Protein AF-0000000065775561 (afdb_homodimer)

Secondary structure (DSSP, 8-state):
---EEEEEEHHHHHHHHHHHHHHH-SEEEEE-HHHHHTT-HHHHHHHHHT-TTEEEEEESSHHHHHHHHHTT--SEEEETT---GGGHHHHHHTT-EEEE-SHHHHHHHTT----EEEEB-SSSSSSSBSS-----TTEEEEE---S-TT-HHHHHHHHHHHHHHHTT-SS-SEEE---TGGGGG--TT-SEEEESGGGGT--SSTT--S-----EEEEEEEEEEEEE-TT-EESGGG-EE-SS-EEEEEES--TTTT--GGGTTT-EEEETTEEEEB-S---SS-EEEE-TT----TT-EEEEE-SSS-HHHHHHHHTS-HHHHHHT--TTSEEEEEPP-/---EEEEEEHHHHHHHHHHHHHHH-SEEEEE-HHHHHTT-HHHHHHHHHT-TTEEEEEESSHHHHHHHHHTT--SEEEETT---GGGHHHHHHTT-EEEE-SHHHHHHHTT----EEEEB-SSSSSSSBSS-----TTEEEEE---S-TT-HHHHHHHHHHHHHHHTT-SS-SEEE---TGGGGG--TT-SEEEESGGGGT--SSTT--S-----EEEEEEEEEEEEE-TT-EESGGG-EE-SS-EEEEEES--TTTT--GGGTTT-EEEETTEEEEB-S---SS-EEEE-TT----TT-EEEEE-SSS-HHHHHHHHTS-HHHHHHT--TTSEEEEEPP-

InterPro domains:
  IPR000821 Alanine racemase [MF_01201] (3-337)
  IPR000821 Alanine racemase [PR00992] (25-41)
  IPR000821 Alanine racemase [PR00992] (62-80)
  IPR000821 Alanine racemase [PR00992] (117-129)
  IPR000821 Alanine racemase [PR00992] (231-246)
  IPR000821 Alanine racemase [PR00992] (248-263)
  IPR000821 Alanine racemase [PR00992] (269-286)
  IPR000821 Alanine racemase [PR00992] (320-333)
  IPR000821 Alanine racemase [PTHR30511] (1-339)
  IPR000821 Alanine racemase [TIGR00492] (3-338)
  IPR001608 Alanine racemase, N-terminal [PF01168] (11-204)
  IPR009006 Alanine racemase/group IV decarboxylase, C-terminal [G3DSA:2.40.37.10] (205-341)
  IPR009006 Alanine racemase/group IV decarboxylase, C-terminal [SSF50621] (208-339)
  IPR011079 Alanine racemase, C-terminal [PF00842] (215-336)
  IPR011079 Alanine racemase, C-terminal [SM01005] (215-338)
  IPR020622 Alanine racemase, pyridoxal-phosphate attachment site [PS00395] (30-40)
  IPR029066 PLP-binding barrel [G3DSA:3.20.20.10] (11-204)
  IPR029066 PLP-binding barrel [SSF51419] (11-216)

Radius of gyration: 25.99 Å; Cα contacts (8 Å, |Δi|>4): 1672; chains: 2; bounding box: 58×79×59 Å

pLDDT: mean 97.35, std 3.55, range [49.78, 98.94]

Solvent-accessible surface area (backbone atoms only — not comparable to full-atom values): 34611 Å² total; per-residue (Å²): 92,84,42,23,40,35,37,36,34,47,64,33,33,53,50,14,47,51,49,51,28,64,72,61,71,34,40,28,28,40,41,41,30,68,44,33,43,34,66,34,36,68,67,51,46,58,61,46,67,73,35,83,58,44,59,28,36,32,22,49,34,62,70,54,47,50,49,42,45,73,66,64,56,77,62,50,35,35,20,63,58,35,59,53,66,68,28,50,64,54,28,66,76,63,64,46,30,44,26,37,34,39,73,66,30,52,58,55,48,63,88,56,94,63,50,28,30,39,32,36,30,57,56,18,54,71,72,24,35,75,84,69,80,87,87,55,90,46,53,42,22,44,33,45,55,73,33,37,56,87,41,59,71,61,41,51,51,30,50,51,52,48,55,60,56,48,72,77,56,82,86,56,75,38,25,33,45,30,33,50,57,35,50,83,66,56,64,79,86,44,50,32,33,47,35,42,57,34,39,47,20,47,70,81,46,95,84,51,84,70,88,45,39,56,18,49,33,30,35,27,21,23,61,34,61,48,78,41,56,54,72,35,36,18,26,49,68,50,75,26,60,35,86,41,74,36,34,37,32,32,30,44,48,6,36,44,43,30,45,61,53,65,30,37,62,64,42,58,35,33,48,93,89,35,81,26,40,30,45,15,42,45,36,58,58,31,28,38,26,45,43,64,94,59,87,80,47,60,67,40,71,34,31,73,25,30,75,87,41,45,54,55,65,54,16,54,60,46,73,56,50,36,63,57,45,37,27,36,36,30,88,77,43,44,69,41,80,41,71,83,131,92,82,43,25,40,35,36,35,34,47,64,34,32,54,49,15,47,52,48,51,28,63,74,60,71,33,41,27,30,40,42,40,30,68,43,32,43,34,67,34,38,66,66,50,48,58,61,46,68,74,35,82,58,44,60,28,34,32,23,48,34,63,68,55,47,48,50,42,46,74,66,63,55,77,60,51,36,36,16,64,57,34,58,52,67,69,26,50,62,53,29,64,77,62,64,43,30,43,26,36,36,37,75,67,31,53,57,56,49,62,88,56,94,61,50,26,30,40,32,36,32,56,57,18,55,69,71,24,36,75,83,68,80,87,87,55,92,44,54,41,24,43,32,44,55,71,32,36,58,89,41,57,70,61,40,52,51,28,50,52,50,47,54,60,56,47,70,77,55,81,86,57,75,37,25,32,43,30,34,50,58,34,51,82,65,55,64,79,84,44,50,34,33,45,33,42,56,34,39,47,20,46,70,82,44,95,86,50,85,71,88,44,39,57,18,48,34,30,35,25,21,22,61,32,58,48,77,41,57,53,72,36,33,18,25,48,67,49,74,25,60,36,85,41,74,36,35,38,31,31,29,45,48,7,36,43,44,29,46,60,55,64,30,35,62,66,42,58,35,34,46,92,89,34,81,25,42,28,45,14,42,44,35,56,60,30,28,37,26,46,43,63,94,58,86,80,47,61,67,40,70,32,31,73,25,29,74,88,41,45,54,55,66,54,16,55,60,46,73,58,50,35,63,56,44,36,27,35,36,30,87,79,44,43,68,42,80,42,70,83,129

Foldseek 3Di:
DQFKAKEFALVLLLVLLVLLCVLLVAAAAEECELCLLQQHVLVNVVSLLPDPSHQHYEYAALVVLVVSVVSVRDHAYEHENADALVSQVSCVVSVHAYEDFDPRRVVSCPPPLGAYEAEDELDQPDTHHDPDQDDDPSYQEYEYEDNCLVDPVRRVSSLVSSVVSCVVDDPRNAYEYAEQSNSVVSNPVGRYYYYRQSSQVDRPDPPRPTRRFHGMWMKGFFADWDWDAFQPFDEPPSPFGHHGTFTKTKRQAFVQQQQDQLLAQQAFWADPNDTWGFHGTTDNGITMTTQPPHPDGGGDMITPADRVRHLQVSQVSSVHGSSNSSSSRDPSHHYHYDYDD/DQFKAKEFALVLLLVLLVLLCVLLVAAAAEECELCLLQQHVLVNVVSLLPDPSHQHYEYAALVVLVVSVVSVRDHAYEHENADALVSQVSCVVSVHAYEDFDPRRVVSCPPPLGAYEAEDELDQPDTHHDPDQDDDPSYQEYEYEDNCLVDPVVRVSSLVSSVVSCVVDDPRNAYEYAEQSNSVVSNPVGRYYYYRQSSQVDRPDPPRPTRRFHRMWMKGFFADWDWDAFQPADEPPSPFGHHGTFTKTKRQAFVQQQQDQLLAQQAFWADPNDTWGFHGTTDNGITMTTQPPHPDGGGDMITPADRVRHLQVSQVSSVHGSSNSSSSRDPSHHYHYDYDD

Sequence (682 aa):
MRRAVLEILEERIIHNVKEIHRFSGKRIIAVVKANAYGIGVREVSRILEGLEEVDAFAVACTQEGVELRECGIKKKILILGGILEEDVKLLEEYDLTPVISDPEHLKVLKDRNIKFHVKYDTGMGRLGFTNEIIKDPRVEGVMSHFSSPADRNFSKLQIKRFEEILKNYEKVKYIHLESSAGLIYRVPFTTHVRVGLAIYGEKPLKDYPLEVKPALRLRARLISVKELPENYPVSYGRTYITKRKTKLGVVAFGYADGLMKTLSNRSFLIFEGRKVPIIGNITMDMTMVDLSGTEARTGDWVYIVNEERSFTPLARDAGTIPYEIMCNLSRRVERLVIKKRMRRAVLEILEERIIHNVKEIHRFSGKRIIAVVKANAYGIGVREVSRILEGLEEVDAFAVACTQEGVELRECGIKKKILILGGILEEDVKLLEEYDLTPVISDPEHLKVLKDRNIKFHVKYDTGMGRLGFTNEIIKDPRVEGVMSHFSSPADRNFSKLQIKRFEEILKNYEKVKYIHLESSAGLIYRVPFTTHVRVGLAIYGEKPLKDYPLEVKPALRLRARLISVKELPENYPVSYGRTYITKRKTKLGVVAFGYADGLMKTLSNRSFLIFEGRKVPIIGNITMDMTMVDLSGTEARTGDWVYIVNEERSFTPLARDAGTIPYEIMCNLSRRVERLVIKKR

Nearest PDB structures (foldseek):
  1rcq-assembly1_A-2  TM=9.140E-01  e=4.048E-35  Pseudomonas aeruginosa
  3kw3-assembly1_B  TM=9.026E-01  e=2.386E-34  Bartonella henselae
  1vfh-assembly1_A  TM=9.170E-01  e=5.286E-34  Streptomyces lavendulae
  4qhr-assembly1_A  TM=8.913E-01  e=7.177E-34  Acinetobacter baumannii ACICU
  7agz-assembly1_A  TM=8.950E-01  e=3.998E-30  Vibrio cholerae O1 biovar El Tor str. N16961

Organism: Aquifex pyrophilus (NCBI:txid2714)

Structure (mmCIF, N/CA/C/O backbone):
data_AF-0000000065775561-model_v1
#
loop_
_entity.id
_entity.type
_entity.pdbx_description
1 polymer 'Alanine racemase'
#
loop_
_atom_site.group_PDB
_atom_site.id
_atom_site.type_symbol
_atom_site.label_atom_id
_atom_site.label_alt_id
_atom_site.label_comp_id
_atom_site.label_asym_id
_atom_site.label_entity_id
_atom_site.label_seq_id
_atom_site.pdbx_PDB_ins_code
_atom_site.Cartn_x
_atom_site.Cartn_y
_atom_site.Cartn_z
_atom_site.occupancy
_atom_site.B_iso_or_equiv
_atom_site.auth_seq_id
_atom_site.auth_comp_id
_atom_site.auth_asym_id
_atom_site.auth_atom_id
_atom_site.pdbx_PDB_model_num
ATOM 1 N N . MET A 1 1 ? -11.727 6.852 16.609 1 77.12 1 MET A N 1
ATOM 2 C CA . MET A 1 1 ? -12.773 6.68 15.602 1 77.12 1 MET A CA 1
ATOM 3 C C . MET A 1 1 ? -12.359 5.645 14.555 1 77.12 1 MET A C 1
ATOM 5 O O . MET A 1 1 ? -11.172 5.441 14.32 1 77.12 1 MET A O 1
ATOM 9 N N . ARG A 1 2 ? -13.383 4.945 14.031 1 84.56 2 ARG A N 1
ATOM 10 C CA . ARG A 1 2 ? -13.156 4.16 12.82 1 84.56 2 ARG A CA 1
ATOM 11 C C . ARG A 1 2 ? -13.086 5.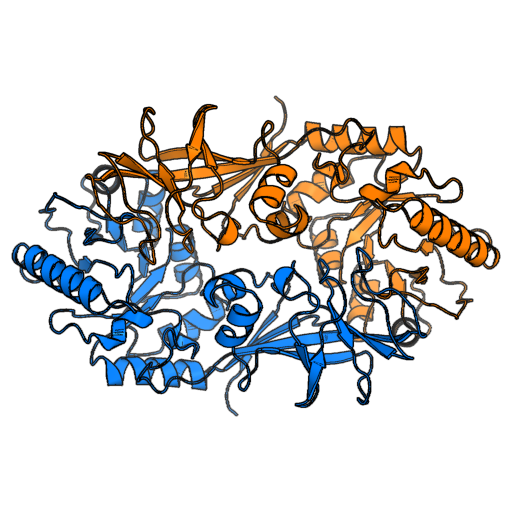059 11.594 1 84.56 2 ARG A C 1
ATOM 13 O O . ARG A 1 2 ? -14.109 5.539 11.109 1 84.56 2 ARG A O 1
ATOM 20 N N . ARG A 1 3 ? -11.875 5.34 11.148 1 94.31 3 ARG A N 1
ATOM 21 C CA . ARG A 1 3 ? -11.641 6.238 10.023 1 94.31 3 ARG A CA 1
ATOM 22 C C . ARG A 1 3 ? -12.117 5.605 8.719 1 94.31 3 ARG A C 1
ATOM 24 O O . ARG A 1 3 ? -12.758 6.266 7.898 1 94.31 3 ARG A O 1
ATOM 31 N N . ALA A 1 4 ? -11.844 4.344 8.531 1 97.94 4 ALA A N 1
ATOM 32 C CA . ALA A 1 4 ? -12.172 3.596 7.32 1 97.94 4 ALA A CA 1
ATOM 33 C C . ALA A 1 4 ? -12.414 2.123 7.637 1 97.94 4 ALA A C 1
ATOM 35 O O . ALA A 1 4 ? -11.75 1.545 8.492 1 97.94 4 ALA A O 1
ATOM 36 N N . VAL A 1 5 ? -13.422 1.539 6.953 1 98.44 5 VAL A N 1
ATOM 37 C CA . VAL A 1 5 ? -13.812 0.158 7.219 1 98.44 5 VAL A CA 1
ATOM 38 C C . VAL A 1 5 ? -14 -0.589 5.902 1 98.44 5 VAL A C 1
ATOM 40 O O . VAL A 1 5 ? -14.633 -0.079 4.973 1 98.44 5 VAL A O 1
ATOM 43 N N . LEU A 1 6 ? -13.359 -1.716 5.844 1 98.75 6 LEU A N 1
ATOM 44 C CA . LEU A 1 6 ? -13.633 -2.676 4.781 1 98.75 6 LEU A CA 1
ATOM 45 C C . LEU A 1 6 ? -14.562 -3.779 5.273 1 98.75 6 LEU A C 1
ATOM 47 O O . LEU A 1 6 ? -14.195 -4.566 6.148 1 98.75 6 LEU A O 1
ATOM 51 N N . GLU A 1 7 ? -15.727 -3.797 4.773 1 98.75 7 GLU A N 1
ATOM 52 C CA . GLU A 1 7 ? -16.688 -4.852 5.098 1 98.75 7 GLU A CA 1
ATOM 53 C C . GLU A 1 7 ? -16.578 -6.016 4.117 1 98.75 7 GLU A C 1
ATOM 55 O O . GLU A 1 7 ? -16.641 -5.812 2.9 1 98.75 7 GLU A O 1
ATOM 60 N N . ILE A 1 8 ? -16.391 -7.18 4.664 1 98.75 8 ILE A N 1
ATOM 61 C CA . ILE A 1 8 ? -16.328 -8.422 3.906 1 98.75 8 ILE A CA 1
ATOM 62 C C . ILE A 1 8 ? -17.641 -9.188 4.043 1 98.75 8 ILE A C 1
ATOM 64 O O . ILE A 1 8 ? -17.953 -9.711 5.117 1 98.75 8 ILE A O 1
ATOM 68 N N . LEU A 1 9 ? -18.375 -9.234 2.982 1 98.62 9 LEU A N 1
ATOM 69 C CA . LEU A 1 9 ? -19.688 -9.875 3.004 1 98.62 9 LEU A CA 1
ATOM 70 C C . LEU A 1 9 ? -19.547 -11.391 2.891 1 98.62 9 LEU A C 1
ATOM 72 O O . LEU A 1 9 ? -19.422 -11.93 1.788 1 98.62 9 LEU A O 1
ATOM 76 N N . GLU A 1 10 ? -19.672 -12.062 3.982 1 98.5 10 GLU A N 1
ATOM 77 C CA . GLU A 1 10 ? -19.375 -13.484 4.102 1 98.5 10 GLU A CA 1
ATOM 78 C C . GLU A 1 10 ? -20.219 -14.305 3.135 1 98.5 10 GLU A C 1
ATOM 80 O O . GLU A 1 10 ? -19.688 -15.156 2.414 1 98.5 10 GLU A O 1
ATOM 85 N N . GLU A 1 11 ? -21.484 -14.07 3.059 1 98.19 11 GLU A N 1
ATOM 86 C CA . GLU A 1 11 ? -22.391 -14.867 2.229 1 98.19 11 GLU A CA 1
ATOM 87 C C . GLU A 1 11 ? -22.047 -14.727 0.75 1 98.19 11 GLU A C 1
ATOM 89 O O . GLU A 1 11 ? -22.203 -15.68 -0.021 1 98.19 11 GLU A O 1
ATOM 94 N N . ARG A 1 12 ? -21.594 -13.547 0.385 1 98.44 12 ARG A N 1
ATOM 95 C CA . ARG A 1 12 ? -21.219 -13.336 -1.009 1 98.44 12 ARG A CA 1
ATOM 96 C C . ARG A 1 12 ? -19.906 -14.047 -1.339 1 98.44 12 ARG A C 1
ATOM 98 O O . ARG A 1 12 ? -19.734 -14.555 -2.451 1 98.44 12 ARG A O 1
ATOM 105 N N . ILE A 1 13 ? -18.984 -14.086 -0.398 1 98.75 13 ILE A N 1
ATOM 106 C CA . ILE A 1 13 ? -17.766 -14.852 -0.58 1 98.75 13 ILE A CA 1
ATOM 107 C C . ILE A 1 13 ? -18.094 -16.328 -0.785 1 98.75 13 ILE A C 1
ATOM 109 O O . ILE A 1 13 ? -17.609 -16.953 -1.724 1 98.75 13 ILE A O 1
ATOM 113 N N . ILE A 1 14 ? -18.969 -16.859 0.065 1 98.75 14 ILE A N 1
ATOM 114 C CA . ILE A 1 14 ? -19.375 -18.266 -0.001 1 98.75 14 ILE A CA 1
ATOM 115 C C . ILE A 1 14 ? -20.062 -18.531 -1.334 1 98.75 14 ILE A C 1
ATOM 117 O O . ILE A 1 14 ? -19.75 -19.516 -2.01 1 98.75 14 ILE A O 1
ATOM 121 N N . HIS A 1 15 ? -20.938 -17.609 -1.698 1 98.62 15 HIS A N 1
ATOM 122 C CA . HIS A 1 15 ? -21.641 -17.734 -2.973 1 98.62 15 HIS A CA 1
ATOM 123 C C . HIS A 1 15 ? -20.656 -17.828 -4.133 1 98.62 15 HIS A C 1
ATOM 125 O O . HIS A 1 15 ? -20.797 -18.672 -5.012 1 98.62 15 HIS A O 1
ATOM 131 N N . ASN A 1 16 ? -19.703 -16.938 -4.168 1 98.88 16 ASN A N 1
ATOM 132 C CA . ASN A 1 16 ? -18.734 -16.891 -5.262 1 98.88 16 ASN A CA 1
ATOM 133 C C . ASN A 1 16 ? -17.906 -18.172 -5.34 1 98.88 16 ASN A C 1
ATOM 135 O O . ASN A 1 16 ? -17.641 -18.672 -6.434 1 98.88 16 ASN A O 1
ATOM 139 N N . VAL A 1 17 ? -17.5 -18.688 -4.191 1 98.88 17 VAL A N 1
ATOM 140 C CA . VAL A 1 17 ? -16.719 -19.922 -4.152 1 98.88 17 VAL A CA 1
ATOM 141 C C . VAL A 1 17 ? -17.547 -21.062 -4.73 1 98.88 17 VAL A C 1
ATOM 143 O O . VAL A 1 17 ? -17.062 -21.844 -5.559 1 98.88 17 VAL A O 1
ATOM 146 N N . LYS A 1 18 ? -18.75 -21.156 -4.344 1 98.81 18 LYS A N 1
ATOM 147 C CA . LYS A 1 18 ? -19.641 -22.203 -4.836 1 98.81 18 LYS A CA 1
ATOM 148 C C . LYS A 1 18 ? -19.891 -22.062 -6.332 1 98.81 18 LYS A C 1
ATOM 150 O O . LYS A 1 18 ? -19.953 -23.047 -7.059 1 98.81 18 LYS A O 1
ATOM 155 N N . GLU A 1 19 ? -20.047 -20.812 -6.762 1 98.75 19 GLU A N 1
ATOM 156 C CA . GLU A 1 19 ? -20.234 -20.547 -8.188 1 98.75 19 GLU A CA 1
ATOM 157 C C . GLU A 1 19 ? -19 -20.984 -8.984 1 98.75 19 GLU A C 1
ATOM 159 O O . GLU A 1 19 ? -19.141 -21.562 -10.07 1 98.75 19 GLU A O 1
ATOM 164 N N . ILE A 1 20 ? -17.812 -20.734 -8.523 1 98.81 20 ILE A N 1
ATOM 165 C CA . ILE A 1 20 ? -16.578 -21.109 -9.18 1 98.81 20 ILE A CA 1
ATOM 166 C C . ILE A 1 20 ? -16.484 -22.641 -9.281 1 98.81 20 ILE A C 1
ATOM 168 O O . ILE A 1 20 ? -16.156 -23.172 -10.336 1 98.81 20 ILE A O 1
ATOM 172 N N . HIS A 1 21 ? -16.812 -23.281 -8.164 1 98.75 21 HIS A N 1
ATOM 173 C CA . HIS A 1 21 ? -16.812 -24.734 -8.141 1 98.75 21 HIS A CA 1
ATOM 174 C C . HIS A 1 21 ? -17.828 -25.297 -9.133 1 98.75 21 HIS A C 1
ATOM 176 O O . HIS A 1 21 ? -17.516 -26.219 -9.883 1 98.75 21 HIS A O 1
ATOM 182 N N . ARG A 1 22 ? -18.984 -24.719 -9.078 1 98.38 22 ARG A N 1
ATOM 183 C CA . ARG A 1 22 ? -20.031 -25.172 -9.977 1 98.38 22 ARG A CA 1
ATOM 184 C C . ARG A 1 22 ? -19.609 -25.016 -11.438 1 98.38 22 ARG A C 1
ATOM 186 O O . ARG A 1 22 ? -19.781 -25.938 -12.242 1 98.38 22 ARG A O 1
ATOM 193 N N . PHE A 1 23 ? -19.062 -23.938 -11.805 1 98.31 23 PHE A N 1
ATOM 194 C CA . PHE A 1 23 ? -18.703 -23.609 -13.18 1 98.31 23 PHE A CA 1
ATOM 195 C C . PHE A 1 23 ? -17.547 -24.484 -13.656 1 98.31 23 PHE A C 1
ATOM 197 O O . PHE A 1 23 ? -17.578 -25 -14.773 1 98.31 23 PHE A O 1
ATOM 204 N N . SER A 1 24 ? -16.516 -24.656 -12.836 1 97.81 24 SER A N 1
ATOM 205 C CA . SER A 1 24 ? -15.289 -25.344 -13.25 1 97.81 24 SER A CA 1
ATOM 206 C C . SER A 1 24 ? -15.43 -26.844 -13.086 1 97.81 24 SER A C 1
ATOM 208 O O . SER A 1 24 ? -14.727 -27.625 -13.75 1 97.81 24 SER A O 1
ATOM 210 N N . GLY A 1 25 ? -16.266 -27.25 -12.109 1 97.81 25 GLY A N 1
ATOM 211 C CA . GLY A 1 25 ? -16.391 -28.656 -11.75 1 97.81 25 GLY A CA 1
ATOM 212 C C . GLY A 1 25 ? -15.195 -29.188 -10.984 1 97.81 25 GLY A C 1
ATOM 213 O O . GLY A 1 25 ? -15 -30.406 -10.891 1 97.81 25 GLY A O 1
ATOM 214 N N . LYS A 1 26 ? -14.406 -28.344 -10.453 1 98.31 26 LYS A N 1
ATOM 215 C CA . LYS A 1 26 ? -13.141 -28.75 -9.852 1 98.31 26 LYS A CA 1
ATOM 216 C C . LYS A 1 26 ? -12.992 -28.203 -8.438 1 98.31 26 LYS A C 1
ATOM 218 O O . LYS A 1 26 ? -13.703 -27.266 -8.055 1 98.31 26 LYS A O 1
ATOM 223 N N . ARG A 1 27 ? -12.125 -28.812 -7.703 1 97.69 27 ARG A N 1
ATOM 224 C CA . ARG A 1 27 ? -11.781 -28.281 -6.387 1 97.69 27 ARG A CA 1
ATOM 225 C C . ARG A 1 27 ? -10.953 -27.016 -6.512 1 97.69 27 ARG A C 1
ATOM 227 O O . ARG A 1 27 ? -10.312 -26.781 -7.539 1 97.69 27 ARG A O 1
ATOM 234 N N . ILE A 1 28 ? -11 -26.281 -5.414 1 98.88 28 ILE A N 1
ATOM 235 C CA . ILE A 1 28 ? -10.43 -24.938 -5.5 1 98.88 28 ILE A CA 1
ATOM 236 C C . ILE A 1 28 ? -9.203 -24.844 -4.602 1 98.88 28 ILE A C 1
ATOM 238 O O . ILE A 1 28 ? -9.242 -25.266 -3.441 1 98.88 28 ILE A O 1
ATOM 242 N N . ILE A 1 29 ? -8.102 -24.422 -5.176 1 98.94 29 ILE A N 1
ATOM 243 C CA . ILE A 1 29 ? -6.996 -23.859 -4.414 1 98.94 29 ILE A CA 1
ATOM 244 C C . ILE A 1 29 ? -7.199 -22.359 -4.262 1 98.94 29 ILE A C 1
ATOM 246 O O . ILE A 1 29 ? -7.055 -21.594 -5.227 1 98.94 29 ILE A O 1
ATOM 250 N N . ALA A 1 30 ? -7.586 -21.906 -3.094 1 98.94 30 ALA A N 1
ATOM 251 C CA . ALA A 1 30 ? -7.871 -20.5 -2.842 1 98.94 30 ALA A CA 1
ATOM 252 C C . ALA A 1 30 ? -6.582 -19.703 -2.645 1 98.94 30 ALA A C 1
ATOM 254 O O . ALA A 1 30 ? -5.824 -19.953 -1.706 1 98.94 30 ALA A O 1
ATOM 255 N N . VAL A 1 31 ? -6.355 -18.812 -3.484 1 98.88 31 VAL A N 1
ATOM 256 C CA . VAL A 1 31 ? -5.16 -17.984 -3.377 1 98.88 31 VAL A CA 1
ATOM 257 C C . VAL A 1 31 ? -5.43 -16.797 -2.453 1 98.88 31 VAL A C 1
ATOM 259 O O . VAL A 1 31 ? -6.316 -15.977 -2.719 1 98.88 31 VAL A O 1
ATOM 262 N N . VAL A 1 32 ? -4.66 -16.688 -1.372 1 98.81 32 VAL A N 1
ATOM 263 C CA . VAL A 1 32 ? -4.898 -15.648 -0.38 1 98.81 32 VAL A CA 1
ATOM 264 C C . VAL A 1 32 ? -3.586 -14.938 -0.054 1 98.81 32 VAL A C 1
ATOM 266 O O . VAL A 1 32 ? -3.367 -14.516 1.084 1 98.81 32 VAL A O 1
ATOM 269 N N . LYS A 1 33 ? -2.684 -14.906 -1.05 1 98.5 33 LYS A N 1
ATOM 270 C CA . LYS A 1 33 ? -1.399 -14.242 -0.845 1 98.5 33 LYS A CA 1
ATOM 271 C C . LYS A 1 33 ? -1.583 -12.742 -0.622 1 98.5 33 LYS A C 1
ATOM 273 O O . LYS A 1 33 ? -2.666 -12.203 -0.858 1 98.5 33 LYS A O 1
ATOM 278 N N . ALA A 1 34 ? -0.502 -12.086 -0.073 1 98.19 34 ALA A N 1
ATOM 279 C CA . ALA A 1 34 ? -0.495 -10.633 0.13 1 98.19 34 ALA A CA 1
ATOM 280 C C . ALA A 1 34 ? -1.666 -10.203 1.006 1 98.19 34 ALA A C 1
ATOM 282 O O . ALA A 1 34 ? -2.398 -9.273 0.657 1 98.19 34 ALA A O 1
ATOM 283 N N . ASN A 1 35 ? -1.9 -10.922 2.166 1 98.31 35 ASN A N 1
ATOM 284 C CA . ASN A 1 35 ? -2.984 -10.602 3.09 1 98.31 35 ASN A CA 1
ATOM 285 C C . ASN A 1 35 ? -4.348 -10.734 2.42 1 98.31 35 ASN A C 1
ATOM 287 O O . ASN A 1 35 ? -5.188 -9.836 2.537 1 98.31 35 ASN A O 1
ATOM 291 N N . ALA A 1 36 ? -4.512 -11.805 1.646 1 98.56 36 ALA A N 1
ATOM 292 C CA . ALA A 1 36 ? -5.703 -12.008 0.823 1 98.56 36 ALA A CA 1
ATOM 293 C C . ALA A 1 36 ? -5.965 -10.805 -0.07 1 98.56 36 ALA A C 1
ATOM 295 O O . ALA A 1 36 ? -7.074 -10.266 -0.086 1 98.56 36 ALA A O 1
ATOM 296 N N . TYR A 1 37 ? -4.875 -10.414 -0.767 1 98.25 37 TYR A N 1
ATOM 297 C CA . TYR A 1 37 ? -4.898 -9.305 -1.711 1 98.25 37 TYR A CA 1
ATOM 298 C C . TYR A 1 37 ? -5.258 -8 -1.009 1 98.25 37 TYR A C 1
ATOM 300 O O . TYR A 1 37 ? -5.887 -7.121 -1.604 1 98.25 37 TYR A O 1
ATOM 308 N N . GLY A 1 38 ? -4.977 -7.895 0.277 1 98.12 38 GLY A N 1
ATOM 309 C CA . GLY A 1 38 ? -5.25 -6.684 1.038 1 98.12 38 GLY A CA 1
ATOM 310 C C . GLY A 1 38 ? -6.578 -6.73 1.771 1 98.12 38 GLY A C 1
ATOM 311 O O . GLY A 1 38 ? -6.887 -5.836 2.562 1 98.12 38 GLY A O 1
ATOM 312 N N . ILE A 1 39 ? -7.359 -7.785 1.649 1 98.62 39 ILE A N 1
ATOM 313 C CA . ILE A 1 39 ? -8.719 -7.852 2.17 1 98.62 39 ILE A CA 1
ATOM 314 C C . ILE A 1 39 ? -8.695 -8.32 3.623 1 98.62 39 ILE A C 1
ATOM 316 O O . ILE A 1 39 ? -9.57 -7.953 4.414 1 98.62 39 ILE A O 1
ATOM 320 N N . GLY A 1 40 ? -7.648 -9.07 3.99 1 98.44 40 GLY A N 1
ATOM 321 C CA . GLY A 1 40 ? -7.52 -9.633 5.324 1 98.44 40 GLY A CA 1
ATOM 322 C C . GLY A 1 40 ? -7.449 -11.148 5.328 1 98.44 40 GLY A C 1
ATOM 323 O O . GLY A 1 40 ? -8.477 -11.82 5.254 1 98.44 40 GLY A O 1
ATOM 324 N N . VAL A 1 41 ? -6.223 -11.641 5.516 1 98.44 41 VAL A N 1
ATOM 325 C CA . VAL A 1 41 ? -6 -13.07 5.367 1 98.44 41 VAL A CA 1
ATOM 326 C C . VAL A 1 41 ? -6.652 -13.82 6.527 1 98.44 41 VAL A C 1
ATOM 328 O O . VAL A 1 41 ? -7.164 -14.93 6.352 1 98.44 41 VAL A O 1
ATOM 331 N N . ARG A 1 42 ? -6.668 -13.25 7.715 1 97.88 42 ARG A N 1
ATOM 332 C CA . ARG A 1 42 ? -7.289 -13.883 8.867 1 97.88 42 ARG A CA 1
ATOM 333 C C . ARG A 1 42 ? -8.797 -14.039 8.672 1 97.88 42 ARG A C 1
ATOM 335 O O . ARG A 1 42 ? -9.352 -15.117 8.883 1 97.88 42 ARG A O 1
ATOM 342 N N . GLU A 1 43 ? -9.445 -12.922 8.227 1 98.31 43 GLU A N 1
ATOM 343 C CA . GLU A 1 43 ? -10.891 -12.906 8.023 1 98.31 43 GLU A CA 1
ATOM 344 C C . GLU A 1 43 ? -11.297 -13.82 6.879 1 98.31 43 GLU A C 1
ATOM 346 O O . GLU A 1 43 ? -12.195 -14.648 7.027 1 98.31 43 GLU A O 1
ATOM 351 N N . VAL A 1 44 ? -10.594 -13.742 5.789 1 98.69 44 VAL A N 1
ATOM 352 C CA . VAL A 1 44 ? -10.977 -14.422 4.559 1 98.69 44 VAL A CA 1
ATOM 353 C C . VAL A 1 44 ? -10.68 -15.914 4.68 1 98.69 44 VAL A C 1
ATOM 355 O O . VAL A 1 44 ? -11.5 -16.75 4.297 1 98.69 44 VAL A O 1
ATOM 358 N N . SER A 1 45 ? -9.484 -16.25 5.227 1 98.44 45 SER A N 1
ATOM 359 C CA . SER A 1 45 ? -9.094 -17.641 5.281 1 98.44 45 SER A CA 1
ATOM 360 C C . SER A 1 45 ? -10.008 -18.438 6.203 1 98.44 45 SER A C 1
ATOM 362 O O . SER A 1 45 ? -10.273 -19.625 5.961 1 98.44 45 SER A O 1
ATOM 364 N N . ARG A 1 46 ? -10.531 -17.828 7.223 1 97.38 46 ARG A N 1
ATOM 365 C CA . ARG A 1 46 ? -11.461 -18.5 8.133 1 97.38 46 ARG A CA 1
ATOM 366 C C . ARG A 1 46 ? -12.758 -18.844 7.418 1 97.38 46 ARG A C 1
ATOM 368 O O . ARG A 1 46 ? -13.305 -19.938 7.617 1 97.38 46 ARG A O 1
ATOM 375 N N . ILE A 1 47 ? -13.219 -17.922 6.613 1 98.12 47 ILE A N 1
ATOM 376 C CA . ILE A 1 47 ? -14.422 -18.188 5.828 1 98.12 47 ILE A CA 1
ATOM 377 C C . ILE A 1 47 ? -14.172 -19.359 4.875 1 98.12 47 ILE A C 1
ATOM 379 O O . ILE A 1 47 ? -14.977 -20.281 4.797 1 98.12 47 ILE A O 1
ATOM 383 N N . LEU A 1 48 ? -13.023 -19.344 4.242 1 98.81 48 LEU A N 1
ATOM 384 C CA . LEU A 1 48 ? -12.719 -20.281 3.168 1 98.81 48 LEU A CA 1
ATOM 385 C C . LEU A 1 48 ? -12.391 -21.656 3.729 1 98.81 48 LEU A C 1
ATOM 387 O O . LEU A 1 48 ? -12.68 -22.672 3.094 1 98.81 48 LEU A O 1
ATOM 391 N N . GLU A 1 49 ? -11.766 -21.719 4.871 1 98.44 49 GLU A N 1
ATOM 392 C CA . GLU A 1 49 ? -11.352 -22.969 5.504 1 98.44 49 GLU A CA 1
ATOM 393 C C . GLU A 1 49 ? -12.547 -23.906 5.723 1 98.44 49 GLU A C 1
ATOM 395 O O . GLU A 1 49 ? -12.406 -25.125 5.625 1 98.44 49 GLU A O 1
ATOM 400 N N . GLY A 1 50 ? -13.695 -23.328 5.949 1 97.38 50 GLY A N 1
ATOM 401 C CA . GLY A 1 50 ? -14.875 -24.109 6.281 1 97.38 50 GLY A CA 1
ATOM 402 C C . GLY A 1 50 ? -15.602 -24.641 5.059 1 97.38 50 GLY A C 1
ATOM 403 O O . GLY A 1 50 ? -16.531 -25.438 5.18 1 97.38 50 GLY A O 1
ATOM 404 N N . LEU A 1 51 ? -15.156 -24.344 3.928 1 98.56 51 LEU A N 1
ATOM 405 C CA . LEU A 1 51 ? -15.867 -24.688 2.705 1 98.56 51 LEU A CA 1
ATOM 406 C C . LEU A 1 51 ? -15.289 -25.953 2.088 1 98.56 51 LEU A C 1
ATOM 408 O O . LEU A 1 51 ? -14.078 -26.078 1.907 1 98.56 51 LEU A O 1
ATOM 412 N N . GLU A 1 52 ? -16.109 -26.875 1.709 1 98.12 52 GLU A N 1
ATOM 413 C CA . GLU A 1 52 ? -15.695 -28.156 1.146 1 98.12 52 GLU A CA 1
ATOM 414 C C . GLU A 1 52 ? -15.109 -27.969 -0.254 1 98.12 52 GLU A C 1
ATOM 416 O O . GLU A 1 52 ? -14.234 -28.734 -0.67 1 98.12 52 GLU A O 1
ATOM 421 N N . GLU A 1 53 ? -15.617 -26.922 -0.928 1 98.69 53 GLU A N 1
ATOM 422 C CA . GLU A 1 53 ? -15.164 -26.656 -2.289 1 98.69 53 GLU A CA 1
ATOM 423 C C . GLU A 1 53 ? -13.688 -26.25 -2.311 1 98.69 53 GLU A C 1
ATOM 425 O O . GLU A 1 53 ? -13.008 -26.438 -3.318 1 98.69 53 GLU A O 1
ATOM 430 N N . VAL A 1 54 ? -13.203 -25.734 -1.193 1 98.88 54 VAL A N 1
ATOM 431 C CA . VAL A 1 54 ? -11.812 -25.297 -1.079 1 98.88 54 VAL A CA 1
ATOM 432 C C . VAL A 1 54 ? -10.961 -26.453 -0.56 1 98.88 54 VAL A C 1
ATOM 434 O O . VAL A 1 54 ? -11.18 -26.953 0.552 1 98.88 54 VAL A O 1
ATOM 437 N N . ASP A 1 55 ? -10.023 -26.812 -1.37 1 98.75 55 ASP A N 1
ATOM 438 C CA . ASP A 1 55 ? -9.211 -27.984 -1.032 1 98.75 55 ASP A CA 1
ATOM 439 C C . ASP A 1 55 ? -7.879 -27.562 -0.42 1 98.75 55 ASP A C 1
ATOM 441 O O . ASP A 1 55 ? -7.289 -28.312 0.364 1 98.75 55 ASP A O 1
ATOM 445 N N . ALA A 1 56 ? -7.402 -26.453 -0.787 1 98.88 56 ALA A N 1
ATOM 446 C CA . ALA A 1 56 ? -6.098 -25.953 -0.36 1 98.88 56 ALA A CA 1
ATOM 447 C C . ALA A 1 56 ? -6.027 -24.438 -0.469 1 98.88 56 ALA A C 1
ATOM 449 O O . ALA A 1 56 ? -6.926 -23.812 -1.025 1 98.88 56 ALA A O 1
ATOM 450 N N . PHE A 1 57 ? -5.031 -23.891 0.146 1 98.94 57 PHE A N 1
ATOM 451 C CA . PHE A 1 57 ? -4.719 -22.469 0.043 1 98.94 57 PHE A CA 1
ATOM 452 C C . PHE A 1 57 ? -3.383 -22.266 -0.659 1 98.94 57 PHE A C 1
ATOM 454 O O . PHE A 1 57 ? -2.566 -23.188 -0.742 1 98.94 57 PHE A O 1
ATOM 461 N N . ALA A 1 58 ? -3.18 -21.125 -1.206 1 98.88 58 ALA A N 1
ATOM 462 C CA . ALA A 1 58 ? -1.895 -20.75 -1.795 1 98.88 58 ALA A CA 1
ATOM 463 C C . ALA A 1 58 ? -1.489 -19.344 -1.383 1 98.88 58 ALA A C 1
ATOM 465 O O . ALA A 1 58 ? -2.33 -18.438 -1.316 1 98.88 58 ALA A O 1
ATOM 466 N N . VAL A 1 59 ? -0.24 -19.156 -1.094 1 98.75 59 VAL A N 1
ATOM 467 C CA . VAL A 1 59 ? 0.338 -17.875 -0.728 1 98.75 59 VAL A CA 1
ATOM 468 C C . VAL A 1 59 ? 1.646 -17.656 -1.486 1 98.75 59 VAL A C 1
ATOM 470 O O . VAL A 1 59 ? 2.098 -18.547 -2.219 1 98.75 59 VAL A O 1
ATOM 473 N N . ALA A 1 60 ? 2.189 -16.469 -1.367 1 98.12 60 ALA A N 1
ATOM 474 C CA . ALA A 1 60 ? 3.342 -16.094 -2.182 1 98.12 60 ALA A CA 1
ATOM 475 C C . ALA A 1 60 ? 4.637 -16.625 -1.575 1 98.12 60 ALA A C 1
ATOM 477 O O . ALA A 1 60 ? 5.578 -16.953 -2.301 1 98.12 60 ALA A O 1
ATOM 478 N N . CYS A 1 61 ? 4.734 -16.672 -0.223 1 97.81 61 CYS A N 1
ATOM 479 C CA . CYS A 1 61 ? 6.004 -16.984 0.419 1 97.81 61 CYS A CA 1
ATOM 480 C C . CYS A 1 61 ? 5.781 -17.75 1.719 1 97.81 61 CYS A C 1
ATOM 482 O O . CYS A 1 61 ? 4.652 -17.844 2.205 1 97.81 61 CYS A O 1
ATOM 484 N N . THR A 1 62 ? 6.84 -18.281 2.264 1 98.12 62 THR A N 1
ATOM 485 C CA . THR A 1 62 ? 6.785 -19.156 3.428 1 98.12 62 THR A CA 1
ATOM 486 C C . THR A 1 62 ? 6.219 -18.406 4.637 1 98.12 62 THR A C 1
ATOM 488 O O . THR A 1 62 ? 5.445 -18.969 5.41 1 98.12 62 THR A O 1
ATOM 491 N N . GLN A 1 63 ? 6.539 -17.156 4.797 1 97.81 63 GLN A N 1
ATOM 492 C CA . GLN A 1 63 ? 6.07 -16.375 5.934 1 97.81 63 GLN A CA 1
ATOM 493 C C . GLN A 1 63 ? 4.551 -16.25 5.93 1 97.81 63 GLN A C 1
ATOM 495 O O . GLN A 1 63 ? 3.914 -16.297 6.984 1 97.81 63 GLN A O 1
ATOM 500 N N . GLU A 1 64 ? 3.994 -16.109 4.797 1 98.38 64 GLU A N 1
ATOM 501 C CA . GLU A 1 64 ? 2.539 -16.047 4.688 1 98.38 64 GLU A CA 1
ATOM 502 C C . GLU A 1 64 ? 1.909 -17.391 5.02 1 98.38 64 GLU A C 1
ATOM 504 O O . GLU A 1 64 ? 0.807 -17.453 5.57 1 98.38 64 GLU A O 1
ATOM 509 N N . GLY A 1 65 ? 2.617 -18.469 4.617 1 98.69 65 GLY A N 1
ATOM 510 C CA . GLY A 1 65 ? 2.148 -19.797 5.016 1 98.69 65 GLY A CA 1
ATOM 511 C C . GLY A 1 65 ? 2.113 -19.984 6.52 1 98.69 65 GLY A C 1
ATOM 512 O O . GLY A 1 65 ? 1.14 -20.516 7.059 1 98.69 65 GLY A O 1
ATOM 513 N N . VAL A 1 66 ? 3.174 -19.562 7.145 1 98.5 66 VAL A N 1
ATOM 514 C CA . VAL A 1 66 ? 3.252 -19.625 8.602 1 98.5 66 VAL A CA 1
ATOM 515 C C . VAL A 1 66 ? 2.092 -18.844 9.211 1 98.5 66 VAL A C 1
ATOM 517 O O . VAL A 1 66 ? 1.435 -19.328 10.141 1 98.5 66 VAL A O 1
ATOM 520 N N . GLU A 1 67 ? 1.854 -17.672 8.672 1 98.25 67 GLU A N 1
ATOM 521 C CA . GLU A 1 67 ? 0.758 -16.844 9.164 1 98.25 67 GLU A CA 1
ATOM 522 C C . GLU A 1 67 ? -0.578 -17.562 9.055 1 98.25 67 GLU A C 1
ATOM 524 O O . GLU A 1 67 ? -1.404 -17.5 9.969 1 98.25 67 GLU A O 1
ATOM 529 N N . LEU A 1 68 ? -0.815 -18.203 7.945 1 98.69 68 LEU A N 1
ATOM 530 C CA . LEU A 1 68 ? -2.053 -18.953 7.777 1 98.69 68 LEU A CA 1
ATOM 531 C C . LEU A 1 68 ? -2.18 -20.047 8.836 1 98.69 68 LEU A C 1
ATOM 533 O O . LEU A 1 68 ? -3.26 -20.25 9.391 1 98.69 68 LEU A O 1
ATOM 537 N N . ARG A 1 69 ? -1.07 -20.75 9.062 1 98.81 69 ARG A N 1
ATOM 538 C CA . ARG A 1 69 ? -1.077 -21.781 10.102 1 98.81 69 ARG A CA 1
ATOM 539 C C . ARG A 1 69 ? -1.404 -21.188 11.461 1 98.81 69 ARG A C 1
ATOM 541 O O . ARG A 1 69 ? -2.18 -21.75 12.227 1 98.81 69 ARG A O 1
ATOM 548 N N . GLU A 1 70 ? -0.847 -20.047 11.711 1 97.94 70 GLU A N 1
ATOM 549 C CA . GLU A 1 70 ? -1.102 -19.359 12.969 1 97.94 70 GLU A CA 1
ATOM 550 C C . GLU A 1 70 ? -2.561 -18.938 13.078 1 97.94 70 GLU A C 1
ATOM 552 O O . GLU A 1 70 ? -3.09 -18.781 14.18 1 97.94 70 GLU A O 1
ATOM 557 N N . CYS A 1 71 ? -3.17 -18.75 11.969 1 97.06 71 CYS A N 1
ATOM 558 C CA . CYS A 1 71 ? -4.586 -18.406 11.938 1 97.06 71 CYS A CA 1
ATOM 559 C C . CYS A 1 71 ? -5.457 -19.641 12.133 1 97.06 71 CYS A C 1
ATOM 561 O O . CYS A 1 71 ? -6.684 -19.531 12.211 1 97.06 71 CYS A O 1
ATOM 563 N N . GLY A 1 72 ? -4.848 -20.844 12.141 1 97.56 72 GLY A N 1
ATOM 564 C CA . GLY A 1 72 ? -5.582 -22.062 12.422 1 97.56 72 GLY A CA 1
ATOM 565 C C . GLY A 1 72 ? -5.941 -22.844 11.172 1 97.56 72 GLY A C 1
ATOM 566 O O . GLY A 1 72 ? -6.73 -23.797 11.227 1 97.56 72 GLY A O 1
ATOM 567 N N . ILE A 1 73 ? -5.434 -22.469 10.062 1 98.62 73 ILE A N 1
ATOM 568 C CA . ILE A 1 73 ? -5.734 -23.156 8.812 1 98.62 73 ILE A CA 1
ATOM 569 C C . ILE A 1 73 ? -5.07 -24.531 8.812 1 98.62 73 ILE A C 1
ATOM 571 O O . ILE A 1 73 ? -3.871 -24.656 9.062 1 98.62 73 ILE A O 1
ATOM 575 N N . LYS A 1 74 ? -5.84 -25.531 8.469 1 98.56 74 LYS A N 1
ATOM 576 C CA . LYS A 1 74 ? -5.348 -26.906 8.516 1 98.56 74 LYS A CA 1
ATOM 577 C C . LYS A 1 74 ? -5.176 -27.484 7.109 1 98.56 74 LYS A C 1
ATOM 579 O O . LYS A 1 74 ? -4.352 -28.375 6.895 1 98.56 74 LYS A O 1
ATOM 584 N N . LYS A 1 75 ? -5.93 -26.953 6.188 1 98.75 75 LYS A N 1
ATOM 585 C CA . LYS A 1 75 ? -5.848 -27.438 4.809 1 98.75 75 LYS A CA 1
ATOM 586 C C . LYS A 1 75 ? -4.453 -27.219 4.234 1 98.75 75 LYS A C 1
ATOM 588 O O . LYS A 1 75 ? -3.646 -26.484 4.812 1 98.75 75 LYS A O 1
ATOM 593 N N . LYS A 1 76 ? -4.191 -27.906 3.182 1 98.75 76 LYS A N 1
ATOM 594 C CA . LYS A 1 76 ? -2.902 -27.797 2.508 1 98.75 76 LYS A CA 1
ATOM 595 C C . LYS A 1 76 ? -2.627 -26.344 2.098 1 98.75 76 LYS A C 1
ATOM 597 O O . LYS A 1 76 ? -3.535 -25.641 1.668 1 98.75 76 LYS A O 1
ATOM 602 N N . ILE A 1 77 ? -1.383 -25.906 2.277 1 98.88 77 ILE A N 1
ATOM 603 C CA . ILE A 1 77 ? -0.974 -24.562 1.901 1 98.88 77 ILE A CA 1
ATOM 604 C C . ILE A 1 77 ? 0.196 -24.625 0.922 1 98.88 77 ILE A C 1
ATOM 606 O O . ILE A 1 77 ? 1.247 -25.188 1.239 1 98.88 77 ILE A O 1
ATOM 610 N N . LEU A 1 78 ? 0.05 -24.047 -0.231 1 98.88 78 LEU A N 1
ATOM 611 C CA . LEU A 1 78 ? 1.073 -24 -1.27 1 98.88 78 LEU A CA 1
ATOM 612 C C . LEU A 1 78 ? 1.854 -22.703 -1.2 1 98.88 78 LEU A C 1
ATOM 614 O O . LEU A 1 78 ? 1.268 -21.625 -1.008 1 98.88 78 LEU A O 1
ATOM 618 N N . ILE A 1 79 ? 3.156 -22.766 -1.299 1 98.69 79 ILE A N 1
ATOM 619 C CA . ILE A 1 79 ? 4.023 -21.594 -1.422 1 98.69 79 ILE A CA 1
ATOM 620 C C . ILE A 1 79 ? 4.395 -21.391 -2.887 1 98.69 79 ILE A C 1
ATOM 622 O O . ILE A 1 79 ? 5.25 -22.094 -3.428 1 98.69 79 ILE A O 1
ATOM 626 N N . LEU A 1 80 ? 3.881 -20.344 -3.469 1 98.44 80 LEU A N 1
ATOM 627 C CA . LEU A 1 80 ? 3.93 -20.188 -4.918 1 98.44 80 LEU A CA 1
ATOM 628 C C . LEU A 1 80 ? 5.273 -19.625 -5.355 1 98.44 80 LEU A C 1
ATOM 630 O O . LEU A 1 80 ? 5.73 -19.891 -6.473 1 98.44 80 LEU A O 1
ATOM 634 N N . GLY A 1 81 ? 5.941 -18.812 -4.527 1 96.62 81 GLY A N 1
ATOM 635 C CA . GLY A 1 81 ? 7.078 -18.016 -4.949 1 96.62 81 GLY A CA 1
ATOM 636 C C . GLY A 1 81 ? 8.398 -18.766 -4.891 1 96.62 81 GLY A C 1
ATOM 637 O O . GLY A 1 81 ? 9.461 -18.172 -5.121 1 96.62 81 GLY A O 1
ATOM 638 N N . GLY A 1 82 ? 8.367 -20.031 -4.629 1 95.5 82 GLY A N 1
ATOM 639 C CA . GLY A 1 82 ? 9.609 -20.766 -4.453 1 95.5 82 GLY A CA 1
ATOM 640 C C . GLY A 1 82 ? 10.188 -20.641 -3.059 1 95.5 82 GLY A C 1
ATOM 641 O O . GLY A 1 82 ? 9.539 -20.109 -2.158 1 95.5 82 GLY A O 1
ATOM 642 N N . ILE A 1 83 ? 11.445 -21.266 -2.898 1 96.5 83 ILE A N 1
ATOM 643 C CA . ILE A 1 83 ? 12.039 -21.312 -1.569 1 96.5 83 ILE A CA 1
ATOM 644 C C . ILE A 1 83 ? 13.555 -21.141 -1.679 1 96.5 83 ILE A C 1
ATOM 646 O O . ILE A 1 83 ? 14.141 -21.391 -2.73 1 96.5 83 ILE A O 1
ATOM 650 N N . LEU A 1 84 ? 14.102 -20.625 -0.709 1 96.94 84 LEU A N 1
ATOM 651 C CA . LEU A 1 84 ? 15.547 -20.609 -0.478 1 96.94 84 LEU A CA 1
ATOM 652 C C . LEU A 1 84 ? 15.906 -21.422 0.765 1 96.94 84 LEU A C 1
ATOM 654 O O . LEU A 1 84 ? 15.031 -21.984 1.415 1 96.94 84 LEU A O 1
ATOM 658 N N . GLU A 1 85 ? 17.156 -21.547 1.067 1 95.62 85 GLU A N 1
ATOM 659 C CA . GLU A 1 85 ? 17.641 -22.406 2.145 1 95.62 85 GLU A CA 1
ATOM 660 C C . GLU A 1 85 ? 16.969 -22.062 3.469 1 95.62 85 GLU A C 1
ATOM 662 O O . GLU A 1 85 ? 16.609 -22.969 4.238 1 95.62 85 GLU A O 1
ATOM 667 N N . GLU A 1 86 ? 16.734 -20.828 3.715 1 95.19 86 GLU A N 1
ATOM 668 C CA . GLU A 1 86 ? 16.203 -20.344 4.984 1 95.19 86 GLU A CA 1
ATOM 669 C C . GLU A 1 86 ? 14.75 -20.75 5.168 1 95.19 86 GLU A C 1
ATOM 671 O O . GLU A 1 86 ? 14.227 -20.719 6.285 1 95.19 86 GLU A O 1
ATOM 676 N N . ASP A 1 87 ? 14.094 -21.172 4.137 1 97.06 87 ASP A N 1
ATOM 677 C CA . ASP A 1 87 ? 12.672 -21.484 4.176 1 97.06 87 ASP A CA 1
ATOM 678 C C . ASP A 1 87 ? 12.438 -22.938 4.605 1 97.06 87 ASP A C 1
ATOM 680 O O . ASP A 1 87 ? 11.336 -23.281 5.035 1 97.06 87 ASP A O 1
ATOM 684 N N . VAL A 1 88 ? 13.461 -23.766 4.473 1 97 88 VAL A N 1
ATOM 685 C CA . VAL A 1 88 ? 13.273 -25.219 4.531 1 97 88 VAL A CA 1
ATOM 686 C C . VAL A 1 88 ? 12.781 -25.609 5.922 1 97 88 VAL A C 1
ATOM 688 O O . VAL A 1 88 ? 11.859 -26.422 6.051 1 97 88 VAL A O 1
ATOM 691 N N . LYS A 1 89 ? 13.359 -25.047 6.945 1 96.44 89 LYS A N 1
ATOM 692 C CA . LYS A 1 89 ? 12.961 -25.375 8.312 1 96.44 89 LYS A CA 1
ATOM 693 C C . LYS A 1 89 ? 11.492 -25.047 8.547 1 96.44 89 LYS A C 1
ATOM 695 O O . LYS A 1 89 ? 10.773 -25.797 9.195 1 96.44 89 LYS A O 1
ATOM 700 N N . LEU A 1 90 ? 11.062 -23.922 8.039 1 97.75 90 LEU A N 1
ATOM 701 C CA . LEU A 1 90 ? 9.688 -23.469 8.227 1 97.75 90 LEU A CA 1
ATOM 702 C C . LEU A 1 90 ? 8.719 -24.375 7.449 1 97.75 90 LEU A C 1
ATOM 704 O O . LEU A 1 90 ? 7.602 -24.625 7.906 1 97.75 90 LEU A O 1
ATOM 708 N N . LEU A 1 91 ? 9.148 -24.797 6.277 1 98.19 91 LEU A N 1
ATOM 709 C CA . LEU A 1 91 ? 8.312 -25.703 5.504 1 98.19 91 LEU A CA 1
ATOM 710 C C . LEU A 1 91 ? 7.957 -26.953 6.316 1 98.19 91 LEU A C 1
ATOM 712 O O . LEU A 1 91 ? 6.801 -27.375 6.34 1 98.19 91 LEU A O 1
ATOM 716 N N . GLU A 1 92 ? 8.992 -27.5 6.969 1 97.81 92 GLU A N 1
ATOM 717 C CA . GLU A 1 92 ? 8.812 -28.719 7.75 1 97.81 92 GLU A CA 1
ATOM 718 C C . GLU A 1 92 ? 8.008 -28.453 9.023 1 97.81 92 GLU A C 1
ATOM 720 O O . GLU A 1 92 ? 7.07 -29.172 9.344 1 97.81 92 GLU A O 1
ATOM 725 N N . GLU A 1 93 ? 8.398 -27.375 9.703 1 97.94 93 GLU A N 1
ATOM 726 C CA . GLU A 1 93 ? 7.789 -27.047 10.984 1 97.94 93 GLU A CA 1
ATOM 727 C C . GLU A 1 93 ? 6.301 -26.75 10.828 1 97.94 93 GLU A C 1
ATOM 729 O O . GLU A 1 93 ? 5.5 -27.094 11.695 1 97.94 93 GLU A O 1
ATOM 734 N N . TYR A 1 94 ? 5.883 -26.172 9.711 1 98.56 94 TYR A N 1
ATOM 735 C CA . TYR A 1 94 ? 4.512 -25.703 9.57 1 98.56 94 TYR A CA 1
ATOM 736 C C . TYR A 1 94 ? 3.766 -26.5 8.5 1 98.56 94 TYR A C 1
ATOM 738 O O . TYR A 1 94 ? 2.656 -26.141 8.109 1 98.56 94 TYR A O 1
ATOM 746 N N . ASP A 1 95 ? 4.363 -27.531 7.969 1 98.44 95 ASP A N 1
ATOM 747 C CA . ASP A 1 95 ? 3.748 -28.422 6.98 1 98.44 95 ASP A CA 1
ATOM 748 C C . ASP A 1 95 ? 3.26 -27.625 5.77 1 98.44 95 ASP A C 1
ATOM 750 O O . ASP A 1 95 ? 2.074 -27.672 5.43 1 98.44 95 ASP A O 1
ATOM 754 N N . LEU A 1 96 ? 4.152 -26.938 5.184 1 98.69 96 LEU A N 1
ATOM 755 C CA . LEU A 1 96 ? 3.877 -26.141 3.988 1 98.69 96 LEU A CA 1
ATOM 756 C C . LEU A 1 96 ? 4.395 -26.859 2.738 1 98.69 96 LEU A C 1
ATOM 758 O O . LEU A 1 96 ? 5.398 -27.562 2.795 1 98.69 96 LEU A O 1
ATOM 762 N N . THR A 1 97 ? 3.748 -26.703 1.594 1 98.81 97 THR A N 1
ATOM 763 C CA . THR A 1 97 ? 4.109 -27.344 0.337 1 98.81 97 THR A CA 1
ATOM 764 C C . THR A 1 97 ? 4.695 -26.328 -0.643 1 98.81 97 THR A C 1
ATOM 766 O O . THR A 1 97 ? 3.982 -25.469 -1.148 1 98.81 97 THR A O 1
ATOM 769 N N . PRO A 1 98 ? 5.973 -26.453 -0.933 1 98.56 98 PRO A N 1
ATOM 770 C CA . PRO A 1 98 ? 6.574 -25.469 -1.844 1 98.56 98 PRO A CA 1
ATOM 771 C C . PRO A 1 98 ? 6.277 -25.766 -3.311 1 98.56 98 PRO A C 1
ATOM 773 O O . PRO A 1 98 ? 6 -26.922 -3.666 1 98.56 98 PRO A O 1
ATOM 776 N N . VAL A 1 99 ? 6.246 -24.781 -4.113 1 98.56 99 VAL A N 1
ATOM 777 C CA . VAL A 1 99 ? 6.293 -24.906 -5.566 1 98.56 99 VAL A CA 1
ATOM 778 C C . VAL A 1 99 ? 7.73 -24.734 -6.055 1 98.56 99 VAL A C 1
ATOM 780 O O . VAL A 1 99 ? 8.367 -23.719 -5.77 1 98.56 99 VAL A O 1
ATOM 783 N N . ILE A 1 100 ? 8.18 -25.672 -6.758 1 98.12 100 ILE A N 1
ATOM 784 C CA . ILE A 1 100 ? 9.539 -25.672 -7.285 1 98.12 100 ILE A CA 1
ATOM 785 C C . ILE A 1 100 ? 9.523 -25.188 -8.734 1 98.12 100 ILE A C 1
ATOM 787 O O . ILE A 1 100 ? 8.859 -25.766 -9.586 1 98.12 100 ILE A O 1
ATOM 791 N N . SER A 1 101 ? 10.25 -24.094 -8.938 1 97.56 101 SER A N 1
ATOM 792 C CA . SER A 1 101 ? 10.234 -23.484 -10.266 1 97.56 101 SER A CA 1
ATOM 793 C C . SER A 1 101 ? 11.641 -23.188 -10.766 1 97.56 101 SER A C 1
ATOM 795 O O . SER A 1 101 ? 11.82 -22.562 -11.812 1 97.56 101 SER A O 1
ATOM 797 N N . ASP A 1 102 ? 12.602 -23.531 -9.969 1 96.31 102 ASP A N 1
ATOM 798 C CA . ASP A 1 102 ? 14.016 -23.281 -10.242 1 96.31 102 ASP A CA 1
ATOM 799 C C . ASP A 1 102 ? 14.883 -24.422 -9.711 1 96.31 102 ASP A C 1
ATOM 801 O O . ASP A 1 102 ? 14.594 -24.984 -8.648 1 96.31 102 ASP A O 1
ATOM 805 N N . PRO A 1 103 ? 16 -24.75 -10.477 1 96 103 PRO A N 1
ATOM 806 C CA . PRO A 1 103 ? 16.875 -25.797 -9.969 1 96 103 PRO A CA 1
ATOM 807 C C . PRO A 1 103 ? 17.391 -25.516 -8.555 1 96 103 PRO A C 1
ATOM 809 O O . PRO A 1 103 ? 17.594 -26.438 -7.77 1 96 103 PRO A O 1
ATOM 812 N N . GLU A 1 104 ? 17.594 -24.281 -8.234 1 96 104 GLU A N 1
ATOM 813 C CA . GLU A 1 104 ? 18.078 -23.922 -6.91 1 96 104 GLU A CA 1
ATOM 814 C C . GLU A 1 104 ? 17.062 -24.266 -5.828 1 96 104 GLU A C 1
ATOM 816 O O . GLU A 1 104 ? 17.453 -24.594 -4.699 1 96 104 GLU A O 1
ATOM 821 N N . HIS A 1 105 ? 15.773 -24.203 -6.164 1 95.75 105 HIS A N 1
ATOM 822 C CA . HIS A 1 105 ? 14.742 -24.594 -5.219 1 95.75 105 HIS A CA 1
ATOM 823 C C . HIS A 1 105 ? 14.844 -26.062 -4.863 1 95.75 105 HIS A C 1
ATOM 825 O O . HIS A 1 105 ? 14.711 -26.438 -3.695 1 95.75 105 HIS A O 1
ATOM 831 N N . LEU A 1 106 ? 15.055 -26.828 -5.902 1 94.88 106 LEU A N 1
ATOM 832 C CA . LEU A 1 106 ? 15.18 -28.266 -5.699 1 94.88 106 LEU A CA 1
ATOM 833 C C . LEU A 1 106 ? 16.422 -28.594 -4.875 1 94.88 106 LEU A C 1
ATOM 835 O O . LEU A 1 106 ? 16.375 -29.469 -4.012 1 94.88 106 LEU A O 1
ATOM 839 N N . LYS A 1 107 ? 17.5 -27.891 -5.164 1 96.19 107 LYS A N 1
ATOM 840 C CA . LYS A 1 107 ? 18.766 -28.125 -4.469 1 96.19 107 LYS A CA 1
ATOM 841 C C . LYS A 1 107 ? 18.609 -27.891 -2.967 1 96.19 107 LYS A C 1
ATOM 843 O O . LYS A 1 107 ? 19.156 -28.641 -2.162 1 96.19 107 LYS A O 1
ATOM 848 N N . VAL A 1 108 ? 17.859 -26.906 -2.592 1 94.88 108 VAL A N 1
ATOM 849 C CA . VAL A 1 108 ? 17.781 -26.547 -1.183 1 94.88 108 VAL A CA 1
ATOM 850 C C . VAL A 1 108 ? 16.953 -27.578 -0.426 1 94.88 108 VAL A C 1
ATOM 852 O O . VAL A 1 108 ? 17.109 -27.75 0.785 1 94.88 108 VAL A O 1
ATOM 855 N N . LEU A 1 109 ? 16.031 -28.25 -1.11 1 95.56 109 LEU A N 1
ATOM 856 C CA . LEU A 1 109 ? 15.219 -29.281 -0.476 1 95.56 109 LEU A CA 1
ATOM 857 C C . LEU A 1 109 ? 16.062 -30.5 -0.132 1 95.56 109 LEU A C 1
ATOM 859 O O . LEU A 1 109 ? 15.719 -31.281 0.768 1 95.56 109 LEU A O 1
ATOM 863 N N . LYS A 1 110 ? 17.188 -30.672 -0.863 1 92.88 110 LYS A N 1
ATOM 864 C CA . LYS A 1 110 ? 18.078 -31.812 -0.655 1 92.88 110 LYS A CA 1
ATOM 865 C C . LYS A 1 110 ? 17.312 -33.125 -0.595 1 92.88 110 L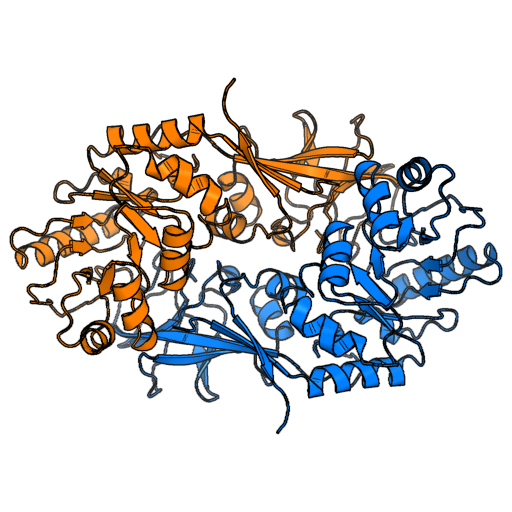YS A C 1
ATOM 867 O O . LYS A 1 110 ? 16.5 -33.406 -1.482 1 92.88 110 LYS A O 1
ATOM 872 N N . ASP A 1 111 ? 17.547 -33.938 0.464 1 91.69 111 ASP A N 1
ATOM 873 C CA . ASP A 1 111 ? 16.906 -35.25 0.556 1 91.69 111 ASP A CA 1
ATOM 874 C C . ASP A 1 111 ? 15.742 -35.219 1.548 1 91.69 111 ASP A C 1
ATOM 876 O O . ASP A 1 111 ? 15.266 -36.281 1.985 1 91.69 111 ASP A O 1
ATOM 880 N N . ARG A 1 112 ? 15.359 -34.031 1.784 1 93.88 112 ARG A N 1
ATOM 881 C CA . ARG A 1 112 ? 14.242 -33.906 2.721 1 93.88 112 ARG A CA 1
ATOM 882 C C . ARG A 1 112 ? 12.961 -34.469 2.115 1 93.88 112 ARG A C 1
ATOM 884 O O . ARG A 1 112 ? 12.727 -34.344 0.914 1 93.88 112 ARG A O 1
ATOM 891 N N . ASN A 1 113 ? 12.133 -35.094 2.984 1 94.38 113 ASN A N 1
ATOM 892 C CA . ASN A 1 113 ? 10.883 -35.688 2.527 1 94.38 113 ASN A CA 1
ATOM 893 C C . ASN A 1 113 ? 9.758 -34.656 2.48 1 94.38 113 ASN A C 1
ATOM 895 O O . ASN A 1 113 ? 8.766 -34.781 3.201 1 94.38 113 ASN A O 1
ATOM 899 N N . ILE A 1 114 ? 9.867 -33.656 1.717 1 96.94 114 ILE A N 1
ATOM 900 C CA . ILE A 1 114 ? 8.883 -32.594 1.492 1 96.94 114 ILE A CA 1
ATOM 901 C C . ILE A 1 114 ? 8.297 -32.75 0.09 1 96.94 114 ILE A C 1
ATOM 903 O O . ILE A 1 114 ? 9.023 -32.656 -0.904 1 96.94 114 ILE A O 1
ATOM 907 N N . LYS A 1 115 ? 7.012 -33.031 0.046 1 97.38 115 LYS A N 1
ATOM 908 C CA . LYS A 1 115 ? 6.336 -33.031 -1.248 1 97.38 115 LYS A CA 1
ATOM 909 C C . LYS A 1 115 ? 6.23 -31.641 -1.834 1 97.38 115 LYS A C 1
ATOM 911 O O . LYS A 1 115 ? 6.219 -30.656 -1.096 1 97.38 115 LYS A O 1
ATOM 916 N N . PHE A 1 116 ? 6.188 -31.562 -3.08 1 98.19 116 PHE A N 1
ATOM 917 C CA . PHE A 1 116 ? 6.129 -30.234 -3.695 1 98.19 116 PHE A CA 1
ATOM 918 C C . PHE A 1 116 ? 5.406 -30.297 -5.035 1 98.19 116 PHE A C 1
ATOM 920 O O . PHE A 1 116 ? 5.125 -31.375 -5.547 1 98.19 116 PHE A O 1
ATOM 927 N N . HIS A 1 117 ? 4.938 -29.141 -5.512 1 98.62 117 HIS A N 1
ATOM 928 C CA . HIS A 1 117 ? 4.453 -28.969 -6.875 1 98.62 117 HIS A CA 1
ATOM 929 C C . HIS A 1 117 ? 5.562 -28.453 -7.793 1 98.62 117 HIS A C 1
ATOM 931 O O . HIS A 1 117 ? 6.445 -27.719 -7.352 1 98.62 117 HIS A O 1
ATOM 937 N N . VAL A 1 118 ? 5.551 -28.844 -9.047 1 98.44 118 VAL A N 1
ATOM 938 C CA . VAL A 1 118 ? 6.492 -28.328 -10.031 1 98.44 118 VAL A CA 1
ATOM 939 C C . VAL A 1 118 ? 5.777 -27.344 -10.969 1 98.44 118 VAL A C 1
ATOM 941 O O . VAL A 1 118 ? 4.676 -27.625 -11.445 1 98.44 118 VAL A O 1
ATOM 944 N N . LYS A 1 119 ? 6.383 -26.25 -11.141 1 98.69 119 LYS A N 1
ATOM 945 C CA . LYS A 1 119 ? 5.84 -25.25 -12.062 1 98.69 119 LYS A CA 1
ATOM 946 C C . LYS A 1 119 ? 6.605 -25.25 -13.383 1 98.69 119 LYS A C 1
ATOM 948 O O . LYS A 1 119 ? 7.836 -25.281 -13.391 1 98.69 119 LYS A O 1
ATOM 953 N N . TYR A 1 120 ? 5.914 -25.172 -14.445 1 98.62 120 TYR A N 1
ATOM 954 C CA . TYR A 1 120 ? 6.5 -25.062 -15.781 1 98.62 120 TYR A CA 1
ATOM 955 C C . TYR A 1 120 ? 6.082 -23.75 -16.438 1 98.62 120 TYR A C 1
ATOM 957 O O . TYR A 1 120 ? 4.934 -23.328 -16.312 1 98.62 120 TYR A O 1
ATOM 965 N N . ASP A 1 121 ? 7.043 -23.109 -17.047 1 98.5 121 ASP A N 1
ATOM 966 C CA . ASP A 1 121 ? 6.781 -21.891 -17.828 1 98.5 121 ASP A CA 1
ATOM 967 C C . ASP A 1 121 ? 6.367 -22.234 -19.25 1 98.5 121 ASP A C 1
ATOM 969 O O . ASP A 1 121 ? 7.207 -22.578 -20.078 1 98.5 121 ASP A O 1
ATOM 973 N N . THR A 1 122 ? 5.125 -22.016 -19.5 1 98.19 122 THR A N 1
ATOM 974 C CA . THR A 1 122 ? 4.605 -22.391 -20.828 1 98.19 122 THR A CA 1
ATOM 975 C C . THR A 1 122 ? 4.461 -21.156 -21.703 1 98.19 122 THR A C 1
ATOM 977 O O . THR A 1 122 ? 3.818 -21.203 -22.75 1 98.19 122 THR A O 1
ATOM 980 N N . GLY A 1 123 ? 5 -20.047 -21.219 1 97.75 123 GLY A N 1
ATOM 981 C CA . GLY A 1 123 ? 4.926 -18.859 -22.062 1 97.75 123 GLY A CA 1
ATOM 982 C C . GLY A 1 123 ? 4.828 -17.578 -21.266 1 97.75 123 GLY A C 1
ATOM 983 O O . GLY A 1 123 ? 4.773 -16.484 -21.844 1 97.75 123 GLY A O 1
ATOM 984 N N . MET A 1 124 ? 4.824 -17.594 -19.984 1 97.62 124 MET A N 1
ATOM 985 C CA . MET A 1 124 ? 4.684 -16.406 -19.141 1 97.62 124 MET A CA 1
ATOM 986 C C . MET A 1 124 ? 6.02 -15.672 -19.016 1 97.62 124 MET A C 1
ATOM 988 O O . MET A 1 124 ? 6.051 -14.445 -18.891 1 97.62 124 MET A O 1
ATOM 992 N N . GLY A 1 125 ? 7.168 -16.438 -19.078 1 98.19 125 GLY A N 1
ATOM 993 C CA . GLY A 1 125 ? 8.469 -15.82 -18.891 1 98.19 125 GLY A CA 1
ATOM 994 C C . GLY A 1 125 ? 8.656 -15.219 -17.5 1 98.19 125 GLY A C 1
ATOM 995 O O . GLY A 1 125 ? 9.039 -14.055 -17.375 1 98.19 125 GLY A O 1
ATOM 996 N N . ARG A 1 126 ? 8.383 -16 -16.5 1 98 126 ARG A N 1
ATOM 997 C CA . ARG A 1 126 ? 8.547 -15.641 -15.094 1 98 126 ARG A CA 1
ATOM 998 C C . ARG A 1 126 ? 9.109 -16.797 -14.281 1 98 126 ARG A C 1
ATOM 1000 O O . ARG A 1 126 ? 10.312 -17.062 -14.312 1 98 126 ARG A O 1
ATOM 1007 N N . LEU A 1 127 ? 8.328 -17.453 -13.469 1 98.25 127 LEU A N 1
ATOM 1008 C CA . LEU A 1 127 ? 8.789 -18.641 -12.75 1 98.25 127 LEU A CA 1
ATOM 1009 C C . LEU A 1 127 ? 8.461 -19.906 -13.539 1 98.25 127 LEU A C 1
ATOM 1011 O O . LEU A 1 127 ? 7.484 -19.938 -14.289 1 98.25 127 LEU A O 1
ATOM 1015 N N . GLY A 1 128 ? 9.258 -20.922 -13.367 1 98.44 128 GLY A N 1
ATOM 1016 C CA . GLY A 1 128 ? 8.953 -22.219 -13.93 1 98.44 128 GLY A CA 1
ATOM 1017 C C . GLY A 1 128 ? 10.039 -22.75 -14.859 1 98.44 128 GLY A C 1
ATOM 1018 O O . GLY A 1 128 ? 10.727 -21.953 -15.516 1 98.44 128 GLY A O 1
ATOM 1019 N N . PHE A 1 129 ? 10.086 -24.031 -15.062 1 97.81 129 PHE A N 1
ATOM 1020 C CA . PHE A 1 129 ? 11.023 -24.688 -15.961 1 97.81 129 PHE A CA 1
ATOM 1021 C C . PHE A 1 129 ? 10.562 -24.562 -17.406 1 97.81 129 PHE A C 1
ATOM 1023 O O . PHE A 1 129 ? 9.375 -24.688 -17.703 1 97.81 129 PHE A O 1
ATOM 1030 N N . THR A 1 130 ? 11.438 -24.266 -18.281 1 94.38 130 THR A N 1
ATOM 1031 C CA . THR A 1 130 ? 11.094 -24.141 -19.688 1 94.38 130 THR A CA 1
ATOM 1032 C C . THR A 1 130 ? 11.477 -25.406 -20.453 1 94.38 130 THR A C 1
ATOM 1034 O O . THR A 1 130 ? 10.781 -25.812 -21.391 1 94.38 130 THR A O 1
ATOM 1037 N N . ASN A 1 131 ? 12.594 -26 -20.094 1 85.75 131 ASN A N 1
ATOM 1038 C CA . ASN A 1 131 ? 13.117 -27.094 -20.922 1 85.75 131 ASN A CA 1
ATOM 1039 C C . ASN A 1 131 ? 13.305 -28.359 -20.094 1 85.75 131 ASN A C 1
ATOM 1041 O O . ASN A 1 131 ? 13.266 -29.469 -20.656 1 85.75 131 ASN A O 1
ATOM 1045 N N . GLU A 1 132 ? 13.328 -28.281 -18.859 1 93.38 132 GLU A N 1
ATOM 1046 C CA . GLU A 1 132 ? 13.641 -29.422 -18 1 93.38 132 GLU A CA 1
ATOM 1047 C C . GLU A 1 132 ? 12.367 -30.094 -17.5 1 93.38 132 GLU A C 1
ATOM 1049 O O . GLU A 1 132 ? 11.383 -29.422 -17.172 1 93.38 132 GLU A O 1
ATOM 1054 N N . ILE A 1 133 ? 12.414 -31.391 -17.547 1 96.75 133 ILE A N 1
ATOM 1055 C CA . ILE A 1 133 ? 11.375 -32.188 -16.891 1 96.75 133 ILE A CA 1
ATOM 1056 C C . ILE A 1 133 ? 11.906 -32.688 -15.555 1 96.75 133 ILE A C 1
ATOM 1058 O O . ILE A 1 133 ? 12.945 -33.344 -15.508 1 96.75 133 ILE A O 1
ATOM 1062 N N . ILE A 1 134 ? 11.203 -32.438 -14.5 1 96.56 134 ILE A N 1
ATOM 1063 C CA . ILE A 1 134 ? 11.656 -32.812 -13.164 1 96.56 134 ILE A CA 1
ATOM 1064 C C . ILE A 1 134 ? 11.109 -34.188 -12.781 1 96.56 134 ILE A C 1
ATOM 1066 O O . ILE A 1 134 ? 9.922 -34.344 -12.516 1 96.56 134 ILE A O 1
ATOM 1070 N N . LYS A 1 135 ? 12.047 -35.125 -12.789 1 93.88 135 LYS A N 1
ATOM 1071 C CA . LYS A 1 135 ? 11.695 -36.469 -12.336 1 93.88 135 LYS A CA 1
ATOM 1072 C C . LYS A 1 135 ? 12.062 -36.688 -10.875 1 93.88 135 LYS A C 1
ATOM 1074 O O . LYS A 1 135 ? 13.234 -36.906 -10.547 1 93.88 135 LYS A O 1
ATOM 1079 N N . ASP A 1 136 ? 11.219 -36.5 -10.039 1 94.56 136 ASP A N 1
ATOM 1080 C CA . ASP A 1 136 ? 11.367 -36.625 -8.594 1 94.56 136 ASP A CA 1
ATOM 1081 C C . ASP A 1 136 ? 10.117 -37.25 -7.961 1 94.56 136 ASP A C 1
ATOM 1083 O O . ASP A 1 136 ? 9 -36.812 -8.242 1 94.56 136 ASP A O 1
ATOM 1087 N N . PRO A 1 137 ? 10.234 -38.281 -7.152 1 94.25 137 PRO A N 1
ATOM 1088 C CA . PRO A 1 137 ? 9.078 -38.969 -6.57 1 94.25 137 PRO A CA 1
ATOM 1089 C C . PRO A 1 137 ? 8.305 -38.094 -5.594 1 94.25 137 PRO A C 1
ATOM 1091 O O . PRO A 1 137 ? 7.188 -38.438 -5.199 1 94.25 137 PRO A O 1
ATOM 1094 N N . ARG A 1 138 ? 8.883 -36.969 -5.141 1 96.81 138 ARG A N 1
ATOM 1095 C CA . ARG A 1 138 ? 8.227 -36.062 -4.191 1 96.81 138 ARG A CA 1
ATOM 1096 C C . ARG A 1 138 ? 7.215 -35.156 -4.891 1 96.81 138 ARG A C 1
ATOM 1098 O O . ARG A 1 138 ? 6.426 -34.469 -4.238 1 96.81 138 ARG A O 1
ATOM 1105 N N . VAL A 1 139 ? 7.156 -35.25 -6.242 1 97.62 139 VAL A N 1
ATOM 1106 C CA . VAL A 1 139 ? 6.223 -34.406 -6.992 1 97.62 139 VAL A CA 1
ATOM 1107 C C . VAL A 1 139 ? 4.789 -34.844 -6.719 1 97.62 139 VAL A C 1
ATOM 1109 O O . VAL A 1 139 ? 4.43 -36 -7.004 1 97.62 139 VAL A O 1
ATOM 1112 N N . GLU A 1 140 ? 4.043 -34 -6.172 1 97.56 140 GLU A N 1
ATOM 1113 C CA . GLU A 1 140 ? 2.643 -34.344 -5.93 1 97.56 140 GLU A CA 1
ATOM 1114 C C . GLU A 1 140 ? 1.71 -33.5 -6.797 1 97.56 140 GLU A C 1
ATOM 1116 O O . GLU A 1 140 ? 0.525 -33.812 -6.926 1 97.56 140 GLU A O 1
ATOM 1121 N N . GLY A 1 141 ? 2.221 -32.438 -7.422 1 98.31 141 GLY A N 1
ATOM 1122 C CA . GLY A 1 141 ? 1.432 -31.594 -8.297 1 98.31 141 GLY A CA 1
ATOM 1123 C C . GLY A 1 141 ? 2.25 -30.953 -9.406 1 98.31 141 GLY A C 1
ATOM 1124 O O . GLY A 1 141 ? 3.467 -30.812 -9.281 1 98.31 141 GLY A O 1
ATOM 1125 N N . VAL A 1 142 ? 1.609 -30.609 -10.5 1 98.56 142 VAL A N 1
ATOM 1126 C CA . VAL A 1 142 ? 2.197 -29.922 -11.641 1 98.56 142 VAL A CA 1
ATOM 1127 C C . VAL A 1 142 ? 1.338 -28.719 -12.016 1 98.56 142 VAL A C 1
ATOM 1129 O O . VAL A 1 142 ? 0.108 -28.797 -12.023 1 98.56 142 VAL A O 1
ATOM 1132 N N . MET A 1 143 ? 2.055 -27.625 -12.242 1 98.69 143 MET A N 1
ATOM 1133 C CA . MET A 1 143 ? 1.272 -26.422 -12.492 1 98.69 143 MET A CA 1
ATOM 1134 C C . MET A 1 143 ? 1.937 -25.547 -13.555 1 98.69 143 MET A C 1
ATOM 1136 O O . MET A 1 143 ? 3.125 -25.703 -13.836 1 98.69 143 MET A O 1
ATOM 1140 N N . SER A 1 144 ? 1.195 -24.719 -14.156 1 98.5 144 SER A N 1
ATOM 1141 C CA . SER A 1 144 ? 1.589 -23.578 -14.984 1 98.5 144 SER A CA 1
ATOM 1142 C C . SER A 1 144 ? 0.682 -22.375 -14.742 1 98.5 144 SER A C 1
ATOM 1144 O O . SER A 1 144 ? 0.033 -22.281 -13.703 1 98.5 144 SER A O 1
ATOM 1146 N N . HIS A 1 145 ? 0.828 -21.359 -15.492 1 98.25 145 HIS A N 1
ATOM 1147 C CA . HIS A 1 145 ? 0.042 -20.141 -15.328 1 98.25 145 HIS A CA 1
ATOM 1148 C C . HIS A 1 145 ? -0.13 -19.422 -16.656 1 98.25 145 HIS A C 1
ATOM 1150 O O . HIS A 1 145 ? 0.812 -19.328 -17.453 1 98.25 145 HIS A O 1
ATOM 1156 N N . PHE A 1 146 ? -1.312 -18.891 -16.859 1 98 146 PHE A N 1
ATOM 1157 C CA . PHE A 1 146 ? -1.581 -18.156 -18.078 1 98 146 PHE A CA 1
ATOM 1158 C C . PHE A 1 146 ? -0.924 -16.781 -18.047 1 98 146 PHE A C 1
ATOM 1160 O O . PHE A 1 146 ? -0.965 -16.094 -17.016 1 98 146 PHE A O 1
ATOM 1167 N N . SER A 1 147 ? -0.375 -16.359 -19.141 1 97.56 147 SER A N 1
ATOM 1168 C CA . SER A 1 147 ? 0.203 -15.023 -19.281 1 97.56 147 SER A CA 1
ATOM 1169 C C . SER A 1 147 ? -0.86 -14 -19.672 1 97.56 147 SER A C 1
ATOM 1171 O O . SER A 1 147 ? -0.817 -12.859 -19.219 1 97.56 147 SER A O 1
ATOM 1173 N N . SER A 1 148 ? -1.74 -14.422 -20.547 1 97.19 148 SER A N 1
ATOM 1174 C CA . SER A 1 148 ? -2.734 -13.523 -21.125 1 97.19 148 SER A CA 1
ATOM 1175 C C . SER A 1 148 ? -4.059 -14.242 -21.359 1 97.19 148 SER A C 1
ATOM 1177 O O . SER A 1 148 ? -4.453 -14.484 -22.5 1 97.19 148 SER A O 1
ATOM 1179 N N . PRO A 1 149 ? -4.742 -14.391 -20.312 1 96.56 149 PRO A N 1
ATOM 1180 C CA . PRO A 1 149 ? -5.969 -15.18 -20.438 1 96.56 149 PRO A CA 1
ATOM 1181 C C . PRO A 1 149 ? -6.965 -14.57 -21.422 1 96.56 149 PRO A C 1
ATOM 1183 O O . PRO A 1 149 ? -7.781 -15.297 -22 1 96.56 149 PRO A O 1
ATOM 1186 N N . ALA A 1 150 ? -6.914 -13.312 -21.656 1 95.69 150 ALA A N 1
ATOM 1187 C CA . ALA A 1 150 ? -7.824 -12.672 -22.609 1 95.69 150 ALA A CA 1
ATOM 1188 C C . ALA A 1 150 ? -7.465 -13.039 -24.047 1 95.69 150 ALA A C 1
ATOM 1190 O O . ALA A 1 150 ? -8.289 -12.914 -24.953 1 95.69 150 ALA A O 1
ATOM 1191 N N . ASP A 1 151 ? -6.258 -13.414 -24.297 1 97.38 151 ASP A N 1
ATOM 1192 C CA . ASP A 1 151 ? -5.805 -13.852 -25.609 1 97.38 151 ASP A CA 1
ATOM 1193 C C . ASP A 1 151 ? -6.02 -15.359 -25.797 1 97.38 151 ASP A C 1
ATOM 1195 O O . ASP A 1 151 ? -5.164 -16.156 -25.406 1 97.38 151 ASP A O 1
ATOM 1199 N N . ARG A 1 152 ? -7.07 -15.648 -26.469 1 96.94 152 ARG A N 1
ATOM 1200 C CA . ARG A 1 152 ? -7.5 -17.047 -26.578 1 96.94 152 ARG A CA 1
ATOM 1201 C C . ARG A 1 152 ? -6.453 -17.875 -27.297 1 96.94 152 ARG A C 1
ATOM 1203 O O . ARG A 1 152 ? -6.16 -19 -26.891 1 96.94 152 ARG A O 1
ATOM 1210 N N . ASN A 1 153 ? -5.957 -17.344 -28.375 1 98.12 153 ASN A N 1
ATOM 1211 C CA . ASN A 1 153 ? -4.984 -18.094 -29.172 1 98.12 153 ASN A CA 1
ATOM 1212 C C . ASN A 1 153 ? -3.73 -18.406 -28.359 1 98.12 153 ASN A C 1
ATOM 1214 O O . ASN A 1 153 ? -3.256 -19.547 -28.359 1 98.12 153 ASN A O 1
ATOM 1218 N N . PHE A 1 154 ? -3.25 -17.484 -27.703 1 98.25 154 PHE A N 1
ATOM 1219 C CA . PHE A 1 154 ? -2.039 -17.688 -26.922 1 98.25 154 PHE A CA 1
ATOM 1220 C C . PHE A 1 154 ? -2.309 -18.641 -25.75 1 98.25 154 PHE A C 1
ATOM 1222 O O . PHE A 1 154 ? -1.474 -19.484 -25.422 1 98.25 154 PHE A O 1
ATOM 1229 N N . SER A 1 155 ? -3.443 -18.484 -25.125 1 98.25 155 SER A N 1
ATOM 1230 C CA . SER A 1 155 ? -3.807 -19.344 -24 1 98.25 155 SER A CA 1
ATOM 1231 C C . SER A 1 155 ? -3.951 -20.797 -24.438 1 98.25 155 SER A C 1
ATOM 1233 O O . SER A 1 155 ? -3.535 -21.719 -23.734 1 98.25 155 SER A O 1
ATOM 1235 N N . LYS A 1 156 ? -4.523 -20.953 -25.609 1 98.38 156 LYS A N 1
ATOM 1236 C CA . LYS A 1 156 ? -4.656 -22.312 -26.125 1 98.38 156 LYS A CA 1
ATOM 1237 C C . LYS A 1 156 ? -3.289 -22.938 -26.391 1 98.38 156 LYS A C 1
ATOM 1239 O O . LYS A 1 156 ? -3.098 -24.141 -26.203 1 98.38 156 LYS A O 1
ATOM 1244 N N . LEU A 1 157 ? -2.393 -22.125 -26.875 1 98.19 157 LEU A N 1
ATOM 1245 C CA . LEU A 1 157 ? -1.025 -22.594 -27.078 1 98.19 157 LEU A CA 1
ATOM 1246 C C . LEU A 1 157 ? -0.4 -23.016 -25.75 1 98.19 157 LEU A C 1
ATOM 1248 O O . LEU A 1 157 ? 0.264 -24.047 -25.672 1 98.19 157 LEU A O 1
ATOM 1252 N N . GLN A 1 158 ? -0.58 -22.25 -24.688 1 98.44 158 GLN A N 1
ATOM 1253 C CA . GLN A 1 158 ? -0.056 -22.594 -23.375 1 98.44 158 GLN A CA 1
ATOM 1254 C C . GLN A 1 158 ? -0.671 -23.891 -22.859 1 98.44 158 GLN A C 1
ATOM 1256 O O . GLN A 1 158 ? 0.019 -24.719 -22.25 1 98.44 158 GLN A O 1
ATOM 1261 N N . ILE A 1 159 ? -1.994 -24.031 -23.109 1 98.62 159 ILE A N 1
ATOM 1262 C CA . ILE A 1 159 ? -2.699 -25.234 -22.672 1 98.62 159 ILE A CA 1
ATOM 1263 C C . ILE A 1 159 ? -2.107 -26.453 -23.359 1 98.62 159 ILE A C 1
ATOM 1265 O O . ILE A 1 159 ? -1.841 -27.469 -22.719 1 98.62 159 ILE A O 1
ATOM 1269 N N . LYS A 1 160 ? -1.858 -26.344 -24.641 1 98.38 160 LYS A N 1
ATOM 1270 C CA . LYS A 1 160 ? -1.284 -27.453 -25.406 1 98.38 160 LYS A CA 1
ATOM 1271 C C . LYS A 1 160 ? 0.108 -27.812 -24.891 1 98.38 160 LYS A C 1
ATOM 1273 O O . LYS A 1 160 ? 0.431 -28.984 -24.734 1 98.38 160 LYS A O 1
ATOM 1278 N N . ARG A 1 161 ? 0.914 -26.844 -24.641 1 98 161 ARG A N 1
ATOM 1279 C CA . ARG A 1 161 ? 2.256 -27.062 -24.125 1 98 161 ARG A CA 1
ATOM 1280 C C . ARG A 1 161 ? 2.205 -27.766 -22.766 1 98 161 ARG A C 1
ATOM 1282 O O . ARG A 1 161 ? 2.977 -28.688 -22.516 1 98 161 ARG A O 1
ATOM 1289 N N . PHE A 1 162 ? 1.254 -27.328 -21.969 1 98.38 162 PHE A N 1
ATOM 1290 C CA . PHE A 1 162 ? 1.114 -27.906 -20.641 1 98.38 162 PHE A CA 1
ATOM 1291 C C . PHE A 1 162 ? 0.671 -29.359 -20.734 1 98.38 162 PHE A C 1
ATOM 1293 O O . PHE A 1 162 ? 1.165 -30.203 -19.984 1 98.38 162 PHE A O 1
ATOM 1300 N N . GLU A 1 163 ? -0.23 -29.562 -21.594 1 97.69 163 GLU A N 1
ATOM 1301 C CA . GLU A 1 163 ? -0.7 -30.922 -21.828 1 97.69 163 GLU A CA 1
ATOM 1302 C C . GLU A 1 163 ? 0.449 -31.844 -22.234 1 97.69 163 GLU A C 1
ATOM 1304 O O . GLU A 1 163 ? 0.531 -33 -21.766 1 97.69 163 GLU A O 1
ATOM 1309 N N . GLU A 1 164 ? 1.301 -31.375 -23.094 1 97.5 164 GLU A N 1
ATOM 1310 C CA . GLU A 1 164 ? 2.453 -32.156 -23.531 1 97.5 164 GLU A CA 1
ATOM 1311 C C . GLU A 1 164 ? 3.395 -32.438 -22.375 1 97.5 164 GLU A C 1
ATOM 1313 O O . GLU A 1 164 ? 3.92 -33.562 -22.266 1 97.5 164 GLU A O 1
ATOM 1318 N N . ILE A 1 165 ? 3.611 -31.5 -21.5 1 97.5 165 ILE A N 1
ATOM 1319 C CA . ILE A 1 165 ? 4.477 -31.656 -20.344 1 97.5 165 ILE A CA 1
ATOM 1320 C C . ILE A 1 165 ? 3.906 -32.719 -19.406 1 97.5 165 ILE A C 1
ATOM 1322 O O . ILE A 1 165 ? 4.648 -33.562 -18.875 1 97.5 165 ILE A O 1
ATOM 1326 N N . LEU A 1 166 ? 2.611 -32.719 -19.281 1 97.12 166 LEU A N 1
ATOM 1327 C CA . LEU A 1 166 ? 1.943 -33.625 -18.344 1 97.12 166 LEU A CA 1
ATOM 1328 C C . LEU A 1 166 ? 2.105 -35.062 -18.75 1 97.12 166 LEU A C 1
ATOM 1330 O O . LEU A 1 166 ? 1.938 -35.969 -17.938 1 97.12 166 LEU A O 1
ATOM 1334 N N . LYS A 1 167 ? 2.414 -35.344 -20.031 1 96.69 167 LYS A N 1
ATOM 1335 C CA . LYS A 1 167 ? 2.621 -36.688 -20.5 1 96.69 167 LYS A CA 1
ATOM 1336 C C . LYS A 1 167 ? 3.811 -37.344 -19.797 1 96.69 167 LYS A C 1
ATOM 1338 O O . LYS A 1 167 ? 3.936 -38.562 -19.797 1 96.69 167 LYS A O 1
ATOM 1343 N N . ASN A 1 168 ? 4.629 -36.5 -19.25 1 96.5 168 ASN A N 1
ATOM 1344 C CA . ASN A 1 168 ? 5.809 -37 -18.562 1 96.5 168 ASN A CA 1
ATOM 1345 C C . ASN A 1 168 ? 5.492 -37.375 -17.109 1 96.5 168 ASN A C 1
ATOM 1347 O O . ASN A 1 168 ? 6.363 -37.844 -16.391 1 96.5 168 ASN A O 1
ATOM 1351 N N . TYR A 1 169 ? 4.328 -37.094 -16.609 1 95.75 169 TYR A N 1
ATOM 1352 C CA . TYR A 1 169 ? 3.932 -37.375 -15.227 1 95.75 169 TYR A CA 1
ATOM 1353 C C . TYR A 1 169 ? 2.791 -38.375 -15.172 1 95.75 169 TYR A C 1
ATOM 1355 O O . TYR A 1 169 ? 1.884 -38.344 -16 1 95.75 169 TYR A O 1
ATOM 1363 N N . GLU A 1 170 ? 3.074 -39.469 -14.234 1 86.62 170 GLU A N 1
ATOM 1364 C CA . GLU A 1 170 ? 2.035 -40.469 -14.008 1 86.62 170 GLU A CA 1
ATOM 1365 C C . GLU A 1 170 ? 1.36 -40.25 -12.648 1 86.62 170 GLU A C 1
ATOM 1367 O O . GLU A 1 170 ? 2.035 -40.125 -11.625 1 86.62 170 GLU A O 1
ATOM 1372 N N . LYS A 1 171 ? 0.062 -40.031 -12.547 1 83.69 171 LYS A N 1
ATOM 1373 C CA . LYS A 1 171 ? -0.774 -40.031 -11.352 1 83.69 171 LYS A CA 1
ATOM 1374 C C . LYS A 1 171 ? -0.47 -38.844 -10.453 1 83.69 171 LYS A C 1
ATOM 1376 O O . LYS A 1 171 ? -0.227 -39 -9.258 1 83.69 171 LYS A O 1
ATOM 1381 N N . VAL A 1 172 ? -0.215 -37.719 -10.906 1 93 172 VAL A N 1
ATOM 1382 C CA . VAL A 1 172 ? -0.049 -36.531 -10.078 1 93 172 VAL A CA 1
ATOM 1383 C C . VAL A 1 172 ? -1.405 -36.094 -9.539 1 93 172 VAL A C 1
ATOM 1385 O O . VAL A 1 172 ? -2.385 -36 -10.281 1 93 172 VAL A O 1
ATOM 1388 N N . LYS A 1 173 ? -1.501 -35.844 -8.25 1 96.38 173 LYS A N 1
ATOM 1389 C CA . LYS A 1 173 ? -2.75 -35.531 -7.555 1 96.38 173 LYS A CA 1
ATOM 1390 C C . LYS A 1 173 ? -3.273 -34.156 -7.914 1 96.38 173 LYS A C 1
ATOM 1392 O O . LYS A 1 173 ? -4.484 -33.938 -8 1 96.38 173 LYS A O 1
ATOM 1397 N N . TYR A 1 174 ? -2.379 -33.219 -8.047 1 98.5 174 TYR A N 1
ATOM 1398 C CA . TYR A 1 174 ? -2.756 -31.844 -8.297 1 98.5 174 TYR A CA 1
ATOM 1399 C C . TYR A 1 174 ? -2.273 -31.391 -9.664 1 98.5 174 TYR A C 1
ATOM 1401 O O . TYR A 1 174 ? -1.069 -31.375 -9.938 1 98.5 174 TYR A O 1
ATOM 1409 N N . ILE A 1 175 ? -3.127 -31.047 -10.547 1 98.62 175 ILE A N 1
ATOM 1410 C CA . ILE A 1 175 ? -2.834 -30.406 -11.828 1 98.62 175 ILE A CA 1
ATOM 1411 C C . ILE A 1 175 ? -3.627 -29.109 -11.961 1 98.62 175 ILE A C 1
ATOM 1413 O O . ILE A 1 175 ? -4.859 -29.125 -11.938 1 98.62 175 ILE A O 1
ATOM 1417 N N . HIS A 1 176 ? -2.926 -28.016 -11.992 1 98.69 176 HIS A N 1
ATOM 1418 C CA . HIS A 1 176 ? -3.668 -26.766 -11.984 1 98.69 176 HIS A CA 1
ATOM 1419 C C . HIS A 1 176 ? -2.961 -25.703 -12.82 1 98.69 176 HIS A C 1
ATOM 1421 O O . HIS A 1 176 ? -1.729 -25.641 -12.852 1 98.69 176 HIS A O 1
ATOM 1427 N N . LEU A 1 177 ? -3.736 -24.922 -13.508 1 97.25 177 LEU A N 1
ATOM 1428 C CA . LEU A 1 177 ? -3.275 -23.891 -14.445 1 97.25 177 LEU A CA 1
ATOM 1429 C C . LEU A 1 177 ? -4.195 -22.672 -14.422 1 97.25 177 LEU A C 1
ATOM 1431 O O . LEU A 1 177 ? -3.732 -21.547 -14.547 1 97.25 177 LEU A O 1
ATOM 1435 N N . GLU A 1 178 ? -5.48 -22.844 -14.203 1 97.75 178 GLU A N 1
ATOM 1436 C CA . GLU A 1 178 ? -6.52 -21.828 -14.359 1 97.75 178 GLU A CA 1
ATOM 1437 C C . GLU A 1 178 ? -6.586 -20.906 -13.148 1 97.75 178 GLU A C 1
ATOM 1439 O O . GLU A 1 178 ? -6.902 -21.344 -12.039 1 97.75 178 GLU A O 1
ATOM 1444 N N . SER A 1 179 ? -6.258 -19.688 -13.375 1 97.69 179 SER A N 1
ATOM 1445 C CA . SER A 1 179 ? -6.555 -18.625 -12.414 1 97.69 179 SER A CA 1
ATOM 1446 C C . SER A 1 179 ? -7.992 -18.125 -12.562 1 97.69 179 SER A C 1
ATOM 1448 O O . SER A 1 179 ? -8.781 -18.719 -13.305 1 97.69 179 SER A O 1
ATOM 1450 N N . SER A 1 180 ? -8.328 -17.047 -11.852 1 98.19 180 SER A N 1
ATOM 1451 C CA . SER A 1 180 ? -9.68 -16.5 -11.969 1 98.19 180 SER A CA 1
ATOM 1452 C C . SER A 1 180 ? -10.039 -16.219 -13.43 1 98.19 180 SER A C 1
ATOM 1454 O O . SER A 1 180 ? -11.109 -16.625 -13.891 1 98.19 180 SER A O 1
ATOM 1456 N N . ALA A 1 181 ? -9.133 -15.57 -14.156 1 97.5 181 ALA A N 1
ATOM 1457 C CA . ALA A 1 181 ? -9.398 -15.242 -15.555 1 97.5 181 ALA A CA 1
ATOM 1458 C C . ALA A 1 181 ? -9.375 -16.5 -16.422 1 97.5 181 ALA A C 1
ATOM 1460 O O . ALA A 1 181 ? -10.094 -16.578 -17.422 1 97.5 181 ALA A O 1
ATOM 1461 N N . GLY A 1 182 ? -8.578 -17.484 -16.047 1 97.88 182 GLY A N 1
ATOM 1462 C CA . GLY A 1 182 ? -8.383 -18.688 -16.844 1 97.88 182 GLY A CA 1
ATOM 1463 C C . GLY A 1 182 ? -9.531 -19.672 -16.734 1 97.88 182 GLY A C 1
ATOM 1464 O O . GLY A 1 182 ? -9.602 -20.625 -17.516 1 97.88 182 GLY A O 1
ATOM 1465 N N . LEU A 1 183 ? -10.492 -19.406 -15.844 1 98.19 183 LEU A N 1
ATOM 1466 C CA . LEU A 1 183 ? -11.609 -20.312 -15.633 1 98.19 183 LEU A CA 1
ATOM 1467 C C . LEU A 1 183 ? -12.398 -20.516 -16.922 1 98.19 183 LEU A C 1
ATOM 1469 O O . LEU A 1 183 ? -13.008 -21.562 -17.125 1 98.19 183 LEU A O 1
ATOM 1473 N N . ILE A 1 184 ? -12.32 -19.547 -17.781 1 97 184 ILE A N 1
ATOM 1474 C CA . ILE A 1 184 ? -13.141 -19.562 -19 1 97 184 ILE A CA 1
ATOM 1475 C C . ILE A 1 184 ? -12.688 -20.688 -19.922 1 97 184 ILE A C 1
ATOM 1477 O O . ILE A 1 184 ? -13.422 -21.094 -20.812 1 97 184 ILE A O 1
ATOM 1481 N N . TYR A 1 185 ? -11.508 -21.234 -19.766 1 97.69 185 TYR A N 1
ATOM 1482 C CA . TYR A 1 185 ? -10.969 -22.234 -20.672 1 97.69 185 TYR A CA 1
ATOM 1483 C C . TYR A 1 185 ? -11.383 -23.641 -20.234 1 97.69 185 TYR A C 1
ATOM 1485 O O . TYR A 1 185 ? -11.281 -24.594 -21 1 97.69 185 TYR A O 1
ATOM 1493 N N . ARG A 1 186 ? -11.852 -23.812 -18.969 1 96.94 186 ARG A N 1
ATOM 1494 C CA . ARG A 1 186 ? -12.297 -25.094 -18.453 1 96.94 186 ARG A CA 1
ATOM 1495 C C . ARG A 1 186 ? -11.359 -26.219 -18.906 1 96.94 186 ARG A C 1
ATOM 1497 O O . ARG A 1 186 ? -11.797 -27.203 -19.484 1 96.94 186 ARG A O 1
ATOM 1504 N N . VAL A 1 187 ? -10.086 -26.031 -18.625 1 97.81 187 VAL A N 1
ATOM 1505 C CA . VAL A 1 187 ? -9.07 -26.984 -19.062 1 97.81 187 VAL A CA 1
ATOM 1506 C C . VAL A 1 187 ? -9.391 -28.375 -18.547 1 97.81 187 VAL A C 1
ATOM 1508 O O . VAL A 1 187 ? -9.414 -28.609 -17.328 1 97.81 187 VAL A O 1
ATOM 1511 N N . PRO A 1 188 ? -9.602 -29.359 -19.375 1 94.44 188 PRO A N 1
ATOM 1512 C CA . PRO A 1 188 ? -10.227 -30.625 -18.969 1 94.44 188 PRO A CA 1
ATOM 1513 C C . PRO A 1 188 ? -9.305 -31.5 -18.125 1 94.44 188 PRO A C 1
ATOM 1515 O O . PRO A 1 188 ? -9.773 -32.281 -17.297 1 94.44 188 PRO A O 1
ATOM 1518 N N . PHE A 1 189 ? -8.023 -31.375 -18.359 1 95.38 189 PHE A N 1
ATOM 1519 C CA . PHE A 1 189 ? -7.125 -32.344 -17.719 1 95.38 189 PHE A CA 1
ATOM 1520 C C . PHE A 1 189 ? -6.637 -31.812 -16.375 1 95.38 189 PHE A C 1
ATOM 1522 O O . PHE A 1 189 ? -5.887 -32.5 -15.672 1 95.38 189 PHE A O 1
ATOM 1529 N N . THR A 1 190 ? -7.008 -30.609 -15.992 1 97.88 190 THR A N 1
ATOM 1530 C CA . THR A 1 190 ? -6.621 -30.094 -14.688 1 97.88 190 THR A CA 1
ATOM 1531 C C . THR A 1 190 ? -7.52 -30.672 -13.594 1 97.88 190 THR A C 1
ATOM 1533 O O . THR A 1 190 ? -8.695 -30.938 -13.828 1 97.88 190 THR A O 1
ATOM 1536 N N . THR A 1 191 ? -6.961 -30.859 -12.398 1 98.25 191 THR A N 1
ATOM 1537 C CA . THR A 1 191 ? -7.703 -31.422 -11.273 1 98.25 191 THR A CA 1
ATOM 1538 C C . THR A 1 191 ? -8.242 -30.312 -10.375 1 98.25 191 THR A C 1
ATOM 1540 O O . THR A 1 191 ? -9.227 -30.516 -9.656 1 98.25 191 THR A O 1
ATOM 1543 N N . HIS A 1 192 ? -7.594 -29.188 -10.367 1 98.81 192 HIS A N 1
ATOM 1544 C CA . HIS A 1 192 ? -7.914 -28.062 -9.5 1 98.81 192 HIS A CA 1
ATOM 1545 C C . HIS A 1 192 ? -7.867 -26.75 -10.273 1 98.81 192 HIS A C 1
ATOM 1547 O O . HIS A 1 192 ? -7.273 -26.672 -11.352 1 98.81 192 HIS A O 1
ATOM 1553 N N . VAL A 1 193 ? -8.562 -25.766 -9.727 1 98.81 193 VAL A N 1
ATOM 1554 C CA . VAL A 1 193 ? -8.406 -24.391 -10.164 1 98.81 193 VAL A CA 1
ATOM 1555 C C . VAL A 1 193 ? -7.801 -23.547 -9.039 1 98.81 193 VAL A C 1
ATOM 1557 O O . VAL A 1 193 ? -8.047 -23.812 -7.863 1 98.81 193 VAL A O 1
ATOM 1560 N N . ARG A 1 194 ? -6.957 -22.609 -9.359 1 98.69 194 ARG A N 1
ATOM 1561 C CA . ARG A 1 194 ? -6.25 -21.75 -8.406 1 98.69 194 ARG A CA 1
ATOM 1562 C C . ARG A 1 194 ? -6.734 -20.312 -8.508 1 98.69 194 ARG A C 1
ATOM 1564 O O . ARG A 1 194 ? -6.195 -19.516 -9.289 1 98.69 194 ARG A O 1
ATOM 1571 N N . VAL A 1 195 ? -7.652 -19.891 -7.668 1 98.56 195 VAL A N 1
ATOM 1572 C CA . VAL A 1 195 ? -8.43 -18.672 -7.914 1 98.56 195 VAL A CA 1
ATOM 1573 C C . VAL A 1 195 ? -8.281 -17.719 -6.727 1 98.56 195 VAL A C 1
ATOM 1575 O O . VAL A 1 195 ? -8.188 -18.156 -5.578 1 98.56 195 VAL A O 1
ATOM 1578 N N . GLY A 1 196 ? -8.227 -16.391 -7.027 1 98.12 196 GLY A N 1
ATOM 1579 C CA . GLY A 1 196 ? -8.156 -15.344 -6.027 1 98.12 196 GLY A CA 1
ATOM 1580 C C . GLY A 1 196 ? -9.188 -14.25 -6.238 1 98.12 196 GLY A C 1
ATOM 1581 O O . GLY A 1 196 ? -10.211 -14.211 -5.551 1 98.12 196 GLY A O 1
ATOM 1582 N N . LEU A 1 197 ? -9.219 -13.57 -7.293 1 98 197 LEU A N 1
ATOM 1583 C CA . LEU A 1 197 ? -9.961 -12.352 -7.594 1 98 197 LEU A CA 1
ATOM 1584 C C . LEU A 1 197 ? -11.461 -12.641 -7.664 1 98 197 LEU A C 1
ATOM 1586 O O . LEU A 1 197 ? -12.266 -11.867 -7.137 1 98 197 LEU A O 1
ATOM 1590 N N . ALA A 1 198 ? -11.797 -13.711 -8.281 1 98.62 198 ALA A N 1
ATOM 1591 C CA . ALA A 1 198 ? -13.195 -14.062 -8.508 1 98.62 198 ALA A CA 1
ATOM 1592 C C . ALA A 1 198 ? -13.898 -14.375 -7.188 1 98.62 198 ALA A C 1
ATOM 1594 O O . ALA A 1 198 ? -15.117 -14.234 -7.082 1 98.62 198 ALA A O 1
ATOM 1595 N N . ILE A 1 199 ? -13.117 -14.758 -6.188 1 98.75 199 ILE A N 1
ATOM 1596 C CA . ILE A 1 199 ? -13.672 -15.062 -4.871 1 98.75 199 ILE A CA 1
ATOM 1597 C C . ILE A 1 199 ? -14.344 -13.82 -4.293 1 98.75 199 ILE A C 1
ATOM 1599 O O . ILE A 1 199 ? -15.344 -13.922 -3.584 1 98.75 199 ILE A O 1
ATOM 1603 N N . TYR A 1 200 ? -13.875 -12.648 -4.695 1 98.62 200 TYR A N 1
ATOM 1604 C CA . TYR A 1 200 ? -14.359 -11.398 -4.125 1 98.62 200 TYR A CA 1
ATOM 1605 C C . TYR A 1 2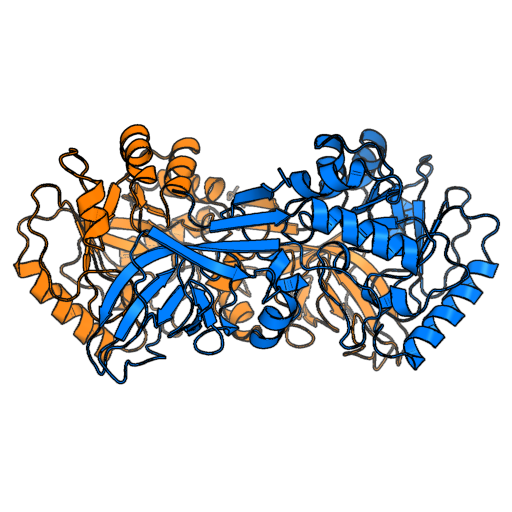00 ? -15.398 -10.758 -5.039 1 98.62 200 TYR A C 1
ATOM 1607 O O . TYR A 1 200 ? -15.828 -9.625 -4.801 1 98.62 200 TYR A O 1
ATOM 1615 N N . GLY A 1 201 ? -15.727 -11.438 -6.074 1 98.12 201 GLY A N 1
ATOM 1616 C CA . GLY A 1 201 ? -16.781 -10.969 -6.953 1 98.12 201 GLY A CA 1
ATOM 1617 C C . GLY A 1 201 ? -16.281 -10.055 -8.055 1 98.12 201 GLY A C 1
ATOM 1618 O O . GLY A 1 201 ? -17.078 -9.422 -8.75 1 98.12 201 GLY A O 1
ATOM 1619 N N . GLU A 1 202 ? -14.992 -9.938 -8.211 1 97.31 202 GLU A N 1
ATOM 1620 C CA . GLU A 1 202 ? -14.406 -9.188 -9.312 1 97.31 202 GLU A CA 1
ATOM 1621 C C . GLU A 1 202 ? -14.32 -10.031 -10.578 1 97.31 202 GLU A C 1
ATOM 1623 O O . GLU A 1 202 ? -13.852 -11.172 -10.539 1 97.31 202 GLU A O 1
ATOM 1628 N N . LYS A 1 203 ? -14.781 -9.516 -11.68 1 95.81 203 LYS A N 1
ATOM 1629 C CA . LYS A 1 203 ? -14.727 -10.203 -12.961 1 95.81 203 LYS A CA 1
ATOM 1630 C C . LYS A 1 203 ? -13.469 -9.828 -13.742 1 95.81 203 LYS A C 1
ATOM 1632 O O . LYS A 1 203 ? -13.328 -8.68 -14.18 1 95.81 203 LYS A O 1
ATOM 1637 N N . PRO A 1 204 ? -12.602 -10.773 -13.961 1 95.44 204 PRO A N 1
ATOM 1638 C CA . PRO A 1 204 ? -11.297 -10.453 -14.555 1 95.44 204 PRO A CA 1
ATOM 1639 C C . PRO A 1 204 ? -11.398 -10.086 -16.031 1 95.44 204 PRO A C 1
ATOM 1641 O O . PRO A 1 204 ? -10.461 -9.508 -16.594 1 95.44 204 PRO A O 1
ATOM 1644 N N . LEU A 1 205 ? -12.469 -10.453 -16.656 1 94.81 205 LEU A N 1
ATOM 1645 C CA . LEU A 1 205 ? -12.672 -10.188 -18.078 1 94.81 205 LEU A CA 1
ATOM 1646 C C . LEU A 1 205 ? -14.055 -9.594 -18.328 1 94.81 205 LEU A C 1
ATOM 1648 O O . LEU A 1 205 ? -14.977 -9.797 -17.547 1 94.81 205 LEU A O 1
ATOM 1652 N N . LYS A 1 206 ? -14.281 -8.781 -19.375 1 88.69 206 LYS A N 1
ATOM 1653 C CA . LYS A 1 206 ? -15.555 -8.148 -19.703 1 88.69 206 LYS A CA 1
ATOM 1654 C C . LYS A 1 206 ? -16.656 -9.195 -19.875 1 88.69 206 LYS A C 1
ATOM 1656 O O . LYS A 1 206 ? -17.75 -9.047 -19.328 1 88.69 206 LYS A O 1
ATOM 1661 N N . ASP A 1 207 ? -16.422 -10.289 -20.625 1 89.56 207 ASP A N 1
ATOM 1662 C CA . ASP A 1 207 ? -17.422 -11.312 -20.891 1 89.56 207 ASP A CA 1
ATOM 1663 C C . ASP A 1 207 ? -17.203 -12.539 -20 1 89.56 207 ASP A C 1
ATOM 1665 O O . ASP A 1 207 ? -17.328 -13.68 -20.469 1 89.56 207 ASP A O 1
ATOM 1669 N N . TYR A 1 208 ? -16.984 -12.188 -18.766 1 94.56 208 TYR A N 1
ATOM 1670 C CA . TYR A 1 208 ? -16.766 -13.258 -17.812 1 94.56 208 TYR A CA 1
ATOM 1671 C C . TYR A 1 208 ? -18.062 -14.016 -17.516 1 94.56 208 TYR A C 1
ATOM 1673 O O . TYR A 1 208 ? -19.047 -13.422 -17.094 1 94.56 208 TYR A O 1
ATOM 1681 N N . PRO A 1 209 ? -18.156 -15.25 -17.672 1 95.88 209 PRO A N 1
ATOM 1682 C CA . PRO A 1 209 ? -19.422 -15.992 -17.688 1 95.88 209 PRO A CA 1
ATOM 1683 C C . PRO A 1 209 ? -19.891 -16.359 -16.281 1 95.88 209 PRO A C 1
ATOM 1685 O O . PRO A 1 209 ? -21.031 -16.797 -16.109 1 95.88 209 PRO A O 1
ATOM 1688 N N . LEU A 1 210 ? -19.078 -16.25 -15.273 1 97.31 210 LEU A N 1
ATOM 1689 C CA . LEU A 1 210 ? -19.469 -16.656 -13.922 1 97.31 210 LEU A CA 1
ATOM 1690 C C . LEU A 1 210 ? -20.328 -15.578 -13.258 1 97.31 210 LEU A C 1
ATOM 1692 O O . LEU A 1 210 ? -20.047 -14.383 -13.406 1 97.31 210 LEU A O 1
ATOM 1696 N N . GLU A 1 211 ? -21.266 -15.984 -12.516 1 96.56 211 GLU A N 1
ATOM 1697 C CA . GLU A 1 211 ? -22.141 -15.07 -11.805 1 96.56 211 GLU A CA 1
ATOM 1698 C C . GLU A 1 211 ? -21.641 -14.789 -10.391 1 96.56 211 GLU A C 1
ATOM 1700 O O . GLU A 1 211 ? -22.375 -14.953 -9.414 1 96.56 211 GLU A O 1
ATOM 1705 N N . VAL A 1 212 ? -20.5 -14.32 -10.359 1 97.88 212 VAL A N 1
ATOM 1706 C CA . VAL A 1 212 ? -19.938 -13.938 -9.062 1 97.88 212 VAL A CA 1
ATOM 1707 C C . VAL A 1 212 ? -20.484 -12.57 -8.656 1 97.88 212 VAL A C 1
ATOM 1709 O O . VAL A 1 212 ? -20.797 -11.742 -9.508 1 97.88 212 VAL A O 1
ATOM 1712 N N . LYS A 1 213 ? -20.578 -12.281 -7.336 1 98 213 LYS A N 1
ATOM 1713 C CA . LYS A 1 213 ? -21.172 -11.062 -6.785 1 98 213 LYS A CA 1
ATOM 1714 C C . LYS A 1 213 ? -20.141 -10.258 -6.004 1 98 213 LYS A C 1
ATOM 1716 O O . LYS A 1 213 ? -19.344 -10.812 -5.246 1 98 213 LYS A O 1
ATOM 1721 N N . PRO A 1 214 ? -20.156 -8.914 -6.215 1 98.06 214 PRO A N 1
ATOM 1722 C CA . PRO A 1 214 ? -19.281 -8.086 -5.395 1 98.06 214 PRO A CA 1
ATOM 1723 C C . PRO A 1 214 ? -19.438 -8.352 -3.898 1 98.06 214 PRO A C 1
ATOM 1725 O O . PRO A 1 214 ? -20.562 -8.305 -3.377 1 98.06 214 PRO A O 1
ATOM 1728 N N . ALA A 1 215 ? -18.281 -8.594 -3.215 1 98.5 215 ALA A N 1
ATOM 1729 C CA . ALA A 1 215 ? -18.375 -9.102 -1.849 1 98.5 215 ALA A CA 1
ATOM 1730 C C . ALA A 1 215 ? -17.719 -8.133 -0.862 1 98.5 215 ALA A C 1
ATOM 1732 O O . ALA A 1 215 ? -17.469 -8.492 0.289 1 98.5 215 ALA A O 1
ATOM 1733 N N . LEU A 1 216 ? -17.422 -6.914 -1.295 1 98.75 216 LEU A N 1
ATOM 1734 C CA . LEU A 1 216 ? -16.672 -5.98 -0.452 1 98.75 216 LEU A CA 1
ATOM 1735 C C . LEU A 1 216 ? -17.328 -4.605 -0.451 1 98.75 216 LEU A C 1
ATOM 1737 O O . LEU A 1 216 ? -17.844 -4.156 -1.481 1 98.75 216 LEU A O 1
ATOM 1741 N N . ARG A 1 217 ? -17.375 -3.959 0.689 1 98.69 217 ARG A N 1
ATOM 1742 C CA . ARG A 1 217 ? -17.719 -2.549 0.849 1 98.69 217 ARG A CA 1
ATOM 1743 C C . ARG A 1 217 ? -16.609 -1.799 1.586 1 98.69 217 ARG A C 1
ATOM 1745 O O . ARG A 1 217 ? -16.172 -2.227 2.654 1 98.69 217 ARG A O 1
ATOM 1752 N N . LEU A 1 218 ? -16.141 -0.801 0.994 1 98.88 218 LEU A N 1
ATOM 1753 C CA . LEU A 1 218 ? -15.117 0.056 1.587 1 98.88 218 LEU A CA 1
ATOM 1754 C C . LEU A 1 218 ? -15.656 1.463 1.817 1 98.88 218 LEU A C 1
ATOM 1756 O O . LEU A 1 218 ? -16.078 2.133 0.874 1 98.88 218 LEU A O 1
ATOM 1760 N N . ARG A 1 219 ? -15.664 1.916 3.02 1 98.62 219 ARG A N 1
ATOM 1761 C CA . ARG A 1 219 ? -16.188 3.242 3.334 1 98.62 219 ARG A CA 1
ATOM 1762 C C . ARG A 1 219 ? -15.266 3.979 4.301 1 98.62 219 ARG A C 1
ATOM 1764 O O . ARG A 1 219 ? -14.469 3.354 5.008 1 98.62 219 ARG A O 1
ATOM 1771 N N . ALA A 1 220 ? -15.336 5.297 4.348 1 98.69 220 ALA A N 1
ATOM 1772 C CA . ALA A 1 220 ? -14.539 6.16 5.211 1 98.69 220 ALA A CA 1
ATOM 1773 C C . ALA A 1 220 ? -15.352 7.355 5.699 1 98.69 220 ALA A C 1
ATOM 1775 O O . ALA A 1 220 ? -16.375 7.695 5.109 1 98.69 220 ALA A O 1
ATOM 1776 N N . ARG A 1 221 ? -14.867 8 6.734 1 98.25 221 ARG A N 1
ATOM 1777 C CA . ARG A 1 221 ? -15.602 9.07 7.398 1 98.25 221 ARG A CA 1
ATOM 1778 C C . ARG A 1 221 ? -15.297 10.422 6.766 1 98.25 221 ARG A C 1
ATOM 1780 O O . ARG A 1 221 ? -14.148 10.695 6.41 1 98.25 221 ARG A O 1
ATOM 1787 N N . LEU A 1 222 ? -16.344 11.227 6.668 1 98.5 222 LEU A N 1
ATOM 1788 C CA . LEU A 1 222 ? -16.109 12.656 6.5 1 98.5 222 LEU A CA 1
ATOM 1789 C C . LEU A 1 222 ? -15.602 13.281 7.793 1 98.5 222 LEU A C 1
ATOM 1791 O O . LEU A 1 222 ? -16.281 13.227 8.828 1 98.5 222 LEU A O 1
ATOM 1795 N N . ILE A 1 223 ? -14.414 13.938 7.711 1 97.94 223 ILE A N 1
ATOM 1796 C CA . ILE A 1 223 ? -13.852 14.469 8.945 1 97.94 223 ILE A CA 1
ATOM 1797 C C . ILE A 1 223 ? -13.984 15.992 8.961 1 97.94 223 ILE A C 1
ATOM 1799 O O . ILE A 1 223 ? -13.758 16.625 9.992 1 97.94 223 ILE A O 1
ATOM 1803 N N . SER A 1 224 ? -14.352 16.562 7.867 1 98.12 224 SER A N 1
ATOM 1804 C CA . SER A 1 224 ? -14.633 18 7.777 1 98.12 224 SER A CA 1
ATOM 1805 C C . SER A 1 224 ? -15.562 18.297 6.605 1 98.12 224 SER A C 1
ATOM 1807 O O . SER A 1 224 ? -15.477 17.656 5.555 1 98.12 224 SER A O 1
ATOM 1809 N N . VAL A 1 225 ? -16.469 19.109 6.816 1 98.31 225 VAL A N 1
ATOM 1810 C CA . VAL A 1 225 ? -17.328 19.656 5.781 1 98.31 225 VAL A CA 1
ATOM 1811 C C . VAL A 1 225 ? -17.391 21.188 5.914 1 98.31 225 VAL A C 1
ATOM 1813 O O . VAL A 1 225 ? -17.688 21.703 6.992 1 98.31 225 VAL A O 1
ATOM 1816 N N . LYS A 1 226 ? -17.031 21.891 4.84 1 97.56 226 LYS A N 1
ATOM 1817 C CA . LYS A 1 226 ? -17.078 23.344 4.895 1 97.56 226 LYS A CA 1
ATOM 1818 C C . LYS A 1 226 ? -17.422 23.938 3.531 1 97.56 226 LYS A C 1
ATOM 1820 O O . LYS A 1 226 ? -17.375 23.234 2.516 1 97.56 226 LYS A O 1
ATOM 1825 N N . GLU A 1 227 ? -17.766 25.203 3.551 1 97.44 227 GLU A N 1
ATOM 1826 C CA . GLU A 1 227 ? -18.031 25.922 2.307 1 97.44 227 GLU A CA 1
ATOM 1827 C C . GLU A 1 227 ? -16.812 26.719 1.852 1 97.44 227 GLU A C 1
ATOM 1829 O O . GLU A 1 227 ? -16.203 27.438 2.645 1 97.44 227 GLU A O 1
ATOM 1834 N N . LEU A 1 228 ? -16.438 26.531 0.636 1 98.25 228 LEU A N 1
ATOM 1835 C CA . LEU A 1 228 ? -15.383 27.328 0.019 1 98.25 228 LEU A CA 1
ATOM 1836 C C . LEU A 1 228 ? -15.969 28.344 -0.956 1 98.25 228 LEU A C 1
ATOM 1838 O O . LEU A 1 228 ? -16.938 28.047 -1.669 1 98.25 228 LEU A O 1
ATOM 1842 N N . PRO A 1 229 ? -15.422 29.531 -0.983 1 97.44 229 PRO A N 1
ATOM 1843 C CA . PRO A 1 229 ? -15.883 30.5 -1.976 1 97.44 229 PRO A CA 1
ATOM 1844 C C . PRO A 1 229 ? -15.445 30.156 -3.396 1 97.44 229 PRO A C 1
ATOM 1846 O O . PRO A 1 229 ? -14.703 29.188 -3.594 1 97.44 229 PRO A O 1
ATOM 1849 N N . GLU A 1 230 ? -15.984 30.906 -4.336 1 97.94 230 GLU A N 1
ATOM 1850 C CA . GLU A 1 230 ? -15.5 30.828 -5.711 1 97.94 230 GLU A CA 1
ATOM 1851 C C . GLU A 1 230 ? -14.031 31.219 -5.805 1 97.94 230 GLU A C 1
ATOM 1853 O O . GLU A 1 230 ? -13.547 32.031 -5.016 1 97.94 230 GLU A O 1
ATOM 1858 N N . ASN A 1 231 ? -13.32 30.5 -6.727 1 98.12 231 ASN A N 1
ATOM 1859 C CA . ASN A 1 231 ? -11.922 30.797 -7.043 1 98.12 231 ASN A CA 1
ATOM 1860 C C . ASN A 1 231 ? -11 30.422 -5.887 1 98.12 231 ASN A C 1
ATOM 1862 O O . ASN A 1 231 ? -10.055 31.141 -5.578 1 98.12 231 ASN A O 1
ATOM 1866 N N . TYR A 1 232 ? -11.32 29.438 -5.207 1 98.31 232 TYR A N 1
ATOM 1867 C CA . TYR A 1 232 ? -10.508 28.906 -4.113 1 98.31 232 TYR A CA 1
ATOM 1868 C C . TYR A 1 232 ? -9.812 27.609 -4.516 1 98.31 232 TYR A C 1
ATOM 1870 O O . TYR A 1 232 ? -10.445 26.719 -5.07 1 98.31 232 TYR A O 1
ATOM 1878 N N . PRO A 1 233 ? -8.492 27.5 -4.309 1 98.62 233 PRO A N 1
ATOM 1879 C CA . PRO A 1 233 ? -7.797 26.266 -4.672 1 98.62 233 PRO A CA 1
ATOM 1880 C C . PRO A 1 233 ? -8.094 25.125 -3.707 1 98.62 233 PRO A C 1
ATOM 1882 O O . PRO A 1 233 ? -8.445 25.359 -2.549 1 98.62 233 PRO A O 1
ATOM 1885 N N . VAL A 1 234 ? -8 23.922 -4.234 1 98.81 234 VAL A N 1
ATOM 1886 C CA . VAL A 1 234 ? -8.266 22.75 -3.416 1 98.81 234 VAL A CA 1
ATOM 1887 C C . VAL A 1 234 ? -7.055 21.812 -3.445 1 98.81 234 VAL A C 1
ATOM 1889 O O . VAL A 1 234 ? -6.629 21.375 -4.516 1 98.81 234 VAL A O 1
ATOM 1892 N N . SER A 1 235 ? -6.492 21.531 -2.277 1 98.69 235 SER A N 1
ATOM 1893 C CA . SER A 1 235 ? -5.461 20.531 -2.055 1 98.69 235 SER A CA 1
ATOM 1894 C C . SER A 1 235 ? -4.121 20.969 -2.631 1 98.69 235 SER A C 1
ATOM 1896 O O . SER A 1 235 ? -3.895 22.172 -2.842 1 98.69 235 SER A O 1
ATOM 1898 N N . TYR A 1 236 ? -3.168 20.047 -2.688 1 98.31 236 TYR A N 1
ATOM 1899 C CA . TYR A 1 236 ? -1.812 20.312 -3.15 1 98.31 236 TYR A CA 1
ATOM 1900 C C . TYR A 1 236 ? -1.804 20.703 -4.625 1 98.31 236 TYR A C 1
ATOM 1902 O O . TYR A 1 236 ? -2.541 20.125 -5.426 1 98.31 236 TYR A O 1
ATOM 1910 N N . GLY A 1 237 ? -0.935 21.594 -4.938 1 97.62 237 GLY A N 1
ATOM 1911 C CA . GLY A 1 237 ? -0.647 21.938 -6.32 1 97.62 237 GLY A CA 1
ATOM 1912 C C . GLY A 1 237 ? -1.721 22.797 -6.961 1 97.62 237 GLY A C 1
ATOM 1913 O O . GLY A 1 237 ? -1.572 23.234 -8.102 1 97.62 237 GLY A O 1
ATOM 1914 N N . ARG A 1 238 ? -2.82 23 -6.199 1 97.88 238 ARG A N 1
ATOM 1915 C CA . ARG A 1 238 ? -3.92 23.828 -6.68 1 97.88 238 ARG A CA 1
ATOM 1916 C C . ARG A 1 238 ? -4.398 23.359 -8.047 1 97.88 238 ARG A C 1
ATOM 1918 O O . ARG A 1 238 ? -4.582 24.172 -8.961 1 97.88 238 ARG A O 1
ATOM 1925 N N . THR A 1 239 ? -4.512 22.047 -8.195 1 98.38 239 THR A N 1
ATOM 1926 C CA . THR A 1 239 ? -4.875 21.469 -9.484 1 98.38 239 THR A CA 1
ATOM 1927 C C . THR A 1 239 ? -6.375 21.594 -9.734 1 98.38 239 THR A C 1
ATOM 1929 O O . THR A 1 239 ? -6.859 21.25 -10.812 1 98.38 239 THR A O 1
ATOM 1932 N N . TYR A 1 240 ? -7.086 22.016 -8.734 1 98.75 240 TYR A N 1
ATOM 1933 C CA . TYR A 1 240 ? -8.516 22.312 -8.828 1 98.75 240 TYR A CA 1
ATOM 1934 C C . TYR A 1 240 ? -8.836 23.656 -8.188 1 98.75 240 TYR A C 1
ATOM 1936 O O . TYR A 1 240 ? -8.391 23.953 -7.078 1 98.75 240 TYR A O 1
ATOM 1944 N N . ILE A 1 241 ? -9.594 24.484 -8.844 1 98.75 241 ILE A N 1
ATOM 1945 C CA . ILE A 1 241 ? -10.07 25.766 -8.352 1 98.75 241 ILE A CA 1
ATOM 1946 C C . ILE A 1 241 ? -11.594 25.797 -8.406 1 98.75 241 ILE A C 1
ATOM 1948 O O . ILE A 1 241 ? -12.188 25.531 -9.453 1 98.75 241 ILE A O 1
ATOM 1952 N N . THR A 1 242 ? -12.188 26.094 -7.289 1 98.62 242 THR A N 1
ATOM 1953 C CA . THR A 1 242 ? -13.641 26.156 -7.266 1 98.62 242 THR A CA 1
ATOM 1954 C C . THR A 1 242 ? -14.164 27.172 -8.273 1 98.62 242 THR A C 1
ATOM 1956 O O . THR A 1 242 ? -13.578 28.25 -8.422 1 98.62 242 THR A O 1
ATOM 1959 N N . LYS A 1 243 ? -15.203 26.797 -8.93 1 98.06 243 LYS A N 1
ATOM 1960 C CA . LYS A 1 243 ? -15.789 27.688 -9.922 1 98.06 243 LYS A CA 1
ATOM 1961 C C . LYS A 1 243 ? -17.016 28.406 -9.359 1 98.06 243 LYS A C 1
ATOM 1963 O O . LYS A 1 243 ? -17.5 29.359 -9.945 1 98.06 243 LYS A O 1
ATOM 1968 N N . ARG A 1 244 ? -17.578 28.016 -8.305 1 98.19 244 ARG A N 1
ATOM 1969 C CA . ARG A 1 244 ? -18.688 28.547 -7.523 1 98.19 244 ARG A CA 1
ATOM 1970 C C . ARG A 1 244 ? -18.531 28.203 -6.043 1 98.19 244 ARG A C 1
ATOM 1972 O O . ARG A 1 244 ? -17.594 27.5 -5.66 1 98.19 244 ARG A O 1
ATOM 1979 N N . LYS A 1 245 ? -19.406 28.812 -5.316 1 98.12 245 LYS A N 1
ATOM 1980 C CA . LYS A 1 245 ? -19.453 28.359 -3.928 1 98.12 245 LYS A CA 1
ATOM 1981 C C . LYS A 1 245 ? -19.609 26.844 -3.84 1 98.12 245 LYS A C 1
ATOM 1983 O O . LYS A 1 245 ? -20.484 26.266 -4.492 1 98.12 245 LYS A O 1
ATOM 1988 N N . THR A 1 246 ? -18.734 26.156 -3.105 1 98.62 246 THR A N 1
ATOM 1989 C CA . THR A 1 246 ? -18.641 24.703 -3.129 1 98.62 246 THR A CA 1
ATOM 1990 C C . THR A 1 246 ? -18.656 24.141 -1.71 1 98.62 246 THR A C 1
ATOM 1992 O O . THR A 1 246 ? -17.891 24.609 -0.852 1 98.62 246 THR A O 1
ATOM 1995 N N . LYS A 1 247 ? -19.562 23.219 -1.486 1 98.69 247 LYS A N 1
ATOM 1996 C CA . LYS A 1 247 ? -19.5 22.438 -0.246 1 98.69 247 LYS A CA 1
ATOM 1997 C C . LYS A 1 247 ? -18.422 21.375 -0.311 1 98.69 247 LYS A C 1
ATOM 1999 O O . LYS A 1 247 ? -18.594 20.344 -0.979 1 98.69 247 LYS A O 1
ATOM 2004 N N . LEU A 1 248 ? -17.375 21.609 0.378 1 98.75 248 LEU A N 1
ATOM 2005 C CA . LEU A 1 248 ? -16.219 20.719 0.341 1 98.75 248 LEU A CA 1
ATOM 2006 C C . LEU A 1 248 ? -16.281 19.688 1.461 1 98.75 248 LEU A C 1
ATOM 2008 O O . LEU A 1 248 ? -16.531 20.031 2.617 1 98.75 248 LEU A O 1
ATOM 2012 N N . GLY A 1 249 ? -16.125 18.438 1.094 1 98.88 249 GLY A N 1
ATOM 2013 C CA . GLY A 1 249 ? -15.922 17.375 2.07 1 98.88 249 GLY A CA 1
ATOM 2014 C C . GLY A 1 249 ? -14.5 16.844 2.096 1 98.88 249 GLY A C 1
ATOM 2015 O O . GLY A 1 249 ? -13.867 16.688 1.048 1 98.88 249 GLY A O 1
ATOM 2016 N N . VAL A 1 250 ? -13.992 16.625 3.289 1 98.81 250 VAL A N 1
ATOM 2017 C CA . VAL A 1 250 ? -12.711 15.961 3.465 1 98.81 250 VAL A CA 1
ATOM 2018 C C . VAL A 1 250 ? -12.93 14.547 4 1 98.81 250 VAL A C 1
ATOM 2020 O O . VAL A 1 250 ? -13.391 14.375 5.129 1 98.81 250 VAL A O 1
ATOM 2023 N N . VAL A 1 251 ? -12.586 13.578 3.211 1 98.88 251 VAL A N 1
ATOM 2024 C CA . VAL A 1 251 ? -12.766 12.172 3.549 1 98.88 251 VAL A CA 1
ATOM 2025 C C . VAL A 1 251 ? -11.477 11.602 4.141 1 98.88 251 VAL A C 1
ATOM 2027 O O . VAL A 1 251 ? -10.391 11.828 3.6 1 98.88 251 VAL A O 1
ATOM 2030 N N . ALA A 1 252 ? -11.586 10.883 5.25 1 98.38 252 ALA A N 1
ATOM 2031 C CA . ALA A 1 252 ? -10.438 10.32 5.945 1 98.38 252 ALA A CA 1
ATOM 2032 C C . ALA A 1 252 ? -9.922 9.07 5.23 1 98.38 252 ALA A C 1
ATOM 2034 O O . ALA A 1 252 ? -9.852 7.992 5.824 1 98.38 252 ALA A O 1
ATOM 2035 N N . PHE A 1 253 ? -9.508 9.273 3.99 1 98.69 253 PHE A N 1
ATOM 2036 C CA . PHE A 1 253 ? -8.992 8.195 3.146 1 98.69 253 PHE A CA 1
ATOM 2037 C C . PHE A 1 253 ? -8.109 8.758 2.037 1 98.69 253 PHE A C 1
ATOM 2039 O O . PHE A 1 253 ? -8.586 9.516 1.186 1 98.69 253 PHE A O 1
ATOM 2046 N N . GLY A 1 254 ? -6.871 8.469 2.033 1 98.69 254 GLY A N 1
ATOM 2047 C CA . GLY A 1 254 ? -5.93 8.953 1.037 1 98.69 254 GLY A CA 1
ATOM 2048 C C . GLY A 1 254 ? -5.078 7.855 0.432 1 98.69 254 GLY A C 1
ATOM 2049 O O . GLY A 1 254 ? -5.445 6.68 0.485 1 98.69 254 GLY A O 1
ATOM 2050 N N . TYR A 1 255 ? -3.963 8.281 -0.183 1 98.62 255 TYR A N 1
ATOM 2051 C CA . TYR A 1 255 ? -3.184 7.277 -0.895 1 98.62 255 TYR A CA 1
ATOM 2052 C C . TYR A 1 255 ? -2.445 6.367 0.081 1 98.62 255 TYR A C 1
ATOM 2054 O O . TYR A 1 255 ? -2.078 5.242 -0.265 1 98.62 255 TYR A O 1
ATOM 2062 N N . ALA A 1 256 ? -2.201 6.773 1.322 1 98.38 256 ALA A N 1
ATOM 2063 C CA . ALA A 1 256 ? -1.594 5.891 2.312 1 98.38 256 ALA A CA 1
ATOM 2064 C C . ALA A 1 256 ? -2.602 4.867 2.826 1 98.38 256 ALA A C 1
ATOM 2066 O O . ALA A 1 256 ? -2.229 3.902 3.498 1 98.38 256 ALA A O 1
ATOM 2067 N N . ASP A 1 257 ? -3.857 5.105 2.508 1 98.31 257 ASP A N 1
ATOM 2068 C CA . ASP A 1 257 ? -4.902 4.164 2.895 1 98.31 257 ASP A CA 1
ATOM 2069 C C . ASP A 1 257 ? -5.211 3.191 1.757 1 98.31 257 ASP A C 1
ATOM 2071 O O . ASP A 1 257 ? -5.746 2.105 1.99 1 98.31 257 ASP A O 1
ATOM 2075 N N . GLY A 1 258 ? -4.93 3.592 0.566 1 97.94 258 GLY A N 1
ATOM 2076 C CA . GLY A 1 258 ? -5.16 2.68 -0.543 1 97.94 258 GLY A CA 1
ATOM 2077 C C . GLY A 1 258 ? -5.785 3.354 -1.751 1 97.94 258 GLY A C 1
ATOM 2078 O O . GLY A 1 258 ? -6.023 2.711 -2.775 1 97.94 258 GLY A O 1
ATOM 2079 N N . LEU A 1 259 ? -6.086 4.672 -1.703 1 98.5 259 LEU A N 1
ATOM 2080 C CA . LEU A 1 259 ? -6.664 5.387 -2.836 1 98.5 259 LEU A CA 1
ATOM 2081 C C . LEU A 1 259 ? -5.578 6.035 -3.682 1 98.5 259 LEU A C 1
ATOM 2083 O O . LEU A 1 259 ? -4.938 6.996 -3.248 1 98.5 259 LEU A O 1
ATOM 2087 N N . MET A 1 260 ? -5.414 5.594 -4.867 1 98.5 260 MET A N 1
ATOM 2088 C CA . MET A 1 260 ? -4.285 5.996 -5.703 1 98.5 260 MET A CA 1
ATOM 2089 C C . MET A 1 260 ? -4.383 7.473 -6.07 1 98.5 260 MET A C 1
ATOM 2091 O O . MET A 1 260 ? -5.469 7.973 -6.375 1 98.5 260 MET A O 1
ATOM 2095 N N . LYS A 1 261 ? -3.281 8.117 -6.152 1 98.5 261 LYS A N 1
ATOM 2096 C CA . LYS A 1 261 ? -3.207 9.531 -6.488 1 98.5 261 LYS A CA 1
ATOM 2097 C C . LYS A 1 261 ? -3.705 9.789 -7.906 1 98.5 261 LYS A C 1
ATOM 2099 O O . LYS A 1 261 ? -4.18 10.883 -8.211 1 98.5 261 LYS A O 1
ATOM 2104 N N . THR A 1 262 ? -3.605 8.758 -8.758 1 98.5 262 THR A N 1
ATOM 2105 C CA . THR A 1 262 ? -3.998 8.922 -10.156 1 98.5 262 THR A CA 1
ATOM 2106 C C . THR A 1 262 ? -5.5 9.172 -10.273 1 98.5 262 THR A C 1
ATOM 2108 O O . THR A 1 262 ? -5.988 9.578 -11.328 1 98.5 262 THR A O 1
ATOM 2111 N N . LEU A 1 263 ? -6.254 8.961 -9.242 1 98.81 263 LEU A N 1
ATOM 2112 C CA . LEU A 1 263 ? -7.699 9.164 -9.242 1 98.81 263 LEU A CA 1
ATOM 2113 C C . LEU A 1 263 ? -8.039 10.633 -9.008 1 98.81 263 LEU A C 1
ATOM 2115 O O . LEU A 1 263 ? -9.203 11.023 -9.125 1 98.81 263 LEU A O 1
ATOM 2119 N N . SER A 1 264 ? -7.047 11.492 -8.734 1 98.88 264 SER A N 1
ATOM 2120 C CA . SER A 1 264 ? -7.238 12.914 -8.461 1 98.88 264 SER A CA 1
ATOM 2121 C C . SER A 1 264 ? -7.977 13.594 -9.609 1 98.88 264 SER A C 1
ATOM 2123 O O . SER A 1 264 ? -7.578 13.477 -10.766 1 98.88 264 SER A O 1
ATOM 2125 N N . ASN A 1 265 ? -9.016 14.289 -9.312 1 98.81 265 ASN A N 1
ATOM 2126 C CA . ASN A 1 265 ? -9.805 15.047 -10.281 1 98.81 265 ASN A CA 1
ATOM 2127 C C . ASN A 1 265 ? -10.383 14.141 -11.359 1 98.81 265 ASN A C 1
ATOM 2129 O O . ASN A 1 265 ? -10.742 14.609 -12.445 1 98.81 265 ASN A O 1
ATOM 2133 N N . ARG A 1 266 ? -10.391 12.773 -11.172 1 98.31 266 ARG A N 1
ATOM 2134 C CA . ARG A 1 266 ? -10.719 11.852 -12.258 1 98.31 266 ARG A CA 1
ATOM 2135 C C . ARG A 1 266 ? -11.867 10.93 -11.867 1 98.31 266 ARG A C 1
ATOM 2137 O O . ARG A 1 266 ? -12.555 10.383 -12.727 1 98.31 266 ARG A O 1
ATOM 2144 N N . SER A 1 267 ? -12.102 10.758 -10.625 1 98.56 267 SER A N 1
ATOM 2145 C CA . SER A 1 267 ? -13.07 9.781 -10.141 1 98.56 267 SER A CA 1
ATOM 2146 C C . SER A 1 267 ? -14.023 10.406 -9.125 1 98.56 267 SER A C 1
ATOM 2148 O O . SER A 1 267 ? -14.219 11.625 -9.117 1 98.56 267 SER A O 1
ATOM 2150 N N . PHE A 1 268 ? -14.773 9.578 -8.422 1 98.81 268 PHE A N 1
ATOM 2151 C CA . PHE A 1 268 ? -15.781 10.023 -7.465 1 98.81 268 PHE A CA 1
ATOM 2152 C C . PHE A 1 268 ? -15.914 9.031 -6.32 1 98.81 268 PHE A C 1
ATOM 2154 O O . PHE A 1 268 ? -15.375 7.918 -6.391 1 98.81 268 PHE A O 1
ATOM 2161 N N . LEU A 1 269 ? -16.438 9.398 -5.289 1 98.81 269 LEU A N 1
ATOM 2162 C CA . LEU A 1 269 ? -16.922 8.555 -4.211 1 98.81 269 LEU A CA 1
ATOM 2163 C C . LEU A 1 269 ? -18.453 8.562 -4.16 1 98.81 269 LEU A C 1
ATOM 2165 O O . LEU A 1 269 ? -19.094 9.148 -5.031 1 98.81 269 LEU A O 1
ATOM 2169 N N . ILE A 1 270 ? -19.031 7.766 -3.213 1 98.75 270 ILE A N 1
ATOM 2170 C CA . ILE A 1 270 ? -20.484 7.621 -3.223 1 98.75 270 ILE A CA 1
ATOM 2171 C C . ILE A 1 270 ? -21.047 7.996 -1.855 1 98.75 270 ILE A C 1
ATOM 2173 O O . ILE A 1 270 ? -20.625 7.449 -0.833 1 98.75 270 ILE A O 1
ATOM 2177 N N . PHE A 1 271 ? -21.922 8.992 -1.785 1 98.56 271 PHE A N 1
ATOM 2178 C CA . PHE A 1 271 ? -22.656 9.383 -0.588 1 98.56 271 PHE A CA 1
ATOM 2179 C C . PHE A 1 271 ? -24.156 9.234 -0.803 1 98.56 271 PHE A C 1
ATOM 2181 O O . PHE A 1 271 ? -24.75 9.953 -1.611 1 98.56 271 PHE A O 1
ATOM 2188 N N . GLU A 1 272 ? -24.734 8.289 -0.108 1 97.12 272 GLU A N 1
ATOM 2189 C CA . GLU A 1 272 ? -26.172 8.031 -0.193 1 97.12 272 GLU A CA 1
ATOM 2190 C C . GLU A 1 272 ? -26.609 7.816 -1.639 1 97.12 272 GLU A C 1
ATOM 2192 O O . GLU A 1 272 ? -27.562 8.43 -2.1 1 97.12 272 GLU A O 1
ATOM 2197 N N . GLY A 1 273 ? -25.859 7.031 -2.262 1 96.19 273 GLY A N 1
ATOM 2198 C CA . GLY A 1 273 ? -26.203 6.605 -3.609 1 96.19 273 GLY A CA 1
ATOM 2199 C C . GLY A 1 273 ? -25.828 7.621 -4.672 1 96.19 273 GLY A C 1
ATOM 2200 O O . GLY A 1 273 ? -25.953 7.352 -5.867 1 96.19 273 GLY A O 1
ATOM 2201 N N . ARG A 1 274 ? -25.328 8.758 -4.27 1 97.19 274 ARG A N 1
ATOM 2202 C CA . ARG A 1 274 ? -24.953 9.82 -5.203 1 97.19 274 ARG A CA 1
ATOM 2203 C C . ARG A 1 274 ? -23.438 9.875 -5.391 1 97.19 274 ARG A C 1
ATOM 2205 O O . ARG A 1 274 ? -22.688 9.742 -4.426 1 97.19 274 ARG A O 1
ATOM 2212 N N . LYS A 1 275 ? -23.094 10.141 -6.648 1 98.25 275 LYS A N 1
ATOM 2213 C CA . LYS A 1 275 ? -21.688 10.352 -6.934 1 98.25 275 LYS A CA 1
ATOM 2214 C C . LYS A 1 275 ? -21.219 11.711 -6.418 1 98.25 275 LYS A C 1
ATOM 2216 O O . LYS A 1 275 ? -21.875 12.734 -6.66 1 98.25 275 LYS A O 1
ATOM 2221 N N . VAL A 1 276 ? -20.172 11.734 -5.703 1 98.81 276 VAL A N 1
ATOM 2222 C CA . VAL A 1 276 ? -19.547 12.969 -5.246 1 98.81 276 VAL A CA 1
ATOM 2223 C C . VAL A 1 276 ? -18.125 13.047 -5.797 1 98.81 276 VAL A C 1
ATOM 2225 O O . VAL A 1 276 ? -17.234 12.32 -5.344 1 98.81 276 VAL A O 1
ATOM 2228 N N . PRO A 1 277 ? -17.828 13.945 -6.68 1 98.88 277 PRO A N 1
ATOM 2229 C CA . PRO A 1 277 ? -16.562 13.992 -7.414 1 98.88 277 PRO A CA 1
ATOM 2230 C C . PRO A 1 277 ? -15.359 14.273 -6.512 1 98.88 277 PRO A C 1
ATOM 2232 O O . PRO A 1 277 ? -15.461 15.094 -5.59 1 98.88 277 PRO A O 1
ATOM 2235 N N . ILE A 1 278 ? -14.312 13.57 -6.758 1 98.94 278 ILE A N 1
ATOM 2236 C CA . ILE A 1 278 ? -13.031 13.914 -6.152 1 98.94 278 ILE A CA 1
ATOM 2237 C C . ILE A 1 278 ? -12.492 15.203 -6.781 1 98.94 278 ILE A C 1
ATOM 2239 O O . ILE A 1 278 ? -12.336 15.281 -8 1 98.94 278 ILE A O 1
ATOM 2243 N N . ILE A 1 279 ? -12.195 16.203 -5.965 1 98.94 279 ILE A N 1
ATOM 2244 C CA . ILE A 1 279 ? -11.688 17.469 -6.484 1 98.94 279 ILE A CA 1
ATOM 2245 C C . ILE A 1 279 ? -10.359 17.812 -5.812 1 98.94 279 ILE A C 1
ATOM 2247 O O . ILE A 1 279 ? -10.266 17.828 -4.582 1 98.94 279 ILE A O 1
ATOM 2251 N N . GLY A 1 280 ? -9.328 18.109 -6.609 1 98.81 280 GLY A N 1
ATOM 2252 C CA . GLY A 1 280 ? -7.977 18.328 -6.105 1 98.81 280 GLY A CA 1
ATOM 2253 C C . GLY A 1 280 ? -7.184 17.031 -5.969 1 98.81 280 GLY A C 1
ATOM 2254 O O . GLY A 1 280 ? -7.73 15.945 -6.109 1 98.81 280 GLY A O 1
ATOM 2255 N N . ASN A 1 281 ? -5.914 17.203 -5.676 1 98.81 281 ASN A N 1
ATOM 2256 C CA . ASN A 1 281 ? -5.035 16.047 -5.527 1 98.81 281 ASN A CA 1
ATOM 2257 C C . ASN A 1 281 ? -5.367 15.258 -4.266 1 98.81 281 ASN A C 1
ATOM 2259 O O . ASN A 1 281 ? -5.531 15.828 -3.189 1 98.81 281 ASN A O 1
ATOM 2263 N N . ILE A 1 282 ? -5.465 13.984 -4.453 1 98.88 282 ILE A N 1
ATOM 2264 C CA . ILE A 1 282 ? -5.574 13.086 -3.305 1 98.88 282 ILE A CA 1
ATOM 2265 C C . ILE A 1 282 ? -4.316 13.195 -2.447 1 98.88 282 ILE A C 1
ATOM 2267 O O . ILE A 1 282 ? -3.199 13.211 -2.973 1 98.88 282 ILE A O 1
ATOM 2271 N N . THR A 1 283 ? -4.473 13.312 -1.15 1 98.62 283 THR A N 1
ATOM 2272 C CA . THR A 1 283 ? -3.342 13.445 -0.24 1 98.62 283 THR A CA 1
ATOM 2273 C C . THR A 1 283 ? -3.104 12.148 0.522 1 98.62 283 THR A C 1
ATOM 2275 O O . THR A 1 283 ? -3.709 11.117 0.211 1 98.62 283 THR A O 1
ATOM 2278 N N . MET A 1 284 ? -2.189 12.148 1.437 1 98.38 284 MET A N 1
ATOM 2279 C CA . MET A 1 284 ? -1.72 10.922 2.08 1 98.38 284 MET A CA 1
ATOM 2280 C C . MET A 1 284 ? -2.842 10.266 2.875 1 98.38 284 MET A C 1
ATOM 2282 O O . MET A 1 284 ? -3.076 9.062 2.742 1 98.38 284 MET A O 1
ATOM 2286 N N . ASP A 1 285 ? -3.615 11.125 3.58 1 98 285 ASP A N 1
ATOM 2287 C CA . ASP A 1 285 ? -4.566 10.578 4.539 1 98 285 ASP A CA 1
ATOM 2288 C C . ASP A 1 285 ? -5.988 11.055 4.238 1 98 285 ASP A C 1
ATOM 2290 O O . ASP A 1 285 ? -6.93 10.703 4.949 1 98 285 ASP A O 1
ATOM 2294 N N . MET A 1 286 ? -6.105 11.867 3.145 1 98.5 286 MET A N 1
ATOM 2295 C CA . MET A 1 286 ? -7.379 12.547 2.938 1 98.5 286 MET A CA 1
ATOM 2296 C C . MET A 1 286 ? -7.68 12.703 1.451 1 98.5 286 MET A C 1
ATOM 2298 O O . MET A 1 286 ? -6.762 12.789 0.633 1 98.5 286 MET A O 1
ATOM 2302 N N . THR A 1 287 ? -8.938 12.734 1.191 1 98.88 287 THR A N 1
ATOM 2303 C CA . THR A 1 287 ? -9.453 13.023 -0.142 1 98.88 287 THR A CA 1
ATOM 2304 C C . THR A 1 287 ? -10.539 14.094 -0.082 1 98.88 287 THR A C 1
ATOM 2306 O O . THR A 1 287 ? -11.422 14.039 0.77 1 98.88 287 THR A O 1
ATOM 2309 N N . MET A 1 288 ? -10.414 15.094 -0.937 1 98.94 288 MET A N 1
ATOM 2310 C CA . MET A 1 288 ? -11.422 16.141 -1.02 1 98.94 288 MET A CA 1
ATOM 2311 C C . MET A 1 288 ? -12.492 15.797 -2.055 1 98.94 288 MET A C 1
ATOM 2313 O O . MET A 1 288 ? -12.172 15.344 -3.154 1 98.94 288 MET A O 1
ATOM 2317 N N . VAL A 1 289 ? -13.711 16 -1.684 1 98.94 289 VAL A N 1
ATOM 2318 C CA . VAL A 1 289 ? -14.812 15.711 -2.592 1 98.94 289 VAL A CA 1
ATOM 2319 C C . VAL A 1 289 ? -15.766 16.906 -2.639 1 98.94 289 VAL A C 1
ATOM 2321 O O . VAL A 1 289 ? -15.852 17.672 -1.684 1 98.94 289 VAL A O 1
ATOM 2324 N N . ASP A 1 290 ? -16.438 17.094 -3.742 1 98.94 290 ASP A N 1
ATOM 2325 C CA . ASP A 1 290 ? -17.5 18.078 -3.895 1 98.94 290 ASP A CA 1
ATOM 2326 C C . ASP A 1 290 ? -18.844 17.516 -3.395 1 98.94 290 ASP A C 1
ATOM 2328 O O . ASP A 1 290 ? -19.438 16.656 -4.035 1 98.94 290 ASP A O 1
ATOM 2332 N N . LEU A 1 291 ? -19.297 18.047 -2.322 1 98.81 291 LEU A N 1
ATOM 2333 C CA . LEU A 1 291 ? -20.531 17.578 -1.685 1 98.81 291 LEU A CA 1
ATOM 2334 C C . LEU A 1 291 ? -21.703 18.469 -2.043 1 98.81 291 LEU A C 1
ATOM 2336 O O . LEU A 1 291 ? -22.766 18.406 -1.406 1 98.81 291 LEU A O 1
ATOM 2340 N N . SER A 1 292 ? -21.531 19.359 -2.98 1 98.56 292 SER A N 1
ATOM 2341 C CA . SER A 1 292 ? -22.609 20.266 -3.365 1 98.56 292 SER A CA 1
ATOM 2342 C C . SER A 1 292 ? -23.891 19.5 -3.676 1 98.56 292 SER A C 1
ATOM 2344 O O . SER A 1 292 ? -23.859 18.484 -4.367 1 98.56 292 SER A O 1
ATOM 2346 N N . GLY A 1 293 ? -25 19.969 -3.154 1 97.31 293 GLY A N 1
ATOM 2347 C CA . GLY A 1 293 ? -26.281 19.359 -3.406 1 97.31 293 GLY A CA 1
ATOM 2348 C C . GLY A 1 293 ? -26.594 18.219 -2.449 1 97.31 293 GLY A C 1
ATOM 2349 O O . GLY A 1 293 ? -27.625 17.562 -2.582 1 97.31 293 GLY A O 1
ATOM 2350 N N . THR A 1 294 ? -25.703 17.969 -1.471 1 98.38 294 THR A N 1
ATOM 2351 C CA . THR A 1 294 ? -25.969 16.922 -0.493 1 98.38 294 THR A CA 1
ATOM 2352 C C . THR A 1 294 ? -26.188 17.516 0.895 1 98.38 294 THR A C 1
ATOM 2354 O O . THR A 1 294 ? -25.922 18.688 1.118 1 98.38 294 THR A O 1
ATOM 2357 N N . GLU A 1 295 ? -26.625 16.688 1.817 1 98.12 295 GLU A N 1
ATOM 2358 C CA . GLU A 1 295 ? -26.812 17.078 3.213 1 98.12 295 GLU A CA 1
ATOM 2359 C C . GLU A 1 295 ? -25.734 16.469 4.098 1 98.12 295 GLU A C 1
ATOM 2361 O O . GLU A 1 295 ? -25.922 16.328 5.309 1 98.12 295 GLU A O 1
ATOM 2366 N N . ALA A 1 296 ? -24.672 16.062 3.465 1 98.5 296 ALA A N 1
ATOM 2367 C CA . ALA A 1 296 ? -23.594 15.391 4.184 1 98.5 296 ALA A CA 1
ATOM 2368 C C . ALA A 1 296 ? -23.016 16.281 5.277 1 98.5 296 ALA A C 1
ATOM 2370 O O . ALA A 1 296 ? -22.922 17.5 5.109 1 98.5 296 ALA A O 1
ATOM 2371 N N . ARG A 1 297 ? -22.641 15.719 6.363 1 97.81 297 ARG A N 1
ATOM 2372 C CA . ARG A 1 297 ? -22.047 16.406 7.496 1 97.81 297 ARG A CA 1
ATOM 2373 C C . ARG A 1 297 ? -20.812 15.656 8.008 1 97.81 297 ARG A C 1
ATOM 2375 O O . ARG A 1 297 ? -20.625 14.484 7.676 1 97.81 297 ARG A O 1
ATOM 2382 N N . THR A 1 298 ? -20.047 16.359 8.781 1 97.75 298 THR A N 1
ATOM 2383 C CA . THR A 1 298 ? -18.891 15.727 9.43 1 97.75 298 THR A CA 1
ATOM 2384 C C . THR A 1 298 ? -19.344 14.508 10.234 1 97.75 298 THR A C 1
ATOM 2386 O O . THR A 1 298 ? -20.312 14.57 10.977 1 97.75 298 THR A O 1
ATOM 2389 N N . GLY A 1 299 ? -18.672 13.422 10.039 1 97.31 299 GLY A N 1
ATOM 2390 C CA . GLY A 1 299 ? -19 12.188 10.727 1 97.31 299 GLY A CA 1
ATOM 2391 C C . GLY A 1 299 ? -19.688 11.172 9.828 1 97.31 299 GLY A C 1
ATOM 2392 O O . GLY A 1 299 ? -19.703 9.977 10.133 1 97.31 299 GLY A O 1
ATOM 2393 N N . ASP A 1 300 ? -20.297 11.617 8.734 1 98.31 300 ASP A N 1
ATOM 2394 C CA . ASP A 1 300 ? -21 10.727 7.82 1 98.31 300 ASP A CA 1
ATOM 2395 C C . ASP A 1 300 ? -20.016 9.789 7.109 1 98.31 300 ASP A C 1
ATOM 2397 O O . ASP A 1 300 ? -18.828 10.07 7.035 1 98.31 300 ASP A O 1
ATOM 2401 N N . TRP A 1 301 ? -20.562 8.664 6.617 1 98.38 301 TRP A N 1
ATOM 2402 C CA . TRP A 1 301 ? -19.781 7.691 5.852 1 98.38 301 TRP A CA 1
ATOM 2403 C C . TRP A 1 301 ? -19.922 7.945 4.355 1 98.38 301 TRP A C 1
ATOM 2405 O O . TRP A 1 301 ? -21.016 8.258 3.867 1 98.38 301 TRP A O 1
ATOM 2415 N N . VAL A 1 302 ? -18.828 7.805 3.654 1 98.62 302 VAL A N 1
ATOM 2416 C CA . VAL A 1 302 ? -18.812 7.809 2.195 1 98.62 302 VAL A CA 1
ATOM 2417 C C . VAL A 1 302 ? -18.172 6.523 1.677 1 98.62 302 VAL A C 1
ATOM 2419 O O . VAL A 1 302 ? -17.219 6.02 2.264 1 98.62 302 VAL A O 1
ATOM 2422 N N . TYR A 1 303 ? -18.688 5.98 0.544 1 98.81 303 TYR A N 1
ATOM 2423 C CA . TYR A 1 303 ? -18.203 4.719 0.008 1 98.81 303 TYR A CA 1
ATOM 2424 C C . TYR A 1 303 ? -17.172 4.953 -1.085 1 98.81 303 TYR A C 1
ATOM 2426 O O . TYR A 1 303 ? -17.359 5.805 -1.956 1 98.81 303 TYR A O 1
ATOM 2434 N N . ILE A 1 304 ? -16.094 4.23 -0.962 1 98.81 304 ILE A N 1
ATOM 2435 C CA . ILE A 1 304 ? -15.125 4.129 -2.051 1 98.81 304 ILE A CA 1
ATOM 2436 C C . ILE A 1 304 ? -15.523 3 -2.994 1 98.81 304 ILE A C 1
ATOM 2438 O O . ILE A 1 304 ? -15.484 3.158 -4.215 1 98.81 304 ILE A O 1
ATOM 2442 N N . VAL A 1 305 ? -15.844 1.883 -2.395 1 98.5 305 VAL A N 1
ATOM 2443 C CA . VAL A 1 305 ? -16.297 0.679 -3.078 1 98.5 305 VAL A CA 1
ATOM 2444 C C . VAL A 1 305 ? -17.547 0.133 -2.381 1 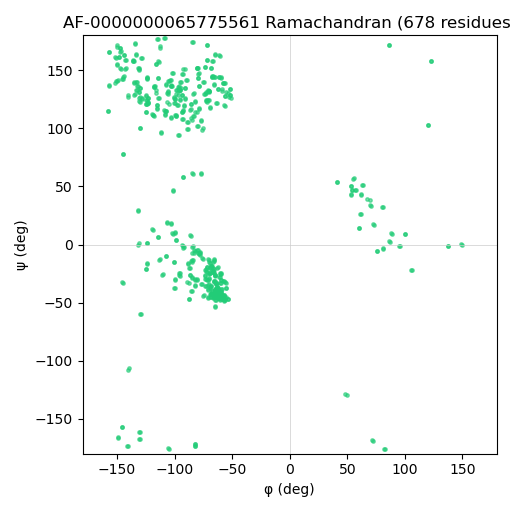98.5 305 VAL A C 1
ATOM 2446 O O . VAL A 1 305 ? -17.625 0.134 -1.149 1 98.5 305 VAL A O 1
ATOM 2449 N N . ASN A 1 306 ? -18.453 -0.232 -3.166 1 97.31 306 ASN A N 1
ATOM 2450 C CA . ASN A 1 306 ? -19.609 -0.967 -2.666 1 97.31 306 ASN A CA 1
ATOM 2451 C C . ASN A 1 306 ? -20.172 -1.926 -3.717 1 97.31 306 ASN A C 1
ATOM 2453 O O . ASN A 1 306 ? -19.453 -2.293 -4.66 1 97.31 306 ASN A O 1
ATOM 2457 N N . GLU A 1 307 ? -21.344 -2.424 -3.521 1 92.62 307 GLU A N 1
ATOM 2458 C CA . GLU A 1 307 ? -21.891 -3.443 -4.41 1 92.62 307 GLU A CA 1
ATOM 2459 C C . GLU A 1 307 ? -22.172 -2.873 -5.797 1 92.62 307 GLU A C 1
ATOM 2461 O O . GLU A 1 307 ? -22.203 -3.613 -6.785 1 92.62 307 GLU A O 1
ATOM 2466 N N . GLU A 1 308 ? -22.312 -1.615 -5.875 1 92 308 GLU A N 1
ATOM 2467 C CA . GLU A 1 308 ? -22.609 -0.971 -7.148 1 92 308 GLU A CA 1
ATOM 2468 C C . GLU A 1 308 ? -21.328 -0.613 -7.898 1 92 308 GLU A C 1
ATOM 2470 O O . GLU A 1 308 ? -21.312 -0.579 -9.133 1 92 308 GLU A O 1
ATOM 2475 N N . ARG A 1 309 ? -20.328 -0.306 -7.238 1 96.19 309 ARG A N 1
ATOM 2476 C CA . ARG A 1 309 ? -19.016 0.017 -7.812 1 96.19 309 ARG A CA 1
ATOM 2477 C C . ARG A 1 309 ? -17.906 -0.769 -7.121 1 96.19 309 ARG A C 1
ATOM 2479 O O . ARG A 1 309 ? -17.391 -0.338 -6.094 1 96.19 309 ARG A O 1
ATOM 2486 N N . SER A 1 310 ? -17.5 -1.834 -7.797 1 97.38 310 SER A N 1
ATOM 2487 C CA . SER A 1 310 ? -16.469 -2.691 -7.234 1 97.38 310 SER A CA 1
ATOM 2488 C C . SER A 1 310 ? -15.078 -2.119 -7.492 1 97.38 310 SER A C 1
ATOM 2490 O O . SER A 1 310 ? -14.945 -0.982 -7.949 1 97.38 310 SER A O 1
ATOM 2492 N N . PHE A 1 311 ? -14.039 -2.838 -7.168 1 98.38 311 PHE A N 1
ATOM 2493 C CA . PHE A 1 311 ? -12.664 -2.395 -7.355 1 98.38 311 PHE A CA 1
ATOM 2494 C C . PHE A 1 311 ? -12.305 -2.359 -8.836 1 98.38 311 PHE A C 1
ATOM 2496 O O . PHE A 1 311 ? -11.422 -1.603 -9.242 1 98.38 311 PHE A O 1
ATOM 2503 N N . THR A 1 312 ? -12.977 -3.152 -9.703 1 97.44 312 THR A N 1
ATOM 2504 C CA . THR A 1 312 ? -12.641 -3.23 -11.125 1 97.44 312 THR A CA 1
ATOM 2505 C C . THR A 1 312 ? -12.891 -1.893 -11.812 1 97.44 312 THR A C 1
ATOM 2507 O O . THR A 1 312 ? -11.992 -1.329 -12.438 1 97.44 312 THR A O 1
ATOM 2510 N N . PRO A 1 313 ? -14.117 -1.268 -11.703 1 97.25 313 PRO A N 1
ATOM 2511 C CA . PRO A 1 313 ? -14.305 0.058 -12.297 1 97.25 313 PRO A CA 1
ATOM 2512 C C . PRO A 1 313 ? -13.414 1.122 -11.664 1 97.25 313 PRO A C 1
ATOM 2514 O O . PRO A 1 313 ? -12.945 2.033 -12.352 1 97.25 313 PRO A O 1
ATOM 2517 N N . LEU A 1 314 ? -13.18 1.039 -10.336 1 98.38 314 LEU A N 1
ATOM 2518 C CA . LEU A 1 314 ? -12.273 1.972 -9.672 1 98.38 314 LEU A CA 1
ATOM 2519 C C . LEU A 1 314 ? -10.875 1.893 -10.273 1 98.38 314 LEU A C 1
ATOM 2521 O O . LEU A 1 314 ? -10.242 2.922 -10.516 1 98.38 314 LEU A O 1
ATOM 2525 N N . ALA A 1 315 ? -10.43 0.685 -10.508 1 98.31 315 ALA A N 1
ATOM 2526 C CA . ALA A 1 315 ? -9.109 0.459 -11.086 1 98.31 315 ALA A CA 1
ATOM 2527 C C . ALA A 1 315 ? -9.031 1.016 -12.508 1 98.31 315 ALA A C 1
ATOM 2529 O O . ALA A 1 315 ? -7.992 1.553 -12.906 1 98.31 315 ALA A O 1
ATOM 2530 N N . ARG A 1 316 ? -10.094 0.852 -13.227 1 97.44 316 ARG A N 1
ATOM 2531 C CA . ARG A 1 316 ? -10.133 1.424 -14.57 1 97.44 316 ARG A CA 1
ATOM 2532 C C . ARG A 1 316 ? -9.922 2.934 -14.523 1 97.44 316 ARG A C 1
ATOM 2534 O O . ARG A 1 316 ? -9.133 3.475 -15.305 1 97.44 316 ARG A O 1
ATOM 2541 N N . ASP A 1 317 ? -10.609 3.617 -13.578 1 98.12 317 ASP A N 1
ATOM 2542 C CA . ASP A 1 317 ? -10.438 5.055 -13.422 1 98.12 317 ASP A CA 1
ATOM 2543 C C . ASP A 1 317 ? -8.984 5.398 -13.086 1 98.12 317 ASP A C 1
ATOM 2545 O O . ASP A 1 317 ? -8.484 6.449 -13.484 1 98.12 317 ASP A O 1
ATOM 2549 N N . ALA A 1 318 ? -8.359 4.508 -12.375 1 98.31 318 ALA A N 1
ATOM 2550 C CA . ALA A 1 318 ? -7.004 4.754 -11.891 1 98.31 318 ALA A CA 1
ATOM 2551 C C . ALA A 1 318 ? -5.965 4.375 -12.945 1 98.31 318 ALA A C 1
ATOM 2553 O O . ALA A 1 318 ? -4.781 4.684 -12.797 1 98.31 318 ALA A O 1
ATOM 2554 N N . GLY A 1 319 ? -6.336 3.635 -13.969 1 97.62 319 GLY A N 1
ATOM 2555 C CA . GLY A 1 319 ? -5.418 3.184 -15 1 97.62 319 GLY A CA 1
ATOM 2556 C C . GLY A 1 319 ? -4.609 1.969 -14.594 1 97.62 319 GLY A C 1
ATOM 2557 O O . GLY A 1 319 ? -3.441 1.839 -14.961 1 97.62 319 GLY A O 1
ATOM 2558 N N . THR A 1 320 ? -5.176 1.124 -13.805 1 97.94 320 THR A N 1
ATOM 2559 C CA . THR A 1 320 ? -4.492 -0.073 -13.328 1 97.94 320 THR A CA 1
ATOM 2560 C C . THR A 1 320 ? -5.473 -1.232 -13.18 1 97.94 320 THR A C 1
ATOM 2562 O O . THR A 1 320 ? -6.48 -1.296 -13.891 1 97.94 320 THR A O 1
ATOM 2565 N N . ILE A 1 321 ? -5.164 -2.23 -12.359 1 97.5 321 ILE A N 1
ATOM 2566 C CA . ILE A 1 321 ? -5.984 -3.422 -12.172 1 97.5 321 ILE A CA 1
ATOM 2567 C C . ILE A 1 321 ? -6.488 -3.48 -10.727 1 97.5 321 ILE A C 1
ATOM 2569 O O . ILE A 1 321 ? -5.891 -2.879 -9.836 1 97.5 321 ILE A O 1
ATOM 2573 N N . PRO A 1 322 ? -7.574 -4.141 -10.492 1 97.94 322 PRO A N 1
ATOM 2574 C CA . PRO A 1 322 ? -8.148 -4.156 -9.141 1 97.94 322 PRO A CA 1
ATOM 2575 C C . PRO A 1 322 ? -7.184 -4.73 -8.102 1 97.94 322 PRO A C 1
ATOM 2577 O O . PRO A 1 322 ? -7.156 -4.262 -6.957 1 97.94 322 PRO A O 1
ATOM 2580 N N . TYR A 1 323 ? -6.32 -5.652 -8.516 1 97.69 323 TYR A N 1
ATOM 2581 C CA . TYR A 1 323 ? -5.371 -6.266 -7.594 1 97.69 323 TYR A CA 1
ATOM 2582 C C . TYR A 1 323 ? -4.457 -5.219 -6.973 1 97.69 323 TYR A C 1
ATOM 2584 O O . TYR A 1 323 ? -4.176 -5.262 -5.773 1 97.69 323 TYR A O 1
ATOM 2592 N N . GLU A 1 324 ? -4 -4.344 -7.789 1 98.38 324 GLU A N 1
ATOM 2593 C CA . GLU A 1 324 ? -3.045 -3.363 -7.281 1 98.38 324 GLU A CA 1
ATOM 2594 C C . GLU A 1 324 ? -3.686 -2.461 -6.23 1 98.38 324 GLU A C 1
ATOM 2596 O O . GLU A 1 324 ? -3.094 -2.201 -5.18 1 98.38 324 GLU A O 1
ATOM 2601 N N . ILE A 1 325 ? -4.914 -2.008 -6.484 1 98.38 325 ILE A N 1
ATOM 2602 C CA . ILE A 1 325 ? -5.609 -1.146 -5.535 1 98.38 325 ILE A CA 1
ATOM 2603 C C . ILE A 1 325 ? -5.902 -1.92 -4.254 1 98.38 325 ILE A C 1
ATOM 2605 O O . ILE A 1 325 ? -5.652 -1.422 -3.152 1 98.38 325 ILE A O 1
ATOM 2609 N N . MET A 1 326 ? -6.375 -3.129 -4.398 1 98.56 326 MET A N 1
ATOM 2610 C CA . MET A 1 326 ? -6.742 -3.955 -3.252 1 98.56 326 MET A CA 1
ATOM 2611 C C . MET A 1 326 ? -5.531 -4.219 -2.361 1 98.56 326 MET A C 1
ATOM 2613 O O . MET A 1 326 ? -5.609 -4.066 -1.142 1 98.56 326 MET A O 1
ATOM 2617 N N . CYS A 1 327 ? -4.418 -4.512 -2.965 1 98.19 327 CYS A N 1
ATOM 2618 C CA . CYS A 1 327 ? -3.213 -4.863 -2.225 1 98.19 327 CYS A CA 1
ATOM 2619 C C . CYS A 1 327 ? -2.668 -3.658 -1.468 1 98.19 327 CYS A C 1
ATOM 2621 O O . CYS A 1 327 ? -1.883 -3.811 -0.53 1 98.19 327 CYS A O 1
ATOM 2623 N N . ASN A 1 328 ? -3.066 -2.492 -1.841 1 97.25 328 ASN A N 1
ATOM 2624 C CA . ASN A 1 328 ? -2.531 -1.275 -1.238 1 97.25 328 ASN A CA 1
ATOM 2625 C C . ASN A 1 328 ? -3.398 -0.797 -0.077 1 97.25 328 ASN A C 1
ATOM 2627 O O . ASN A 1 328 ? -3.082 0.204 0.569 1 97.25 328 ASN A O 1
ATOM 2631 N N . LEU A 1 329 ? -4.48 -1.521 0.206 1 98.25 329 LEU A N 1
ATOM 2632 C CA . LEU A 1 329 ? -5.262 -1.172 1.387 1 98.25 329 LEU A CA 1
ATOM 2633 C C . LEU A 1 329 ? -4.441 -1.358 2.658 1 98.25 329 LEU A C 1
ATOM 2635 O O . LEU A 1 329 ? -3.967 -2.463 2.939 1 98.25 329 LEU A O 1
ATOM 2639 N N . SER A 1 330 ? -4.293 -0.317 3.387 1 96.81 330 SER A N 1
ATOM 2640 C CA . SER A 1 330 ? -3.342 -0.309 4.492 1 96.81 330 SER A CA 1
ATOM 2641 C C . SER A 1 330 ? -3.959 -0.902 5.754 1 96.81 330 SER A C 1
ATOM 2643 O O . SER A 1 330 ? -5.145 -1.239 5.773 1 96.81 330 SER A O 1
ATOM 2645 N N . ARG A 1 331 ? -3.141 -1.041 6.785 1 92.62 331 ARG A N 1
ATOM 2646 C CA . ARG A 1 331 ? -3.557 -1.578 8.078 1 92.62 331 ARG A CA 1
ATOM 2647 C C . ARG A 1 331 ? -4.465 -0.599 8.812 1 92.62 331 ARG A C 1
ATOM 2649 O O . ARG A 1 331 ? -5.105 -0.96 9.805 1 92.62 331 ARG A O 1
ATOM 2656 N N . ARG A 1 332 ? -4.512 0.645 8.32 1 94.75 332 ARG A N 1
ATOM 2657 C CA . ARG A 1 332 ? -5.379 1.654 8.922 1 94.75 332 ARG A CA 1
ATOM 2658 C C . ARG A 1 332 ? -6.848 1.342 8.664 1 94.75 332 ARG A C 1
ATOM 2660 O O . ARG A 1 332 ? -7.73 1.873 9.344 1 94.75 332 ARG A O 1
ATOM 2667 N N . VAL A 1 333 ? -7.113 0.538 7.664 1 97.56 333 VAL A N 1
ATOM 2668 C CA . VAL A 1 333 ? -8.477 0.169 7.305 1 97.56 333 VAL A CA 1
ATOM 2669 C C . VAL A 1 333 ? -8.922 -1.034 8.133 1 97.56 333 VAL A C 1
ATOM 2671 O O . VAL A 1 333 ? -8.328 -2.113 8.039 1 97.56 333 VAL A O 1
ATOM 2674 N N . GLU A 1 334 ? -9.898 -0.847 8.938 1 97.5 334 GLU A N 1
ATOM 2675 C CA . GLU A 1 334 ? -10.422 -1.951 9.742 1 97.5 334 GLU A CA 1
ATOM 2676 C C . GLU A 1 334 ? -11.172 -2.955 8.867 1 97.5 334 GLU A C 1
ATOM 2678 O O . GLU A 1 334 ? -11.938 -2.566 7.984 1 97.5 334 GLU A O 1
ATOM 2683 N N . ARG A 1 335 ? -10.891 -4.219 9.039 1 98.38 335 ARG A N 1
ATOM 2684 C CA . ARG A 1 335 ? -11.578 -5.281 8.312 1 98.38 335 ARG A CA 1
ATOM 2685 C C . ARG A 1 335 ? -12.664 -5.922 9.172 1 98.38 335 ARG A C 1
ATOM 2687 O O . ARG A 1 335 ? -12.398 -6.348 10.297 1 98.38 335 ARG A O 1
ATOM 2694 N N . LEU A 1 336 ? -13.859 -5.945 8.656 1 98.19 336 LEU A N 1
ATOM 2695 C CA . LEU A 1 336 ? -15 -6.496 9.375 1 98.19 336 LEU A CA 1
ATOM 2696 C C . LEU A 1 336 ? -15.742 -7.52 8.516 1 98.19 336 LEU A C 1
ATOM 2698 O O . LEU A 1 336 ? -16.125 -7.219 7.387 1 98.19 336 LEU A O 1
ATOM 2702 N N . VAL A 1 337 ? -15.914 -8.711 9.055 1 98.56 337 VAL A N 1
ATOM 2703 C CA . VAL A 1 337 ? -16.75 -9.703 8.383 1 98.56 337 VAL A CA 1
ATOM 2704 C C . VAL A 1 337 ? -18.219 -9.445 8.711 1 98.56 337 VAL A C 1
ATOM 2706 O O . VAL A 1 337 ? -18.594 -9.336 9.883 1 98.56 337 VAL A O 1
ATOM 2709 N N . ILE A 1 338 ? -18.969 -9.266 7.688 1 98.06 338 ILE A N 1
ATOM 2710 C CA . ILE A 1 338 ? -20.406 -9.055 7.848 1 98.06 338 ILE A CA 1
ATOM 2711 C C . ILE A 1 338 ? -21.141 -10.359 7.562 1 98.06 338 ILE A C 1
ATOM 2713 O O . ILE A 1 338 ? -21.047 -10.914 6.465 1 98.06 338 ILE A O 1
ATOM 2717 N N . LYS A 1 339 ? -21.875 -10.75 8.586 1 94.31 339 LYS A N 1
ATOM 2718 C CA . LYS A 1 339 ? -22.688 -11.961 8.43 1 94.31 339 LYS A CA 1
ATOM 2719 C C . LYS A 1 339 ? -24.156 -11.625 8.203 1 94.31 339 LYS A C 1
ATOM 2721 O O . LYS A 1 339 ? -24.641 -10.594 8.688 1 94.31 339 LYS A O 1
ATOM 2726 N N . LYS A 1 340 ? -24.734 -12.289 7.312 1 79.56 340 LYS A N 1
ATOM 2727 C CA . LYS A 1 340 ? -26.172 -12.07 7.238 1 79.56 340 LYS A CA 1
ATOM 2728 C C . LYS A 1 340 ? -26.844 -12.422 8.555 1 79.56 340 LYS A C 1
ATOM 2730 O O . LYS A 1 340 ? -26.5 -13.414 9.195 1 79.56 340 LYS A O 1
ATOM 2735 N N . ARG A 1 341 ? -27.719 -11.578 9.039 1 49.94 341 ARG A N 1
ATOM 2736 C CA . ARG A 1 341 ? -28.625 -11.898 10.148 1 49.94 341 ARG A CA 1
ATOM 2737 C C . ARG A 1 341 ? -29.656 -12.945 9.742 1 49.94 341 ARG A C 1
ATOM 2739 O O . ARG A 1 341 ? -30.062 -13 8.578 1 49.94 341 ARG A O 1
ATOM 2746 N N . MET B 1 1 ? 12.656 -17.266 4.387 1 77.62 1 MET B N 1
ATOM 2747 C CA . MET B 1 1 ? 13.656 -16.359 3.85 1 77.62 1 MET B CA 1
ATOM 2748 C C . MET B 1 1 ? 13.211 -14.906 4.02 1 77.62 1 MET B C 1
ATOM 2750 O O . MET B 1 1 ? 12.016 -14.625 4.098 1 77.62 1 MET B O 1
ATOM 2754 N N . ARG B 1 2 ? 14.219 -14.023 4.176 1 84.94 2 ARG B N 1
ATOM 2755 C CA . ARG B 1 2 ? 13.945 -12.594 4.039 1 84.94 2 ARG B CA 1
ATOM 2756 C C . ARG B 1 2 ? 13.789 -12.203 2.572 1 84.94 2 ARG B C 1
ATOM 2758 O O . ARG B 1 2 ? 14.781 -12.07 1.854 1 84.94 2 ARG B O 1
ATOM 2765 N N . ARG B 1 3 ? 12.562 -12.094 2.127 1 94.44 3 ARG B N 1
ATOM 2766 C CA . ARG B 1 3 ? 12.266 -11.797 0.731 1 94.44 3 ARG B CA 1
ATOM 2767 C C . ARG B 1 3 ? 12.68 -10.375 0.371 1 94.44 3 ARG B C 1
ATOM 2769 O O . ARG B 1 3 ? 13.266 -10.141 -0.688 1 94.44 3 ARG B O 1
ATOM 2776 N N . ALA B 1 4 ? 12.422 -9.438 1.245 1 97.94 4 ALA B N 1
ATOM 2777 C CA . ALA B 1 4 ? 12.703 -8.016 1.043 1 97.94 4 ALA B CA 1
ATOM 2778 C C . ALA B 1 4 ? 13.008 -7.324 2.367 1 97.94 4 ALA B C 1
ATOM 2780 O O . ALA B 1 4 ? 12.398 -7.641 3.395 1 97.94 4 ALA B O 1
ATOM 2781 N N . VAL B 1 5 ? 13.984 -6.395 2.338 1 98.44 5 VAL B N 1
ATOM 2782 C CA . VAL B 1 5 ? 14.422 -5.715 3.553 1 98.44 5 VAL B CA 1
ATOM 2783 C C . VAL B 1 5 ? 14.555 -4.215 3.287 1 98.44 5 VAL B C 1
ATOM 2785 O O . VAL B 1 5 ? 15.125 -3.807 2.275 1 98.44 5 VAL B O 1
ATOM 2788 N N . LEU B 1 6 ? 13.938 -3.465 4.148 1 98.75 6 LEU B N 1
ATOM 2789 C CA . LEU B 1 6 ? 14.18 -2.027 4.203 1 98.75 6 LEU B CA 1
ATOM 2790 C C . LEU B 1 6 ? 15.156 -1.685 5.32 1 98.75 6 LEU B C 1
ATOM 2792 O O . LEU B 1 6 ? 14.852 -1.872 6.5 1 98.75 6 LEU B O 1
ATOM 2796 N N . GLU B 1 7 ? 16.297 -1.26 4.961 1 98.75 7 GLU B N 1
ATOM 2797 C CA . GLU B 1 7 ? 17.297 -0.82 5.934 1 98.75 7 GLU B CA 1
ATOM 2798 C C . GLU B 1 7 ? 17.172 0.674 6.215 1 98.75 7 GLU B C 1
ATOM 2800 O O . GLU B 1 7 ? 17.156 1.487 5.289 1 98.75 7 GLU B O 1
ATOM 2805 N N . ILE B 1 8 ? 17.047 0.981 7.477 1 98.75 8 ILE B N 1
ATOM 2806 C CA . ILE B 1 8 ? 16.953 2.355 7.961 1 98.75 8 ILE B CA 1
ATOM 2807 C C . ILE B 1 8 ? 18.297 2.768 8.57 1 98.75 8 ILE B C 1
ATOM 2809 O O . ILE B 1 8 ? 18.688 2.271 9.633 1 98.75 8 ILE B O 1
ATOM 2813 N N . LEU B 1 9 ? 18.984 3.631 7.898 1 98.56 9 LEU B N 1
ATOM 2814 C CA . LEU B 1 9 ? 20.312 4.051 8.344 1 98.56 9 LEU B CA 1
ATOM 2815 C C . LEU B 1 9 ? 20.203 5.094 9.453 1 98.56 9 LEU B C 1
ATOM 2817 O O . LEU B 1 9 ? 20.031 6.285 9.172 1 98.56 9 LEU B O 1
ATOM 2821 N N . GLU B 1 10 ? 20.406 4.68 10.648 1 98.5 10 GLU B N 1
ATOM 2822 C CA . GLU B 1 10 ? 20.141 5.48 11.836 1 98.5 10 GLU B CA 1
ATOM 2823 C C . GLU B 1 10 ? 20.953 6.773 11.82 1 98.5 10 GLU B C 1
ATOM 2825 O O . GLU B 1 10 ? 20.422 7.855 12.055 1 98.5 10 GLU B O 1
ATOM 2830 N N . GLU B 1 11 ? 22.219 6.715 11.523 1 98.19 11 GLU B N 1
ATOM 2831 C CA . GLU B 1 11 ? 23.094 7.879 11.57 1 98.19 11 GLU B CA 1
ATOM 2832 C C . GLU B 1 11 ? 22.672 8.93 10.547 1 98.19 11 GLU B C 1
ATOM 2834 O O . GLU B 1 11 ? 22.812 10.133 10.781 1 98.19 11 GLU B O 1
ATOM 2839 N N . ARG B 1 12 ? 22.172 8.445 9.422 1 98.38 12 ARG B N 1
ATOM 2840 C CA . ARG B 1 12 ? 21.719 9.375 8.398 1 98.38 12 ARG B CA 1
ATOM 2841 C C . ARG B 1 12 ? 20.406 10.055 8.805 1 98.38 12 ARG B C 1
ATOM 2843 O O . ARG B 1 12 ? 20.203 11.234 8.5 1 98.38 12 ARG B O 1
ATOM 2850 N N . ILE B 1 13 ? 19.547 9.336 9.477 1 98.75 13 ILE B N 1
ATOM 2851 C CA . ILE B 1 13 ? 18.328 9.93 10.023 1 98.75 13 ILE B CA 1
ATOM 2852 C C . ILE B 1 13 ? 18.688 11.031 11.016 1 98.75 13 ILE B C 1
ATOM 2854 O O . ILE B 1 13 ? 18.156 12.141 10.938 1 98.75 13 ILE B O 1
ATOM 2858 N N . ILE B 1 14 ? 19.609 10.727 11.914 1 98.75 14 ILE B N 1
ATOM 2859 C CA . ILE B 1 14 ? 20.047 11.68 12.938 1 98.75 14 ILE B CA 1
ATOM 2860 C C . ILE B 1 14 ? 20.672 12.898 12.266 1 98.75 14 ILE B C 1
ATOM 2862 O O . ILE B 1 14 ? 20.359 14.039 12.617 1 98.75 14 ILE B O 1
ATOM 2866 N N . HIS B 1 15 ? 21.516 12.625 11.281 1 98.62 15 HIS B N 1
ATOM 2867 C CA . HIS B 1 15 ? 22.141 13.703 10.531 1 98.62 15 HIS B CA 1
ATOM 2868 C C . HIS B 1 15 ? 21.109 14.625 9.914 1 98.62 15 HIS B C 1
ATOM 2870 O O . HIS B 1 15 ? 21.219 15.852 10.008 1 98.62 15 HIS B O 1
ATOM 2876 N N . ASN B 1 16 ? 20.125 14.078 9.266 1 98.88 16 ASN B N 1
ATOM 2877 C CA . ASN B 1 16 ? 19.109 14.859 8.578 1 98.88 16 ASN B CA 1
ATOM 2878 C C . ASN B 1 16 ? 18.297 15.711 9.562 1 98.88 16 ASN B C 1
ATOM 2880 O O . ASN B 1 16 ? 18 16.875 9.273 1 98.88 16 ASN B O 1
ATOM 2884 N N . VAL B 1 17 ? 17.969 15.141 10.711 1 98.88 17 VAL B N 1
ATOM 2885 C CA . VAL B 1 17 ? 17.234 15.883 11.734 1 98.88 17 VAL B CA 1
ATOM 2886 C C . VAL B 1 17 ? 18.062 17.078 12.211 1 98.88 17 VAL B C 1
ATOM 2888 O O . VAL B 1 17 ? 17.562 18.188 12.312 1 98.88 17 VAL B O 1
ATOM 2891 N N . LYS B 1 18 ? 19.281 16.859 12.461 1 98.81 18 LYS B N 1
ATOM 2892 C CA . LYS B 1 18 ? 20.172 17.922 12.914 1 98.81 18 LYS B CA 1
ATOM 2893 C C . LYS B 1 18 ? 20.328 19 11.836 1 98.81 18 LYS B C 1
ATOM 2895 O O . LYS B 1 18 ? 20.375 20.188 12.141 1 98.81 18 LYS B O 1
ATOM 2900 N N . GLU B 1 19 ? 20.438 18.547 10.594 1 98.75 19 GLU B N 1
ATOM 2901 C CA . GLU B 1 19 ? 20.531 19.484 9.477 1 98.75 19 GLU B CA 1
ATOM 2902 C C . GLU B 1 19 ? 19.281 20.344 9.367 1 98.75 19 GLU B C 1
ATOM 2904 O O . GLU B 1 19 ? 19.375 21.547 9.133 1 98.75 19 GLU B O 1
ATOM 2909 N N . ILE B 1 20 ? 18.109 19.797 9.531 1 98.81 20 ILE B N 1
ATOM 2910 C CA . ILE B 1 20 ? 16.844 20.516 9.477 1 98.81 20 ILE B CA 1
ATOM 2911 C C . ILE B 1 20 ? 16.781 21.547 10.594 1 98.81 20 ILE B C 1
ATOM 2913 O O . ILE B 1 20 ? 16.422 22.703 10.359 1 98.81 20 ILE B O 1
ATOM 2917 N N . HIS B 1 21 ? 17.188 21.094 11.781 1 98.75 21 HIS B N 1
ATOM 2918 C CA . HIS B 1 21 ? 17.219 22.016 12.922 1 98.75 21 HIS B CA 1
ATOM 2919 C C . HIS B 1 21 ? 18.203 23.156 12.68 1 98.75 21 HIS B C 1
ATOM 2921 O O . HIS B 1 21 ? 17.875 24.328 12.938 1 98.75 21 HIS B O 1
ATOM 2927 N N . ARG B 1 22 ? 19.344 22.781 12.203 1 98.38 22 ARG B N 1
ATOM 2928 C CA . ARG B 1 22 ? 20.359 23.797 11.93 1 98.38 22 ARG B CA 1
ATOM 2929 C C . ARG B 1 22 ? 19.859 24.812 10.898 1 98.38 22 ARG B C 1
ATOM 2931 O O . ARG B 1 22 ? 20 26.016 11.094 1 98.38 22 ARG B O 1
ATOM 2938 N N . PHE B 1 23 ? 19.266 24.391 9.859 1 98.31 23 PHE B N 1
ATOM 2939 C CA . PHE B 1 23 ? 18.812 25.234 8.758 1 98.31 23 PHE B CA 1
ATOM 2940 C C . PHE B 1 23 ? 17.656 26.125 9.188 1 98.31 23 PHE B C 1
ATOM 2942 O O . PHE B 1 23 ? 17.641 27.328 8.875 1 98.31 23 PHE B O 1
ATOM 2949 N N . SER B 1 24 ? 16.672 25.578 9.898 1 97.81 24 SER B N 1
ATOM 2950 C CA . SER B 1 24 ? 15.453 26.312 10.234 1 97.81 24 SER B CA 1
ATOM 2951 C C . SER B 1 24 ? 15.633 27.141 11.492 1 97.81 24 SER B C 1
ATOM 2953 O O . SER B 1 24 ? 14.922 28.125 11.703 1 97.81 24 SER B O 1
ATOM 2955 N N . GLY B 1 25 ? 16.531 26.672 12.375 1 97.75 25 GLY B N 1
ATOM 2956 C CA . GLY B 1 25 ? 16.703 27.281 13.688 1 97.75 25 GLY B CA 1
ATOM 2957 C C . GLY B 1 25 ? 15.562 27 14.641 1 97.75 25 GLY B C 1
ATOM 2958 O O . GLY B 1 25 ? 15.391 27.688 15.641 1 97.75 25 GLY B O 1
ATOM 2959 N N . LYS B 1 26 ? 14.781 26.031 14.367 1 98.25 26 LYS B N 1
ATOM 2960 C CA . LYS B 1 26 ? 13.555 25.797 15.125 1 98.25 26 LYS B CA 1
ATOM 2961 C C . LYS B 1 26 ? 13.469 24.344 15.594 1 98.25 26 LYS B C 1
ATOM 2963 O O . LYS B 1 26 ? 14.18 23.484 15.086 1 98.25 26 LYS B O 1
ATOM 2968 N N . ARG B 1 27 ? 12.648 24.156 16.578 1 97.62 27 ARG B N 1
ATOM 2969 C CA . ARG B 1 27 ? 12.367 22.797 17.016 1 97.62 27 ARG B CA 1
ATOM 2970 C C . ARG B 1 27 ? 11.5 22.062 16 1 97.62 27 ARG B C 1
ATOM 2972 O O . ARG B 1 27 ? 10.797 22.688 15.203 1 97.62 27 ARG B O 1
ATOM 2979 N N . ILE B 1 28 ? 11.602 20.75 16.141 1 98.88 28 ILE B N 1
ATOM 2980 C CA . ILE B 1 28 ? 10.992 19.953 15.078 1 98.88 28 ILE B CA 1
ATOM 2981 C C . ILE B 1 28 ? 9.812 19.172 15.633 1 98.88 28 ILE B C 1
ATOM 2983 O O . ILE B 1 28 ? 9.922 18.531 16.688 1 98.88 28 ILE B O 1
ATOM 2987 N N . ILE B 1 29 ? 8.664 19.328 15 1 98.94 29 ILE B N 1
ATOM 2988 C CA . ILE B 1 29 ? 7.59 18.344 15.102 1 98.94 29 ILE B CA 1
ATOM 2989 C C . ILE B 1 29 ? 7.766 17.281 14.023 1 98.94 29 ILE B C 1
ATOM 2991 O O . ILE B 1 29 ? 7.555 17.547 12.836 1 98.94 29 ILE B O 1
ATOM 2995 N N . ALA B 1 30 ? 8.203 16.094 14.398 1 98.94 30 ALA B N 1
ATOM 2996 C CA . ALA B 1 30 ? 8.469 15.016 13.453 1 98.94 30 ALA B CA 1
ATOM 2997 C C . ALA B 1 30 ? 7.172 14.328 13.031 1 98.94 30 ALA B C 1
ATOM 2999 O O . ALA B 1 30 ? 6.465 13.75 13.859 1 98.94 30 ALA B O 1
ATOM 3000 N N . VAL B 1 31 ? 6.879 14.406 11.812 1 98.88 31 VAL B N 1
ATOM 3001 C CA . VAL B 1 31 ? 5.668 13.766 11.305 1 98.88 31 VAL B CA 1
ATOM 3002 C C . VAL B 1 31 ? 5.961 12.312 10.961 1 98.88 31 VAL B C 1
ATOM 3004 O O . VAL B 1 31 ? 6.809 12.023 10.109 1 98.88 31 VAL B O 1
ATOM 3007 N N . VAL B 1 32 ? 5.246 11.398 11.602 1 98.81 32 VAL B N 1
ATOM 3008 C CA . VAL B 1 32 ? 5.508 9.977 11.414 1 98.81 32 VAL B CA 1
ATOM 3009 C C . VAL B 1 32 ? 4.199 9.242 11.141 1 98.81 32 VAL B C 1
ATOM 3011 O O . VAL B 1 32 ? 4.031 8.086 11.547 1 98.81 32 VAL B O 1
ATOM 3014 N N . LYS B 1 33 ? 3.252 9.969 10.531 1 98.5 33 LYS B N 1
ATOM 3015 C CA . LYS B 1 33 ? 1.964 9.352 10.219 1 98.5 33 LYS B CA 1
ATOM 3016 C C . LYS B 1 33 ? 2.123 8.234 9.195 1 98.5 33 LYS B C 1
ATOM 3018 O O . LYS B 1 33 ? 3.18 8.102 8.57 1 98.5 33 LYS B O 1
ATOM 3023 N N . ALA B 1 34 ? 1.055 7.363 9.078 1 98.12 34 ALA B N 1
ATOM 3024 C CA . ALA B 1 34 ? 1.022 6.285 8.094 1 98.12 34 ALA B CA 1
ATOM 3025 C C . ALA B 1 34 ? 2.229 5.363 8.25 1 98.12 34 ALA B C 1
ATOM 3027 O O . ALA B 1 34 ? 2.92 5.062 7.277 1 98.12 34 ALA B O 1
ATOM 3028 N N . ASN B 1 35 ? 2.543 4.934 9.523 1 98.31 35 ASN B N 1
ATOM 3029 C CA . ASN B 1 35 ? 3.666 4.047 9.812 1 98.31 35 ASN B CA 1
ATOM 3030 C C . ASN B 1 35 ? 4.996 4.68 9.414 1 98.31 35 ASN B C 1
ATOM 3032 O O . ASN B 1 35 ? 5.816 4.043 8.75 1 98.31 35 ASN B O 1
ATOM 3036 N N . ALA B 1 36 ? 5.141 5.969 9.742 1 98.56 36 ALA B N 1
ATOM 3037 C CA . ALA B 1 36 ? 6.293 6.762 9.312 1 98.56 36 ALA B CA 1
ATOM 3038 C C . ALA B 1 36 ? 6.477 6.688 7.801 1 98.56 36 ALA B C 1
ATOM 3040 O O . ALA B 1 36 ? 7.57 6.383 7.316 1 98.56 36 ALA B O 1
ATOM 3041 N N . TYR B 1 37 ? 5.336 6.949 7.125 1 98.25 37 TYR B N 1
ATOM 3042 C CA . TYR B 1 37 ? 5.285 6.965 5.668 1 98.25 37 TYR B CA 1
ATOM 3043 C C . TYR B 1 37 ? 5.652 5.605 5.094 1 98.25 37 TYR B C 1
ATOM 3045 O O . TYR B 1 37 ? 6.234 5.52 4.008 1 98.25 37 TYR B O 1
ATOM 3053 N N . GLY B 1 38 ? 5.438 4.539 5.836 1 98.19 38 GLY B N 1
ATOM 3054 C CA . GLY B 1 38 ? 5.719 3.189 5.375 1 98.19 38 GLY B CA 1
ATOM 3055 C C . GLY B 1 38 ? 7.086 2.686 5.805 1 98.19 38 GLY B C 1
ATOM 3056 O O . GLY B 1 38 ? 7.414 1.515 5.602 1 98.19 38 GLY B O 1
ATOM 3057 N N . ILE B 1 39 ? 7.883 3.467 6.5 1 98.62 39 ILE B N 1
ATOM 3058 C CA . ILE B 1 39 ? 9.273 3.141 6.809 1 98.62 39 ILE B CA 1
ATOM 3059 C C . ILE B 1 39 ? 9.336 2.312 8.094 1 98.62 39 ILE B C 1
ATOM 3061 O O . ILE B 1 39 ? 10.234 1.492 8.266 1 98.62 39 ILE B O 1
ATOM 3065 N N . GLY B 1 40 ? 8.328 2.482 8.961 1 98.44 40 GLY B N 1
ATOM 3066 C CA . GLY B 1 40 ? 8.281 1.806 10.25 1 98.44 40 GLY B CA 1
ATOM 3067 C C . GLY B 1 40 ? 8.25 2.764 11.43 1 98.44 40 GLY B C 1
ATOM 3068 O O . GLY B 1 40 ? 9.289 3.268 11.852 1 98.44 40 GLY B O 1
ATOM 3069 N N . VAL B 1 41 ? 7.043 2.908 11.977 1 98.44 41 VAL B N 1
ATOM 3070 C CA . VAL B 1 41 ? 6.848 3.928 13 1 98.44 41 VAL B CA 1
ATOM 3071 C C . VAL B 1 41 ? 7.57 3.523 14.281 1 98.44 41 VAL B C 1
ATOM 3073 O O . VAL B 1 41 ? 8.102 4.375 15 1 98.44 41 VAL B O 1
ATOM 3076 N N . ARG B 1 42 ? 7.637 2.25 14.586 1 97.88 42 ARG B N 1
ATOM 3077 C CA . ARG B 1 42 ? 8.328 1.779 15.781 1 97.88 42 ARG B CA 1
ATOM 3078 C C . ARG B 1 42 ? 9.828 2.066 15.695 1 97.88 42 ARG B C 1
ATOM 3080 O O . ARG B 1 42 ? 10.414 2.607 16.641 1 97.88 42 ARG B O 1
ATOM 3087 N N . GLU B 1 43 ? 10.43 1.709 14.523 1 98.31 43 GLU B N 1
ATOM 3088 C CA . GLU B 1 43 ? 11.867 1.889 14.312 1 98.31 43 GLU B CA 1
ATOM 3089 C C . GLU B 1 43 ? 12.234 3.369 14.266 1 98.31 43 GLU B C 1
ATOM 3091 O O . GLU B 1 43 ? 13.156 3.803 14.961 1 98.31 43 GLU B O 1
ATOM 3096 N N . VAL B 1 44 ? 11.469 4.141 13.547 1 98.62 44 VAL B N 1
ATOM 3097 C CA . VAL B 1 44 ? 11.805 5.531 13.281 1 98.62 44 VAL B CA 1
ATOM 3098 C C . VAL B 1 44 ? 11.555 6.379 14.523 1 98.62 44 VAL B C 1
ATOM 3100 O O . VAL B 1 44 ? 12.375 7.227 14.883 1 98.62 44 VAL B O 1
ATOM 3103 N N . SER B 1 45 ? 10.398 6.137 15.188 1 98.44 45 SER B N 1
ATOM 3104 C CA . SER B 1 45 ? 10.047 6.973 16.328 1 98.44 45 SER B CA 1
ATOM 3105 C C . SER B 1 45 ? 11.031 6.785 17.469 1 98.44 45 SER B C 1
ATOM 3107 O O . SER B 1 45 ? 11.305 7.727 18.219 1 98.44 45 SER B O 1
ATOM 3109 N N . ARG B 1 46 ? 11.578 5.613 17.609 1 97.38 46 ARG B N 1
ATOM 3110 C CA . ARG B 1 46 ? 12.562 5.355 18.656 1 97.38 46 ARG B CA 1
ATOM 3111 C C . ARG B 1 46 ? 13.836 6.16 18.406 1 97.38 46 ARG B C 1
ATOM 3113 O O . ARG B 1 46 ? 14.422 6.703 19.359 1 97.38 46 ARG B O 1
ATOM 3120 N N . ILE B 1 47 ? 14.234 6.211 17.172 1 98.12 47 ILE B N 1
ATOM 3121 C CA . ILE B 1 47 ? 15.398 7.012 16.812 1 98.12 47 ILE B CA 1
ATOM 3122 C C . ILE B 1 47 ? 15.133 8.484 17.125 1 98.12 47 ILE B C 1
ATOM 3124 O O . ILE B 1 47 ? 15.953 9.148 17.75 1 98.12 47 ILE B O 1
ATOM 3128 N N . LEU B 1 48 ? 13.953 8.93 16.781 1 98.81 48 LEU B N 1
ATOM 3129 C CA . LEU B 1 48 ? 13.617 10.352 16.844 1 98.81 48 LEU B CA 1
ATOM 3130 C C . LEU B 1 48 ? 13.352 10.781 18.281 1 98.81 48 LEU B C 1
ATOM 3132 O O . LEU B 1 48 ? 13.633 11.93 18.656 1 98.81 48 LEU B O 1
ATOM 3136 N N . GLU B 1 49 ? 12.797 9.914 19.078 1 98.44 49 GLU B N 1
ATOM 3137 C CA . GLU B 1 49 ? 12.438 10.211 20.469 1 98.44 49 GLU B CA 1
ATOM 3138 C C . GLU B 1 49 ? 13.664 10.664 21.266 1 98.44 49 GLU B C 1
ATOM 3140 O O . GLU B 1 49 ? 13.547 11.508 22.156 1 98.44 49 GLU B O 1
ATOM 3145 N N . GLY B 1 50 ? 14.805 10.156 20.906 1 97.38 50 GLY B N 1
ATOM 3146 C CA . GLY B 1 50 ? 16.016 10.43 21.656 1 97.38 50 GLY B CA 1
ATOM 3147 C C . GLY B 1 50 ? 16.688 11.727 21.25 1 97.38 50 GLY B C 1
ATOM 3148 O O . GLY B 1 50 ? 17.641 12.164 21.891 1 97.38 50 GLY B O 1
ATOM 3149 N N . LEU B 1 51 ? 16.188 12.398 20.328 1 98.56 51 LEU B N 1
ATOM 3150 C CA . LEU B 1 51 ? 16.844 13.586 19.781 1 98.56 51 LEU B CA 1
ATOM 3151 C C . LEU B 1 51 ? 16.266 14.852 20.406 1 98.56 51 LEU B C 1
ATOM 3153 O O . LEU B 1 51 ? 15.047 15.039 20.438 1 98.56 51 LEU B O 1
ATOM 3157 N N . GLU B 1 52 ? 17.094 15.742 20.828 1 98.06 52 GLU B N 1
ATOM 3158 C CA . GLU B 1 52 ? 16.672 16.984 21.469 1 98.06 52 GLU B CA 1
ATOM 3159 C C . GLU B 1 52 ? 16.016 17.938 20.484 1 98.06 52 GLU B C 1
ATOM 3161 O O . GLU B 1 52 ? 15.141 18.719 20.859 1 98.06 52 GLU B O 1
ATOM 3166 N N . GLU B 1 53 ? 16.469 17.797 19.219 1 98.62 53 GLU B N 1
ATOM 3167 C CA . GLU B 1 53 ? 15.93 18.672 18.172 1 98.62 53 GLU B CA 1
ATOM 3168 C C . GLU B 1 53 ? 14.453 18.391 17.922 1 98.62 53 GLU B C 1
ATOM 3170 O O . GLU B 1 53 ? 13.719 19.281 17.469 1 98.62 53 GLU B O 1
ATOM 3175 N N . VAL B 1 54 ? 14.016 17.188 18.266 1 98.88 54 VAL B N 1
ATOM 3176 C CA . VAL B 1 54 ? 12.617 16.797 18.078 1 98.88 54 VAL B CA 1
ATOM 3177 C C . VAL B 1 54 ? 11.828 17.109 19.344 1 98.88 54 VAL B C 1
ATOM 3179 O O . VAL B 1 54 ? 12.117 16.562 20.406 1 98.88 54 VAL B O 1
ATOM 3182 N N . ASP B 1 55 ? 10.852 17.938 19.156 1 98.75 55 ASP B N 1
ATOM 3183 C CA . ASP B 1 55 ? 10.086 18.406 20.312 1 98.75 55 ASP B CA 1
ATOM 3184 C C . ASP B 1 55 ? 8.781 17.625 20.438 1 98.75 55 ASP B C 1
ATOM 3186 O O . ASP B 1 55 ? 8.25 17.469 21.547 1 98.75 55 ASP B O 1
ATOM 3190 N N . ALA B 1 56 ? 8.25 17.188 19.375 1 98.88 56 ALA B N 1
ATOM 3191 C CA . ALA B 1 56 ? 6.957 16.516 19.328 1 98.88 56 ALA B CA 1
ATOM 3192 C C . ALA B 1 56 ? 6.84 15.633 18.094 1 98.88 56 ALA B C 1
ATOM 3194 O O . ALA B 1 56 ? 7.695 15.6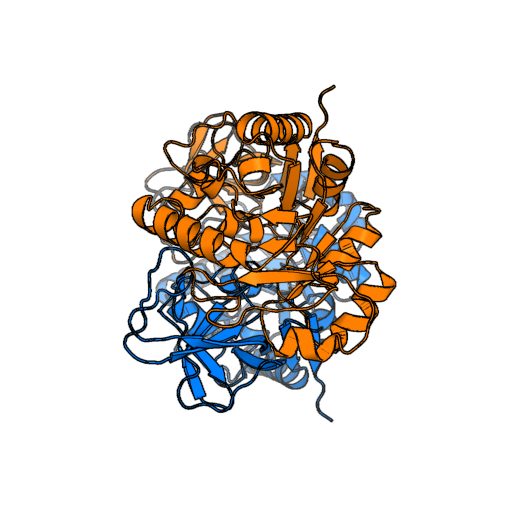88 17.203 1 98.88 56 ALA B O 1
ATOM 3195 N N . PHE B 1 57 ? 5.871 14.789 18.109 1 98.94 57 PHE B N 1
ATOM 3196 C CA . PHE B 1 57 ? 5.52 13.961 16.969 1 98.94 57 PHE B CA 1
ATOM 3197 C C . PHE B 1 57 ? 4.145 14.336 16.422 1 98.94 57 PHE B C 1
ATOM 3199 O O . PHE B 1 57 ? 3.348 14.961 17.125 1 98.94 57 PHE B O 1
ATOM 3206 N N . ALA B 1 58 ? 3.885 14.039 15.211 1 98.88 58 ALA B N 1
ATOM 3207 C CA . ALA B 1 58 ? 2.562 14.227 14.625 1 98.88 58 ALA B CA 1
ATOM 3208 C C . ALA B 1 58 ? 2.145 13 13.812 1 98.88 58 ALA B C 1
ATOM 3210 O O . ALA B 1 58 ? 2.967 12.398 13.117 1 98.88 58 ALA B O 1
ATOM 3211 N N . VAL B 1 59 ? 0.911 12.625 13.914 1 98.75 59 VAL B N 1
ATOM 3212 C CA . VAL B 1 59 ? 0.323 11.516 13.18 1 98.75 59 VAL B CA 1
ATOM 3213 C C . VAL B 1 5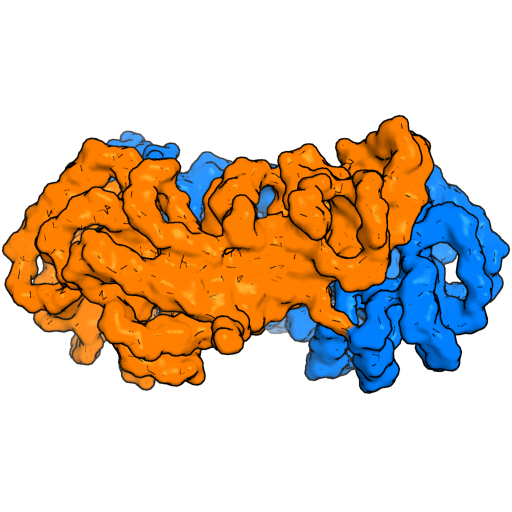9 ? -1.029 11.93 12.602 1 98.75 59 VAL B C 1
ATOM 3215 O O . VAL B 1 59 ? -1.498 13.047 12.852 1 98.75 59 VAL B O 1
ATOM 3218 N N . ALA B 1 60 ? -1.598 11.078 11.805 1 98.12 60 ALA B N 1
ATOM 3219 C CA . ALA B 1 60 ? -2.801 11.43 11.062 1 98.12 60 ALA B CA 1
ATOM 3220 C C . ALA B 1 60 ? -4.051 11.273 11.922 1 98.12 60 ALA B C 1
ATOM 3222 O O . ALA B 1 60 ? -5.02 12.016 11.766 1 98.12 60 ALA B O 1
ATOM 3223 N N . CYS B 1 61 ? -4.07 10.258 12.812 1 97.75 61 CYS B N 1
ATOM 3224 C CA . CYS B 1 61 ? -5.297 9.93 13.531 1 97.75 61 CYS B CA 1
ATOM 3225 C C . CYS B 1 61 ? -4.992 9.414 14.93 1 97.75 61 CYS B C 1
ATOM 3227 O O . CYS B 1 61 ? -3.836 9.125 15.25 1 97.75 61 CYS B O 1
ATOM 3229 N N . THR B 1 62 ? -6.008 9.305 15.742 1 98.06 62 THR B N 1
ATOM 3230 C CA . THR B 1 62 ? -5.867 8.953 17.156 1 98.06 62 THR B CA 1
ATOM 3231 C C . THR B 1 62 ? -5.262 7.566 17.312 1 98.06 62 THR B C 1
ATOM 3233 O O . THR B 1 62 ? -4.438 7.34 18.203 1 98.06 62 THR B O 1
ATOM 3236 N N . GLN B 1 63 ? -5.609 6.641 16.453 1 97.75 63 GLN B N 1
ATOM 3237 C CA . GLN B 1 63 ? -5.102 5.273 16.547 1 97.75 63 GLN B CA 1
ATOM 3238 C C . GLN B 1 63 ? -3.586 5.242 16.359 1 97.75 63 GLN B C 1
ATOM 3240 O O . GLN B 1 63 ? -2.895 4.469 17.031 1 97.75 63 GLN B O 1
ATOM 3245 N N . GLU B 1 64 ? -3.088 6.035 15.508 1 98.38 64 GLU B N 1
ATOM 3246 C CA . GLU B 1 64 ? -1.643 6.125 15.32 1 98.38 64 GLU B CA 1
ATOM 3247 C C . GLU B 1 64 ? -0.962 6.738 16.547 1 98.38 64 GLU B C 1
ATOM 3249 O O . GLU B 1 64 ? 0.17 6.379 16.875 1 98.38 64 GLU B O 1
ATOM 3254 N N . GLY B 1 65 ? -1.662 7.703 17.156 1 98.69 65 GLY B N 1
ATOM 3255 C CA . GLY B 1 65 ? -1.141 8.25 18.406 1 98.69 65 GLY B CA 1
ATOM 3256 C C . GLY B 1 65 ? -1.021 7.207 19.5 1 98.69 65 GLY B C 1
ATOM 3257 O O . GLY B 1 65 ? -0.009 7.152 20.203 1 98.69 65 GLY B O 1
ATOM 3258 N N . VAL B 1 66 ? -2.059 6.434 19.625 1 98.5 66 VAL B N 1
ATOM 3259 C CA . VAL B 1 66 ? -2.059 5.348 20.594 1 98.5 66 VAL B CA 1
ATOM 3260 C C . VAL B 1 66 ? -0.889 4.406 20.328 1 98.5 66 VAL B C 1
ATOM 3262 O O . VAL B 1 66 ? -0.174 4.008 21.25 1 98.5 66 VAL B O 1
ATOM 3265 N N . GLU B 1 67 ? -0.705 4.094 19.062 1 98.25 67 GLU B N 1
ATOM 3266 C CA . GLU B 1 67 ? 0.395 3.215 18.672 1 98.25 67 GLU B CA 1
ATOM 3267 C C . GLU B 1 67 ? 1.74 3.791 19.094 1 98.25 67 GLU B C 1
ATOM 3269 O O . GLU B 1 67 ? 2.611 3.061 19.578 1 98.25 67 GLU B O 1
ATOM 3274 N N . LEU B 1 68 ? 1.937 5.059 18.875 1 98.69 68 LEU B N 1
ATOM 3275 C CA . LEU B 1 68 ? 3.182 5.699 19.281 1 98.69 68 LEU B CA 1
ATOM 3276 C C . LEU B 1 68 ? 3.389 5.57 20.781 1 98.69 68 LEU B C 1
ATOM 3278 O O . LEU B 1 68 ? 4.504 5.301 21.25 1 98.69 68 LEU B O 1
ATOM 3282 N N . ARG B 1 69 ? 2.314 5.816 21.547 1 98.81 69 ARG B N 1
ATOM 3283 C CA . ARG B 1 69 ? 2.4 5.668 22.984 1 98.81 69 ARG B CA 1
ATOM 3284 C C . ARG B 1 69 ? 2.779 4.238 23.375 1 98.81 69 ARG B C 1
ATOM 3286 O O . ARG B 1 69 ? 3.607 4.027 24.266 1 98.81 69 ARG B O 1
ATOM 3293 N N . GLU B 1 70 ? 2.205 3.322 22.672 1 97.94 70 GLU B N 1
ATOM 3294 C CA . GLU B 1 70 ? 2.508 1.916 22.922 1 97.94 70 GLU B CA 1
ATOM 3295 C C . GLU B 1 70 ? 3.961 1.597 22.594 1 97.94 70 GLU B C 1
ATOM 3297 O O . GLU B 1 70 ? 4.547 0.666 23.141 1 97.94 70 GLU B O 1
ATOM 3302 N N . CYS B 1 71 ? 4.504 2.352 21.703 1 97.06 71 CYS B N 1
ATOM 3303 C CA . CYS B 1 71 ? 5.906 2.191 21.344 1 97.06 71 CYS B CA 1
ATOM 3304 C C . CYS B 1 71 ? 6.816 2.842 22.375 1 97.06 71 CYS B C 1
ATOM 3306 O O . CYS B 1 71 ? 8.039 2.742 22.281 1 97.06 71 CYS B O 1
ATOM 3308 N N . GLY B 1 72 ? 6.246 3.586 23.359 1 97.62 72 GLY B N 1
ATOM 3309 C CA . GLY B 1 72 ? 7.02 4.164 24.438 1 97.62 72 GLY B CA 1
ATOM 3310 C C . GLY B 1 72 ? 7.336 5.633 24.234 1 97.62 72 GLY B C 1
ATOM 3311 O O . GLY B 1 72 ? 8.148 6.211 24.953 1 97.62 72 GLY B O 1
ATOM 3312 N N . ILE B 1 73 ? 6.758 6.234 23.266 1 98.62 73 ILE B N 1
ATOM 3313 C CA . ILE B 1 73 ? 7.012 7.648 23 1 98.62 73 ILE B CA 1
ATOM 3314 C C . ILE B 1 73 ? 6.383 8.5 24.109 1 98.62 73 ILE B C 1
ATOM 3316 O O . ILE B 1 73 ? 5.199 8.352 24.422 1 98.62 73 ILE B O 1
ATOM 3320 N N . LYS B 1 74 ? 7.156 9.422 24.609 1 98.62 74 LYS B N 1
ATOM 3321 C CA . LYS B 1 74 ? 6.703 10.25 25.719 1 98.62 74 LYS B CA 1
ATOM 3322 C C . LYS B 1 74 ? 6.473 11.695 25.281 1 98.62 74 LYS B C 1
ATOM 3324 O O . LYS B 1 74 ? 5.664 12.406 25.875 1 98.62 74 LYS B O 1
ATOM 3329 N N . LYS B 1 75 ? 7.168 12.094 24.266 1 98.75 75 LYS B N 1
ATOM 3330 C CA . LYS B 1 75 ? 7.023 13.453 23.766 1 98.75 75 LYS B CA 1
ATOM 3331 C C . LYS B 1 75 ? 5.598 13.727 23.297 1 98.75 75 LYS B C 1
ATOM 3333 O O . LYS B 1 75 ? 4.801 12.797 23.141 1 98.75 75 LYS B O 1
ATOM 3338 N N . LYS B 1 76 ? 5.297 14.969 23.188 1 98.75 76 LYS B N 1
ATOM 3339 C CA . LYS B 1 76 ? 3.971 15.383 22.734 1 98.75 76 LYS B CA 1
ATOM 3340 C C . LYS B 1 76 ? 3.639 14.773 21.375 1 98.75 76 LYS B C 1
ATOM 3342 O O . LYS B 1 76 ? 4.508 14.68 20.5 1 98.75 76 LYS B O 1
ATOM 3347 N N . ILE B 1 77 ? 2.391 14.328 21.203 1 98.88 77 ILE B N 1
ATOM 3348 C CA . ILE B 1 77 ? 1.928 13.758 19.953 1 98.88 77 ILE B CA 1
ATOM 3349 C C . ILE B 1 77 ? 0.711 14.523 19.438 1 98.88 77 ILE B C 1
ATOM 3351 O O . ILE B 1 77 ? -0.308 14.609 20.125 1 98.88 77 ILE B O 1
ATOM 3355 N N . LEU B 1 78 ? 0.787 15.062 18.266 1 98.88 78 LEU B N 1
ATOM 3356 C CA . LEU B 1 78 ? -0.289 15.812 17.609 1 98.88 78 LEU B CA 1
ATOM 3357 C C . LEU B 1 78 ? -1.096 14.906 16.688 1 98.88 78 LEU B C 1
ATOM 3359 O O . LEU B 1 78 ? -0.525 14.094 15.953 1 98.88 78 LEU B O 1
ATOM 3363 N N . ILE B 1 79 ? -2.398 14.992 16.75 1 98.69 79 ILE B N 1
ATOM 3364 C CA . ILE B 1 79 ? -3.301 14.328 15.82 1 98.69 79 ILE B CA 1
ATOM 3365 C C . ILE B 1 79 ? -3.754 15.312 14.742 1 98.69 79 ILE B C 1
ATOM 3367 O O . ILE B 1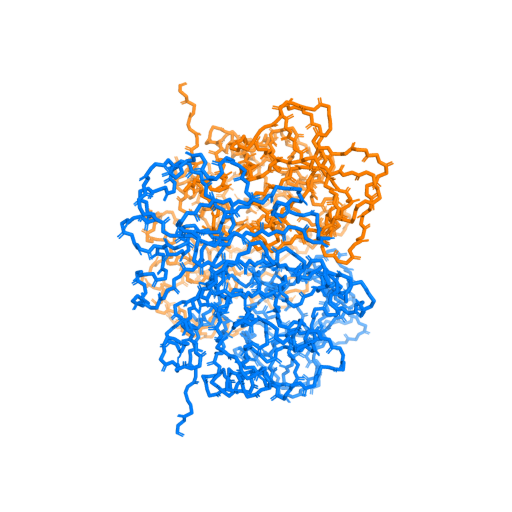 79 ? -4.621 16.156 14.992 1 98.69 79 ILE B O 1
ATOM 3371 N N . LEU B 1 80 ? -3.305 15.117 13.547 1 98.44 80 LEU B N 1
ATOM 3372 C CA . LEU B 1 80 ? -3.432 16.125 12.508 1 98.44 80 LEU B CA 1
ATOM 3373 C C . LEU B 1 80 ? -4.812 16.078 11.859 1 98.44 80 LEU B C 1
ATOM 3375 O O . LEU B 1 80 ? -5.316 17.094 11.383 1 98.44 80 LEU B O 1
ATOM 3379 N N . GLY B 1 81 ? -5.453 14.914 11.805 1 96.62 81 GLY B N 1
ATOM 3380 C CA . GLY B 1 81 ? -6.633 14.703 10.977 1 96.62 81 GLY B CA 1
ATOM 3381 C C . GLY B 1 81 ? -7.926 15.094 11.664 1 96.62 81 GLY B C 1
ATOM 3382 O O . GLY B 1 81 ? -9.016 14.867 11.133 1 96.62 81 GLY B O 1
ATOM 3383 N N . GLY B 1 82 ? -7.848 15.711 12.797 1 95.5 82 GLY B N 1
ATOM 3384 C CA . GLY B 1 82 ? -9.055 16.016 13.547 1 95.5 82 GLY B CA 1
ATOM 3385 C C . GLY B 1 82 ? -9.562 14.836 14.359 1 95.5 82 GLY B C 1
ATOM 3386 O O . GLY B 1 82 ? -8.875 13.82 14.484 1 95.5 82 GLY B O 1
ATOM 3387 N N . ILE B 1 83 ? -10.797 15.086 15.023 1 96.5 83 ILE B N 1
ATOM 3388 C CA . ILE B 1 83 ? -11.32 14.078 15.93 1 96.5 83 ILE B CA 1
ATOM 3389 C C . ILE B 1 83 ? -12.844 14.008 15.797 1 96.5 83 ILE B C 1
ATOM 3391 O O . ILE B 1 83 ? -13.477 14.969 15.367 1 96.5 83 ILE B O 1
ATOM 3395 N N . LEU B 1 84 ? -13.352 12.922 16.047 1 97 84 LEU B N 1
ATOM 3396 C CA . LEU B 1 84 ? -14.781 12.695 16.25 1 97 84 LEU B CA 1
ATOM 3397 C C . LEU B 1 84 ? -15.055 12.234 17.672 1 97 84 LEU B C 1
ATOM 3399 O O . LEU B 1 84 ? -14.133 12.117 18.484 1 97 84 LEU B O 1
ATOM 3403 N N . GLU B 1 85 ? -16.281 12.055 18.031 1 95.62 85 GLU B N 1
ATOM 3404 C CA . GLU B 1 85 ? -16.688 11.758 19.406 1 95.62 85 GLU B CA 1
ATOM 3405 C C . GLU B 1 85 ? -15.961 10.531 19.938 1 95.62 85 GLU B C 1
ATOM 3407 O O . GLU B 1 85 ? -15.539 10.516 21.109 1 95.62 85 GLU B O 1
ATOM 3412 N N . GLU B 1 86 ? -15.75 9.555 19.125 1 95.19 86 GLU B N 1
ATOM 3413 C CA . GLU B 1 86 ? -15.164 8.281 19.531 1 95.19 86 GLU B CA 1
ATOM 3414 C C . GLU B 1 86 ? -13.695 8.438 19.891 1 95.19 86 GLU B C 1
ATOM 3416 O O . GLU B 1 86 ? -13.109 7.566 20.547 1 95.19 86 GLU B O 1
ATOM 3421 N N . ASP B 1 87 ? -13.078 9.508 19.516 1 97.06 87 ASP B N 1
ATOM 3422 C CA . ASP B 1 87 ? -11.641 9.711 19.719 1 97.06 87 ASP B CA 1
ATOM 3423 C C . ASP B 1 87 ? -11.359 10.305 21.094 1 97.06 87 ASP B C 1
ATOM 3425 O O . ASP B 1 87 ? -10.227 10.227 21.578 1 97.06 87 ASP B O 1
ATOM 3429 N N . VAL B 1 88 ? -12.367 10.914 21.703 1 97 88 VAL B N 1
ATOM 3430 C CA . VAL B 1 88 ? -12.141 11.789 22.859 1 97 88 VAL B CA 1
ATOM 3431 C C . VAL B 1 88 ? -11.57 10.977 24.016 1 97 88 VAL B C 1
ATOM 3433 O O . VAL B 1 88 ? -10.625 11.414 24.672 1 97 88 VAL B O 1
ATOM 3436 N N . LYS B 1 89 ? -12.102 9.812 24.25 1 96.38 89 LYS B N 1
ATOM 3437 C CA . LYS B 1 89 ? -11.625 8.969 25.344 1 96.38 89 LYS B CA 1
ATOM 3438 C C . LYS B 1 89 ? -10.156 8.617 25.156 1 96.38 89 LYS B C 1
ATOM 3440 O O . LYS B 1 89 ? -9.383 8.609 26.125 1 96.38 89 LYS B O 1
ATOM 3445 N N . LEU B 1 90 ? -9.781 8.312 23.953 1 97.69 90 LEU B N 1
ATOM 3446 C CA . LEU B 1 90 ? -8.406 7.926 23.656 1 97.69 90 LEU B CA 1
ATOM 3447 C C . LEU B 1 90 ? -7.465 9.117 23.812 1 97.69 90 LEU B C 1
ATOM 3449 O O . LEU B 1 90 ? -6.316 8.953 24.234 1 97.69 90 LEU B O 1
ATOM 3453 N N . LEU B 1 91 ? -7.941 10.289 23.438 1 98.12 91 LEU B N 1
ATOM 3454 C CA . LEU B 1 91 ? -7.129 11.484 23.594 1 98.12 91 LEU B CA 1
ATOM 3455 C C . LEU B 1 91 ? -6.703 11.648 25.062 1 98.12 91 LEU B C 1
ATOM 3457 O O . LEU B 1 91 ? -5.535 11.93 25.344 1 98.12 91 LEU B O 1
ATOM 3461 N N . GLU B 1 92 ? -7.695 11.469 25.953 1 97.75 92 GLU B N 1
ATOM 3462 C CA . GLU B 1 92 ? -7.441 11.641 27.375 1 97.75 92 GLU B CA 1
ATOM 3463 C C . GLU B 1 92 ? -6.582 10.5 27.938 1 97.75 92 GLU B C 1
ATOM 3465 O O . GLU B 1 92 ? -5.613 10.742 28.656 1 97.75 92 GLU B O 1
ATOM 3470 N N . GLU B 1 93 ? -6.949 9.297 27.547 1 97.94 93 GLU B N 1
ATOM 3471 C CA . GLU B 1 93 ? -6.285 8.109 28.078 1 97.94 93 GLU B CA 1
ATOM 3472 C C . GLU B 1 93 ? -4.812 8.078 27.672 1 97.94 93 GLU B C 1
ATOM 3474 O O . GLU B 1 93 ? -3.957 7.652 28.453 1 97.94 93 GLU B O 1
ATOM 3479 N N . TYR B 1 94 ? -4.465 8.586 26.5 1 98.56 94 TYR B N 1
ATOM 3480 C CA . TYR B 1 94 ? -3.111 8.438 25.969 1 98.56 94 TYR B CA 1
ATOM 3481 C C . TYR B 1 94 ? -2.408 9.781 25.875 1 98.56 94 TYR B C 1
ATOM 3483 O O . TYR B 1 94 ? -1.326 9.883 25.297 1 98.56 94 TYR B O 1
ATOM 3491 N N . ASP B 1 95 ? -3.016 10.836 26.375 1 98.44 95 ASP B N 1
ATOM 3492 C CA . ASP B 1 95 ? -2.436 12.18 26.391 1 98.44 95 ASP B CA 1
ATOM 3493 C C . ASP B 1 95 ? -2.027 12.625 24.984 1 98.44 95 ASP B C 1
ATOM 3495 O O . ASP B 1 95 ? -0.864 12.953 24.75 1 98.44 95 ASP B O 1
ATOM 3499 N N . LEU B 1 96 ? -2.965 12.594 24.125 1 98.69 96 LEU B N 1
ATOM 3500 C CA . LEU B 1 96 ? -2.768 13.023 22.75 1 98.69 96 LEU B CA 1
ATOM 3501 C C . LEU B 1 96 ? -3.33 14.43 22.531 1 98.69 96 LEU B C 1
ATOM 3503 O O . LEU B 1 96 ? -4.316 14.812 23.156 1 98.69 96 LEU B O 1
ATOM 3507 N N . THR B 1 97 ? -2.752 15.234 21.656 1 98.81 97 THR B N 1
ATOM 3508 C CA . THR B 1 97 ? -3.16 16.609 21.375 1 98.81 97 THR B CA 1
ATOM 3509 C C . THR B 1 97 ? -3.82 16.703 20 1 98.81 97 THR B C 1
ATOM 3511 O O . THR B 1 97 ? -3.152 16.562 18.969 1 98.81 97 THR B O 1
ATOM 3514 N N . PRO B 1 98 ? -5.102 16.969 19.969 1 98.56 98 PRO B N 1
ATOM 3515 C CA . PRO B 1 98 ? -5.773 17.031 18.672 1 98.56 98 PRO B CA 1
ATOM 3516 C C . PRO B 1 98 ? -5.547 18.375 17.969 1 98.56 98 PRO B C 1
ATOM 3518 O O . PRO B 1 98 ? -5.262 19.375 18.609 1 98.56 98 PRO B O 1
ATOM 3521 N N . VAL B 1 99 ? -5.586 18.359 16.688 1 98.56 99 VAL B N 1
ATOM 3522 C CA . VAL B 1 99 ? -5.703 19.562 15.859 1 98.56 99 VAL B CA 1
ATOM 3523 C C . VAL B 1 99 ? -7.168 19.797 15.492 1 98.56 99 VAL B C 1
ATOM 3525 O O . VAL B 1 99 ? -7.82 18.922 14.922 1 98.56 99 VAL B O 1
ATOM 3528 N N . ILE B 1 100 ? -7.629 20.922 15.812 1 98.19 100 ILE B N 1
ATOM 3529 C CA . ILE B 1 100 ? -9.016 21.297 15.539 1 98.19 100 ILE B CA 1
ATOM 3530 C C . ILE B 1 100 ? -9.086 22.109 14.25 1 98.19 100 ILE B C 1
ATOM 3532 O O . ILE B 1 100 ? -8.453 23.156 14.133 1 98.19 100 ILE B O 1
ATOM 3536 N N . SER B 1 101 ? -9.852 21.562 13.312 1 97.62 101 SER B N 1
ATOM 3537 C CA . SER B 1 101 ? -9.906 22.188 12.008 1 97.62 101 SER B CA 1
ATOM 3538 C C . SER B 1 101 ? -11.352 22.359 11.539 1 97.62 101 SER B C 1
ATOM 3540 O O . SER B 1 101 ? -11.594 22.75 10.391 1 97.62 101 SER B O 1
ATOM 3542 N N . ASP B 1 102 ? -12.258 21.938 12.336 1 96.38 102 ASP B N 1
ATOM 3543 C CA . ASP B 1 102 ? -13.688 21.953 12.047 1 96.38 102 ASP B CA 1
ATOM 3544 C C . ASP B 1 102 ? -14.492 22.25 13.312 1 96.38 102 ASP B C 1
ATOM 3546 O O . ASP B 1 102 ? -14.141 21.797 14.398 1 96.38 102 ASP B O 1
ATOM 3550 N N . PRO B 1 103 ? -15.648 23.016 13.133 1 96.12 103 PRO B N 1
ATOM 3551 C CA . PRO B 1 103 ? -16.469 23.266 14.312 1 96.12 103 PRO B CA 1
ATOM 3552 C C . PRO B 1 103 ? -16.922 21.984 15.016 1 96.12 103 PRO B C 1
ATOM 3554 O O . PRO B 1 103 ? -17.062 21.969 16.234 1 96.12 103 PRO B O 1
ATOM 3557 N N . GLU B 1 104 ? -17.125 20.953 14.273 1 96.12 104 GLU B N 1
ATOM 3558 C CA . GLU B 1 104 ? -17.562 19.688 14.859 1 96.12 104 GLU B CA 1
ATOM 3559 C C . GLU B 1 104 ? -16.484 19.109 15.766 1 96.12 104 GLU B C 1
ATOM 3561 O O . GLU B 1 104 ? -16.797 18.438 16.75 1 96.12 104 GLU B O 1
ATOM 3566 N N . HIS B 1 105 ? -15.219 19.344 15.43 1 95.88 105 HIS B N 1
ATOM 3567 C CA . HIS B 1 105 ? -14.117 18.891 16.266 1 95.88 105 HIS B CA 1
ATOM 3568 C C . HIS B 1 105 ? -14.172 19.547 17.641 1 95.88 105 HIS B C 1
ATOM 3570 O O . HIS B 1 105 ? -13.953 18.891 18.672 1 95.88 105 HIS B O 1
ATOM 3576 N N . LEU B 1 106 ? -14.414 20.828 17.578 1 95.06 106 LEU B N 1
ATOM 3577 C CA . LEU B 1 106 ? -14.492 21.578 18.828 1 95.06 106 LEU B CA 1
ATOM 3578 C C . LEU B 1 106 ? -15.672 21.125 19.672 1 95.06 106 LEU B C 1
ATOM 3580 O O . LEU B 1 106 ? -15.562 21.016 20.891 1 95.06 106 LEU B O 1
ATOM 3584 N N . LYS B 1 107 ? -16.797 20.891 19 1 96.19 107 LYS B N 1
ATOM 3585 C CA . LYS B 1 107 ? -18.016 20.469 19.688 1 96.19 107 LYS B CA 1
ATOM 3586 C C . LYS B 1 107 ? -17.797 19.172 20.453 1 96.19 107 LYS B C 1
ATOM 3588 O O . LYS B 1 107 ? -18.281 19.016 21.578 1 96.19 107 LYS B O 1
ATOM 3593 N N . VAL B 1 108 ? -17.047 18.266 19.891 1 94.94 108 VAL B N 1
ATOM 3594 C CA . VAL B 1 108 ? -16.906 16.938 20.5 1 94.94 108 VAL B CA 1
ATOM 3595 C C . VAL B 1 108 ? -16.016 17.031 21.734 1 94.94 108 VAL B C 1
ATOM 3597 O O . VAL B 1 108 ? -16.109 16.203 22.641 1 94.94 108 VAL B O 1
ATOM 3600 N N . LEU B 1 109 ? -15.117 18.016 21.781 1 95.56 109 LEU B N 1
ATOM 3601 C CA . LEU B 1 109 ? -14.25 18.203 22.938 1 95.56 109 LEU B CA 1
ATOM 3602 C C . LEU B 1 109 ? -15.047 18.688 24.141 1 95.56 109 LEU B C 1
ATOM 3604 O O . LEU B 1 109 ? -14.633 18.484 25.281 1 95.56 109 LEU B O 1
ATOM 3608 N N . LYS B 1 110 ? -16.203 19.344 23.859 1 93 110 LYS B N 1
ATOM 3609 C CA . LYS B 1 110 ? -17.062 19.875 24.922 1 93 110 LYS B CA 1
ATOM 3610 C C . LYS B 1 110 ? -16.25 20.688 25.922 1 93 110 LYS B C 1
ATOM 3612 O O . LYS B 1 110 ? -15.484 21.578 25.547 1 93 110 LYS B O 1
ATOM 3617 N N . ASP B 1 111 ? -16.406 20.391 27.25 1 91.94 111 ASP B N 1
ATOM 3618 C CA . ASP B 1 111 ? -15.734 21.172 28.281 1 91.94 111 ASP B CA 1
ATOM 3619 C C . ASP B 1 111 ? -14.523 20.406 28.828 1 91.94 111 ASP B C 1
ATOM 3621 O O . ASP B 1 111 ? -14.008 20.75 29.906 1 91.94 111 ASP B O 1
ATOM 3625 N N . ARG B 1 112 ? -14.148 19.484 28.062 1 94.06 112 ARG B N 1
ATOM 3626 C CA . ARG B 1 112 ? -12.992 18.719 28.5 1 94.06 112 ARG B CA 1
ATOM 3627 C C . ARG B 1 112 ? -11.727 19.562 28.484 1 94.06 112 ARG B C 1
ATOM 3629 O O . ARG B 1 112 ? -11.555 20.406 27.594 1 94.06 112 ARG B O 1
ATOM 3636 N N . ASN B 1 113 ? -10.844 19.312 29.469 1 94.44 113 ASN B N 1
ATOM 3637 C CA . ASN B 1 113 ? -9.602 20.062 29.562 1 94.44 113 ASN B CA 1
ATOM 3638 C C . ASN B 1 113 ? -8.516 19.469 28.672 1 94.44 113 ASN B C 1
ATOM 3640 O O . ASN B 1 113 ? -7.48 19.016 29.172 1 94.44 113 ASN B O 1
ATOM 3644 N N . ILE B 1 114 ? -8.688 19.406 27.422 1 96.94 114 ILE B N 1
ATOM 3645 C CA . ILE B 1 114 ? -7.738 18.938 26.406 1 96.94 114 ILE B CA 1
ATOM 3646 C C . ILE B 1 114 ? -7.219 20.125 25.594 1 96.94 114 ILE B C 1
ATOM 3648 O O . ILE B 1 114 ? -7.996 20.828 24.938 1 96.94 114 ILE B O 1
ATOM 3652 N N . LYS B 1 115 ? -5.934 20.375 25.734 1 97.38 115 LYS B N 1
ATOM 3653 C CA . LYS B 1 115 ? -5.32 21.406 24.891 1 97.38 115 LYS B CA 1
ATOM 3654 C C . LYS B 1 115 ? -5.281 20.969 23.422 1 97.38 115 LYS B C 1
ATOM 3656 O O . LYS B 1 115 ? -5.25 19.766 23.141 1 97.38 115 LYS B O 1
ATOM 3661 N N . PHE B 1 116 ? -5.312 21.859 22.562 1 98.19 116 PHE B N 1
ATOM 3662 C CA . PHE B 1 116 ? -5.316 21.5 21.156 1 98.19 116 PHE B CA 1
ATOM 3663 C C . PHE B 1 116 ? -4.66 22.594 20.312 1 98.19 116 PHE B C 1
ATOM 3665 O O . PHE B 1 116 ? -4.379 23.688 20.812 1 98.19 116 PHE B O 1
ATOM 3672 N N . HIS B 1 117 ? -4.238 22.25 19.109 1 98.69 117 HIS B N 1
ATOM 3673 C CA . HIS B 1 117 ? -3.832 23.203 18.078 1 98.69 117 HIS B CA 1
ATOM 3674 C C . HIS B 1 117 ? -5 23.562 17.172 1 98.69 117 HIS B C 1
ATOM 3676 O O . HIS B 1 117 ? -5.871 22.719 16.922 1 98.69 117 HIS B O 1
ATOM 3682 N N . VAL B 1 118 ? -5.047 24.781 16.672 1 98.44 118 VAL B N 1
ATOM 3683 C CA . VAL B 1 118 ? -6.047 25.188 15.695 1 98.44 118 VAL B CA 1
ATOM 3684 C C . VAL B 1 118 ? -5.402 25.297 14.312 1 98.44 118 VAL B C 1
ATOM 3686 O O . VAL B 1 118 ? -4.32 25.875 14.18 1 98.44 118 VAL B O 1
ATOM 3689 N N . LYS B 1 119 ? -6.047 24.719 13.375 1 98.69 119 LYS B N 1
ATOM 3690 C CA . LYS B 1 119 ? -5.574 24.812 12 1 98.69 119 LYS B CA 1
ATOM 3691 C C . LYS B 1 119 ? -6.406 25.812 11.195 1 98.69 119 LYS B C 1
ATOM 3693 O O . LYS B 1 119 ? -7.637 25.812 11.281 1 98.69 119 LYS B O 1
ATOM 3698 N N . TYR B 1 120 ? -5.773 26.609 10.445 1 98.62 120 TYR B N 1
ATOM 3699 C CA . TYR B 1 120 ? -6.434 27.547 9.539 1 98.62 120 TYR B CA 1
ATOM 3700 C C . TYR B 1 120 ? -6.082 27.25 8.086 1 98.62 120 TYR B C 1
ATOM 3702 O O . TYR B 1 120 ? -4.938 26.906 7.777 1 98.62 120 TYR B O 1
ATOM 3710 N N . ASP B 1 121 ? -7.094 27.281 7.258 1 98.56 121 ASP B N 1
ATOM 3711 C CA . ASP B 1 121 ? -6.906 27.125 5.82 1 98.56 121 ASP B CA 1
ATOM 3712 C C . ASP B 1 121 ? -6.555 28.453 5.152 1 98.56 121 ASP B C 1
ATOM 3714 O O . ASP B 1 121 ? -7.43 29.281 4.914 1 98.56 121 ASP B O 1
ATOM 3718 N N . THR B 1 122 ? -5.324 28.547 4.77 1 98.19 122 THR B N 1
ATOM 3719 C CA . THR B 1 122 ? -4.863 29.812 4.195 1 98.19 122 THR B CA 1
ATOM 3720 C C . THR B 1 122 ? -4.793 29.719 2.674 1 98.19 122 THR B C 1
ATOM 3722 O O . THR B 1 122 ? -4.215 30.578 2.018 1 98.19 122 THR B O 1
ATOM 3725 N N . GLY B 1 123 ? -5.332 28.609 2.146 1 97.69 123 GLY B N 1
ATOM 3726 C CA . GLY B 1 123 ? -5.324 28.516 0.695 1 97.69 123 GLY B CA 1
ATOM 3727 C C . GLY B 1 123 ? -5.227 27.078 0.198 1 97.69 123 GLY B C 1
ATOM 3728 O O . GLY B 1 123 ? -5.242 26.828 -1.01 1 97.69 123 GLY B O 1
ATOM 3729 N N . MET B 1 124 ? -5.156 26.109 1.025 1 97.56 124 MET B N 1
ATOM 3730 C CA . MET B 1 124 ? -5 24.703 0.63 1 97.56 124 MET B CA 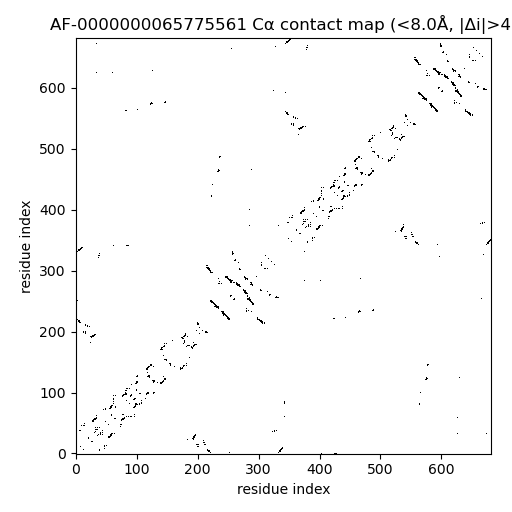1
ATOM 3731 C C . MET B 1 124 ? -6.34 24.109 0.216 1 97.56 124 MET B C 1
ATOM 3733 O O . MET B 1 124 ? -6.391 23.234 -0.647 1 97.56 124 MET B O 1
ATOM 3737 N N . GLY B 1 125 ? -7.477 24.625 0.822 1 98.12 125 GLY B N 1
ATOM 3738 C CA . GLY B 1 125 ? -8.781 24.047 0.527 1 98.12 125 GLY B CA 1
ATOM 3739 C C . GLY B 1 125 ? -8.906 22.594 0.95 1 98.12 125 GLY B C 1
ATOM 3740 O O . GLY B 1 125 ? -9.312 21.75 0.155 1 98.12 125 GLY B O 1
ATOM 3741 N N . ARG B 1 126 ? -8.57 22.328 2.178 1 98 126 ARG B N 1
ATOM 3742 C CA . ARG B 1 126 ? -8.672 21 2.793 1 98 126 ARG B CA 1
ATOM 3743 C C . ARG B 1 126 ? -9.156 21.109 4.234 1 98 126 ARG B C 1
ATOM 3745 O O . ARG B 1 126 ? -10.352 21.297 4.48 1 98 126 ARG B O 1
ATOM 3752 N N . LEU B 1 127 ? -8.32 20.891 5.203 1 98.25 127 LEU B N 1
ATOM 3753 C CA . LEU B 1 127 ? -8.711 21.078 6.594 1 98.25 127 LEU B CA 1
ATOM 3754 C C . LEU B 1 127 ? -8.398 22.5 7.059 1 98.25 127 LEU B C 1
ATOM 3756 O O . LEU B 1 127 ? -7.469 23.141 6.551 1 98.25 127 LEU B O 1
ATOM 3760 N N . GLY B 1 128 ? -9.164 23 7.996 1 98.44 128 GLY B N 1
ATOM 3761 C CA . GLY B 1 128 ? -8.852 24.266 8.633 1 98.44 128 GLY B CA 1
ATOM 3762 C C . GLY B 1 128 ? -9.969 25.281 8.508 1 98.44 128 GLY B C 1
ATOM 3763 O O . GLY B 1 128 ? -10.711 25.281 7.52 1 98.44 128 GLY B O 1
ATOM 3764 N N . PHE B 1 129 ? -10 26.25 9.375 1 97.81 129 PHE B N 1
ATOM 3765 C CA . PHE B 1 129 ? -10.969 27.344 9.367 1 97.81 129 PHE B CA 1
ATOM 3766 C C . PHE B 1 129 ? -10.594 28.391 8.328 1 97.81 129 PHE B C 1
ATOM 3768 O O . PHE B 1 129 ? -9.414 28.719 8.172 1 97.81 129 PHE B O 1
ATOM 3775 N N . THR B 1 130 ? -11.516 28.859 7.605 1 94.5 130 THR B N 1
ATOM 3776 C CA . THR B 1 130 ? -11.258 29.875 6.594 1 94.5 130 THR B CA 1
ATOM 3777 C C . THR B 1 130 ? -11.648 31.25 7.109 1 94.5 130 THR B C 1
ATOM 3779 O O . THR B 1 130 ? -10.992 32.25 6.789 1 94.5 130 THR B O 1
ATOM 3782 N N . ASN B 1 131 ? -12.719 31.312 7.852 1 85.69 131 ASN B N 1
ATOM 3783 C CA . ASN B 1 131 ? -13.266 32.625 8.188 1 85.69 131 ASN B CA 1
ATOM 3784 C C . ASN B 1 131 ? -13.383 32.812 9.703 1 85.69 131 ASN B C 1
ATOM 3786 O O . ASN B 1 131 ? -13.422 33.938 10.188 1 85.69 131 ASN B O 1
ATOM 3790 N N . GLU B 1 132 ? -13.32 31.812 10.422 1 93.44 132 GLU B N 1
ATOM 3791 C CA . GLU B 1 132 ? -13.555 31.859 11.859 1 93.44 132 GLU B CA 1
ATOM 3792 C C . GLU B 1 132 ? -12.242 31.938 12.633 1 93.44 132 GLU B C 1
ATOM 3794 O O . GLU B 1 132 ? -11.258 31.281 12.266 1 93.44 132 GLU B O 1
ATOM 3799 N N . ILE B 1 133 ? -12.258 32.812 13.602 1 96.81 133 ILE B N 1
ATOM 3800 C CA . ILE B 1 133 ? -11.164 32.812 14.57 1 96.81 133 ILE B CA 1
ATOM 3801 C C . ILE B 1 133 ? -11.609 32.094 15.852 1 96.81 133 ILE B C 1
ATOM 3803 O O . ILE B 1 133 ? -12.625 32.469 16.453 1 96.81 133 ILE B O 1
ATOM 3807 N N . ILE B 1 134 ? -10.867 31.156 16.281 1 96.69 134 ILE B N 1
ATOM 3808 C CA . ILE B 1 134 ? -11.242 30.328 17.438 1 96.69 134 ILE B CA 1
ATOM 3809 C C . ILE B 1 134 ? -10.641 30.922 18.703 1 96.69 134 ILE B C 1
ATOM 3811 O O . ILE B 1 134 ? -9.43 30.844 18.922 1 96.69 134 ILE B O 1
ATOM 3815 N N . LYS B 1 135 ? -11.555 31.5 19.5 1 94.19 135 LYS B N 1
ATOM 3816 C CA . LYS B 1 135 ? -11.148 32 20.797 1 94.19 135 LYS B CA 1
ATOM 3817 C C . LYS B 1 135 ? -11.438 31 21.906 1 94.19 135 LYS B C 1
ATOM 3819 O O . LYS B 1 135 ? -12.586 30.875 22.344 1 94.19 135 LYS B O 1
ATOM 3824 N N . ASP B 1 136 ? -10.555 30.25 22.234 1 94.69 136 ASP B N 1
ATOM 3825 C CA . ASP B 1 136 ? -10.625 29.203 23.25 1 94.69 136 ASP B CA 1
ATOM 3826 C C . ASP B 1 136 ? -9.336 29.125 24.062 1 94.69 136 ASP B C 1
ATOM 3828 O O . ASP B 1 136 ? -8.242 29.094 23.5 1 94.69 136 ASP B O 1
ATOM 3832 N N . PRO B 1 137 ? -9.391 29.172 25.391 1 94.31 137 PRO B N 1
ATOM 3833 C CA . PRO B 1 137 ? -8.195 29.188 26.234 1 94.31 137 PRO B CA 1
ATOM 3834 C C . PRO B 1 137 ? -7.391 27.891 26.141 1 94.31 137 PRO B C 1
ATOM 3836 O O . PRO B 1 137 ? -6.25 27.828 26.594 1 94.31 137 PRO B O 1
ATOM 3839 N N . ARG B 1 138 ? -7.977 26.812 25.578 1 96.81 138 ARG B N 1
ATOM 3840 C CA . ARG B 1 138 ? -7.297 25.531 25.453 1 96.81 138 ARG B CA 1
ATOM 3841 C C . ARG B 1 138 ? -6.348 25.531 24.25 1 96.81 138 ARG B C 1
ATOM 3843 O O . ARG B 1 138 ? -5.539 24.609 24.094 1 96.81 138 ARG B O 1
ATOM 3850 N N . VAL B 1 139 ? -6.355 26.609 23.469 1 97.69 139 VAL B N 1
ATOM 3851 C CA . VAL B 1 139 ? -5.48 26.688 22.297 1 97.69 139 VAL B CA 1
ATOM 3852 C C . VAL B 1 139 ? -4.027 26.797 22.75 1 97.69 139 VAL B C 1
ATOM 3854 O O . VAL B 1 139 ? -3.654 27.75 23.438 1 97.69 139 VAL B O 1
ATOM 3857 N N . GLU B 1 140 ? -3.271 25.859 22.391 1 97.56 140 GLU B N 1
ATOM 3858 C CA . GLU B 1 140 ? -1.855 25.922 22.734 1 97.56 140 GLU B CA 1
ATOM 3859 C C . GLU B 1 140 ? -0.989 26.078 21.484 1 97.56 140 GLU B C 1
ATOM 3861 O O . GLU B 1 140 ? 0.194 26.422 21.594 1 97.56 140 GLU B O 1
ATOM 3866 N N . GLY B 1 141 ? -1.552 25.875 20.312 1 98.38 141 GLY B N 1
ATOM 3867 C CA . GLY B 1 141 ? -0.829 26.031 19.062 1 98.38 141 GLY B CA 1
ATOM 3868 C C . GLY B 1 141 ? -1.718 26.469 17.906 1 98.38 141 GLY B C 1
ATOM 3869 O O . GLY B 1 141 ? -2.93 26.25 17.938 1 98.38 141 GLY B O 1
ATOM 3870 N N . VAL B 1 142 ? -1.137 27.109 16.922 1 98.56 142 VAL B N 1
ATOM 3871 C CA . VAL B 1 142 ? -1.8 27.547 15.688 1 98.56 142 VAL B CA 1
ATOM 3872 C C . VAL B 1 142 ? -0.99 27.094 14.477 1 98.56 142 VAL B C 1
ATOM 3874 O O . VAL B 1 142 ? 0.24 27.172 14.477 1 98.56 142 VAL B O 1
ATOM 3877 N N . MET B 1 143 ? -1.744 26.562 13.523 1 98.69 143 MET B N 1
ATOM 3878 C CA . MET B 1 143 ? -1.004 26 12.391 1 98.69 143 MET B CA 1
ATOM 3879 C C . MET B 1 143 ? -1.743 26.266 11.078 1 98.69 143 MET B C 1
ATOM 3881 O O . MET B 1 143 ? -2.941 26.547 11.086 1 98.69 143 MET B O 1
ATOM 3885 N N . SER B 1 144 ? -1.052 26.219 10.023 1 98.5 144 SER B N 1
ATOM 3886 C CA . SER B 1 144 ? -1.514 26.125 8.641 1 98.5 144 SER B CA 1
ATOM 3887 C C . SER B 1 144 ? -0.623 25.203 7.82 1 98.5 144 SER B C 1
ATOM 3889 O O . SER B 1 144 ? 0.079 24.359 8.375 1 98.5 144 SER B O 1
ATOM 3891 N N . HIS B 1 145 ? -0.835 25.141 6.566 1 98.25 145 HIS B N 1
ATOM 3892 C CA . HIS B 1 145 ? -0.073 24.25 5.691 1 98.25 145 HIS B CA 1
ATOM 3893 C C . HIS B 1 145 ? 0.009 24.812 4.277 1 98.25 145 HIS B C 1
ATOM 3895 O O . HIS B 1 145 ? -0.975 25.344 3.758 1 98.25 145 HIS B O 1
ATOM 3901 N N . PHE B 1 146 ? 1.17 24.688 3.689 1 98 146 PHE B N 1
ATOM 3902 C CA . PHE B 1 146 ? 1.356 25.172 2.326 1 98 146 PHE B CA 1
ATOM 3903 C C . PHE B 1 146 ? 0.673 24.234 1.325 1 98 146 PHE B C 1
ATOM 3905 O O . PHE B 1 146 ? 0.759 23.016 1.444 1 98 146 PHE B O 1
ATOM 3912 N N . SER B 1 147 ? 0.052 24.812 0.334 1 97.56 147 SER B N 1
ATOM 3913 C CA . SER B 1 147 ? -0.563 24.062 -0.755 1 97.56 147 SER B CA 1
ATOM 3914 C C . SER B 1 147 ? 0.453 23.734 -1.844 1 97.56 147 SER B C 1
ATOM 3916 O O . SER B 1 147 ? 0.406 22.656 -2.441 1 97.56 147 SER B O 1
ATOM 3918 N N . SER B 1 148 ? 1.3 24.688 -2.111 1 97.19 148 SER B N 1
ATOM 3919 C CA . SER B 1 148 ? 2.24 24.594 -3.225 1 97.19 148 SER B CA 1
ATOM 3920 C C . SER B 1 148 ? 3.568 25.266 -2.883 1 97.19 148 SER B C 1
ATOM 3922 O O . SER B 1 148 ? 3.904 26.312 -3.443 1 97.19 148 SER B O 1
ATOM 3924 N N . PRO B 1 149 ? 4.312 24.578 -2.146 1 96.56 149 PRO B N 1
ATOM 3925 C CA . PRO B 1 149 ? 5.547 25.203 -1.68 1 96.56 149 PRO B CA 1
ATOM 3926 C C . PRO B 1 149 ? 6.473 25.609 -2.824 1 96.56 149 PRO B C 1
ATOM 3928 O O . PRO B 1 149 ? 7.273 26.531 -2.678 1 96.56 149 PRO B O 1
ATOM 3931 N N . ALA B 1 150 ? 6.379 24.984 -3.947 1 95.75 150 ALA B N 1
ATOM 3932 C CA . ALA B 1 150 ? 7.219 25.328 -5.09 1 95.75 150 ALA B CA 1
ATOM 3933 C C . ALA B 1 150 ? 6.793 26.656 -5.703 1 95.75 150 ALA B C 1
ATOM 3935 O O . ALA B 1 150 ? 7.566 27.297 -6.422 1 95.75 150 ALA B O 1
ATOM 3936 N N . ASP B 1 151 ? 5.594 27.062 -5.504 1 97.44 151 ASP B N 1
ATOM 3937 C CA . ASP B 1 151 ? 5.082 28.359 -5.977 1 97.44 151 ASP B CA 1
ATOM 3938 C C . ASP B 1 151 ? 5.324 29.453 -4.941 1 97.44 151 ASP B C 1
ATOM 3940 O O . ASP B 1 151 ? 4.504 29.656 -4.043 1 97.44 151 ASP B O 1
ATOM 3944 N N . ARG B 1 152 ? 6.34 30.172 -5.191 1 97 152 ARG B N 1
ATOM 3945 C CA . ARG B 1 152 ? 6.797 31.156 -4.211 1 97 152 ARG B CA 1
ATOM 3946 C C . ARG B 1 152 ? 5.738 32.219 -3.969 1 97 152 ARG B C 1
ATOM 3948 O O . ARG B 1 152 ? 5.488 32.625 -2.826 1 97 152 ARG B O 1
ATOM 3955 N N . ASN B 1 153 ? 5.176 32.719 -5.035 1 98.12 153 ASN B N 1
ATOM 3956 C CA . ASN B 1 153 ? 4.184 33.781 -4.902 1 98.12 153 ASN B CA 1
ATOM 3957 C C . ASN B 1 153 ? 2.98 33.312 -4.086 1 98.12 153 ASN B C 1
ATOM 3959 O O . ASN B 1 153 ? 2.531 34.031 -3.184 1 98.12 153 ASN B O 1
ATOM 3963 N N . PHE B 1 154 ? 2.514 32.219 -4.371 1 98.25 154 PHE B N 1
ATOM 3964 C CA . PHE B 1 154 ? 1.349 31.719 -3.646 1 98.25 154 PHE B CA 1
ATOM 3965 C C . PHE B 1 154 ? 1.7 31.422 -2.193 1 98.25 154 PHE B C 1
ATOM 3967 O O . PHE B 1 154 ? 0.903 31.688 -1.291 1 98.25 154 PHE B O 1
ATOM 3974 N N . SER B 1 155 ? 2.859 30.859 -1.966 1 98.25 155 SER B N 1
ATOM 3975 C CA . SER B 1 155 ? 3.299 30.547 -0.61 1 98.25 155 SER B CA 1
ATOM 3976 C C . SER B 1 155 ? 3.457 31.812 0.227 1 98.25 155 SER B C 1
ATOM 3978 O O . SER B 1 155 ? 3.102 31.828 1.407 1 98.25 155 SER B O 1
ATOM 3980 N N . LYS B 1 156 ? 3.967 32.844 -0.414 1 98.38 156 LYS B N 1
ATOM 3981 C CA . LYS B 1 156 ? 4.105 34.094 0.295 1 98.38 156 LYS B CA 1
ATOM 3982 C C . LYS B 1 156 ? 2.74 34.656 0.679 1 98.38 156 LYS B C 1
ATOM 3984 O O . LYS B 1 156 ? 2.588 35.25 1.744 1 98.38 156 LYS B O 1
ATOM 3989 N N . LEU B 1 157 ? 1.799 34.5 -0.215 1 98.19 157 LEU B N 1
ATOM 3990 C CA . LEU B 1 157 ? 0.435 34.906 0.095 1 98.19 157 LEU B CA 1
ATOM 3991 C C . LEU B 1 157 ? -0.111 34.125 1.289 1 98.19 157 LEU B C 1
ATOM 3993 O O . LEU B 1 157 ? -0.747 34.719 2.172 1 98.19 157 LEU B O 1
ATOM 3997 N N . GLN B 1 158 ? 0.106 32.844 1.369 1 98.44 158 GLN B N 1
ATOM 3998 C CA . GLN B 1 158 ? -0.343 32.031 2.496 1 98.44 158 GLN B CA 1
ATOM 3999 C C . GLN B 1 158 ? 0.328 32.469 3.793 1 98.44 158 GLN B C 1
ATOM 4001 O O . GLN B 1 158 ? -0.311 32.5 4.848 1 98.44 158 GLN B O 1
ATOM 4006 N N . ILE B 1 159 ? 1.646 32.781 3.676 1 98.62 159 ILE B N 1
ATOM 4007 C CA . ILE B 1 159 ? 2.4 33.219 4.844 1 98.62 159 ILE B CA 1
ATOM 4008 C C . ILE B 1 159 ? 1.802 34.5 5.383 1 98.62 159 ILE B C 1
ATOM 4010 O O . ILE B 1 159 ? 1.594 34.656 6.59 1 98.62 159 ILE B O 1
ATOM 4014 N N . LYS B 1 160 ? 1.487 35.438 4.5 1 98.38 160 LYS B N 1
ATOM 4015 C CA . LYS B 1 160 ? 0.901 36.688 4.902 1 98.38 160 LYS B CA 1
ATOM 4016 C C . LYS B 1 160 ? -0.453 36.5 5.574 1 98.38 160 LYS B C 1
ATOM 4018 O O . LYS B 1 160 ? -0.739 37.125 6.605 1 98.38 160 LYS B O 1
ATOM 4023 N N . ARG B 1 161 ? -1.271 35.656 5.023 1 98 161 ARG B N 1
ATOM 4024 C CA . ARG B 1 161 ? -2.58 35.375 5.598 1 98 161 ARG B CA 1
ATOM 4025 C C . ARG B 1 161 ? -2.441 34.781 6.988 1 98 161 ARG B C 1
ATOM 4027 O O . ARG B 1 161 ? -3.178 35.125 7.906 1 98 161 ARG B O 1
ATOM 4034 N N . PHE B 1 162 ? -1.463 33.906 7.094 1 98.38 162 PHE B N 1
ATOM 4035 C CA . PHE B 1 162 ? -1.239 33.25 8.375 1 98.38 162 PHE B CA 1
ATOM 4036 C C . PHE B 1 162 ? -0.765 34.25 9.422 1 98.38 162 PHE B C 1
ATOM 4038 O O . PHE B 1 162 ? -1.199 34.188 10.578 1 98.38 162 PHE B O 1
ATOM 4045 N N . GLU B 1 163 ? 0.099 35.062 8.992 1 97.69 163 GLU B N 1
ATOM 4046 C CA . GLU B 1 163 ? 0.591 36.125 9.875 1 97.69 163 GLU B CA 1
ATOM 4047 C C . GLU B 1 163 ? -0.553 37 10.391 1 97.69 163 GLU B C 1
ATOM 4049 O O . GLU B 1 163 ? -0.583 37.344 11.57 1 97.69 163 GLU B O 1
ATOM 4054 N N . GLU B 1 164 ? -1.464 37.344 9.516 1 97.56 164 GLU B N 1
ATOM 4055 C CA . GLU B 1 164 ? -2.617 38.156 9.898 1 97.56 164 GLU B CA 1
ATOM 4056 C C . GLU B 1 164 ? -3.492 37.406 10.914 1 97.56 164 GLU B C 1
ATOM 4058 O O . GLU B 1 164 ? -3.982 38.031 11.867 1 97.56 164 GLU B O 1
ATOM 4063 N N . ILE B 1 165 ? -3.684 36.125 10.742 1 97.56 165 ILE B N 1
ATOM 4064 C CA . ILE B 1 165 ? -4.48 35.312 11.648 1 97.56 165 ILE B CA 1
ATOM 4065 C C . ILE B 1 165 ? -3.836 35.281 13.031 1 97.56 165 ILE B C 1
ATOM 4067 O O . ILE B 1 165 ? -4.527 35.375 14.047 1 97.56 165 ILE B O 1
ATOM 4071 N N . LEU B 1 166 ? -2.535 35.219 13.039 1 97.19 166 LEU B N 1
ATOM 4072 C CA . LEU B 1 166 ? -1.796 35.062 14.289 1 97.19 166 LEU B CA 1
ATOM 4073 C C . LEU B 1 166 ? -1.945 36.312 15.164 1 97.19 166 LEU B C 1
ATOM 4075 O O . LEU B 1 166 ? -1.722 36.25 16.375 1 97.19 166 LEU B O 1
ATOM 4079 N N . LYS B 1 167 ? -2.309 37.438 14.57 1 96.75 167 LYS B N 1
ATOM 4080 C CA . LYS B 1 167 ? -2.508 38.656 15.336 1 96.75 167 LYS B CA 1
ATOM 4081 C C . LYS B 1 167 ? -3.648 38.5 16.344 1 96.75 167 LYS B C 1
ATOM 4083 O O . LYS B 1 167 ? -3.742 39.281 17.297 1 96.75 167 LYS B O 1
ATOM 4088 N N . ASN B 1 168 ? -4.465 37.531 16.062 1 96.56 168 ASN B N 1
ATOM 4089 C CA . ASN B 1 168 ? -5.598 37.281 16.953 1 96.56 168 ASN B CA 1
ATOM 4090 C C . ASN B 1 168 ? -5.207 36.438 18.141 1 96.56 168 ASN B C 1
ATOM 4092 O O . ASN B 1 168 ? -6.031 36.156 19.016 1 96.56 168 ASN B O 1
ATOM 4096 N N . TYR B 1 169 ? -4.016 35.906 18.203 1 95.88 169 TYR B N 1
ATOM 4097 C CA . TYR B 1 169 ? -3.547 35.031 19.266 1 95.88 169 TYR B CA 1
ATOM 4098 C C . TYR B 1 169 ? -2.387 35.656 20.031 1 95.88 169 TYR B C 1
ATOM 4100 O O . TYR B 1 169 ? -1.531 36.312 19.438 1 95.88 169 TYR B O 1
ATOM 4108 N N . GLU B 1 170 ? -2.574 35.562 21.469 1 87.12 170 GLU B N 1
ATOM 4109 C CA . GLU B 1 170 ? -1.499 36.031 22.328 1 87.12 170 GLU B CA 1
ATOM 4110 C C . GLU B 1 170 ? -0.752 34.875 22.984 1 87.12 170 GLU B C 1
ATOM 4112 O O . GLU B 1 170 ? -1.369 34 23.578 1 87.12 170 GLU B O 1
ATOM 4117 N N . LYS B 1 171 ? 0.53 34.719 22.828 1 84.12 171 LYS B N 1
ATOM 4118 C CA . LYS B 1 171 ? 1.433 33.812 23.531 1 84.12 171 LYS B CA 1
ATOM 4119 C C . LYS B 1 171 ? 1.139 32.344 23.188 1 84.12 171 LYS B C 1
ATOM 4121 O O . LYS B 1 171 ? 0.974 31.516 24.094 1 84.12 171 LYS B O 1
ATOM 4126 N N . VAL B 1 172 ? 0.844 31.984 22.047 1 93.12 172 VAL B N 1
ATOM 4127 C CA . VAL B 1 172 ? 0.687 30.578 21.656 1 93.12 172 VAL B CA 1
ATOM 4128 C C . VAL B 1 172 ? 2.055 29.906 21.594 1 93.12 172 VAL B C 1
ATOM 4130 O O . VAL B 1 172 ? 2.992 30.453 21 1 93.12 172 VAL B O 1
ATOM 4133 N N . LYS B 1 173 ? 2.213 28.781 22.203 1 96.44 173 LYS B N 1
ATOM 4134 C CA . LYS B 1 173 ? 3.486 28.078 22.359 1 96.44 173 LYS B CA 1
ATOM 4135 C C . LYS B 1 173 ? 3.957 27.484 21.031 1 96.44 173 LYS B C 1
ATOM 4137 O O . LYS B 1 173 ? 5.156 27.453 20.75 1 96.44 173 LYS B O 1
ATOM 4142 N N . TYR B 1 174 ? 3.037 26.984 20.281 1 98.5 174 TYR B N 1
ATOM 4143 C CA . TYR B 1 174 ? 3.365 26.297 19.031 1 98.5 174 TYR B CA 1
ATOM 4144 C C . TYR B 1 174 ? 2.801 27.047 17.828 1 98.5 174 TYR B C 1
ATOM 4146 O O . TYR B 1 174 ? 1.585 27.234 17.719 1 98.5 174 TYR B O 1
ATOM 4154 N N . ILE B 1 175 ? 3.598 27.531 16.969 1 98.62 175 ILE B N 1
ATOM 4155 C CA . ILE B 1 175 ? 3.223 28.125 15.688 1 98.62 175 ILE B CA 1
ATOM 4156 C C . ILE B 1 175 ? 3.979 27.422 14.555 1 98.62 175 ILE B C 1
ATOM 4158 O O . ILE B 1 175 ? 5.211 27.438 14.523 1 98.62 175 ILE B O 1
ATOM 4162 N N . HIS B 1 176 ? 3.252 26.734 13.727 1 98.69 176 HIS B N 1
ATOM 4163 C CA . HIS B 1 176 ? 3.961 25.938 12.727 1 98.69 176 HIS B CA 1
ATOM 4164 C C . HIS B 1 176 ? 3.188 25.906 11.414 1 98.69 176 HIS B C 1
ATOM 4166 O O . HIS B 1 176 ? 1.954 25.859 11.414 1 98.69 176 HIS B O 1
ATOM 4172 N N . LEU B 1 177 ? 3.898 25.953 10.328 1 97.25 177 LEU B N 1
ATOM 4173 C CA . LEU B 1 177 ? 3.361 26.016 8.977 1 97.25 177 LEU B CA 1
ATOM 4174 C C . LEU B 1 177 ? 4.25 25.25 8.008 1 97.25 177 LEU B C 1
ATOM 4176 O O . LEU B 1 177 ? 3.754 24.625 7.066 1 97.25 177 LEU B O 1
ATOM 4180 N N . GLU B 1 178 ? 5.539 25.203 8.203 1 97.81 178 GLU B N 1
ATOM 4181 C CA . GLU B 1 178 ? 6.543 24.719 7.262 1 97.81 178 GLU B CA 1
ATOM 4182 C C . GLU B 1 178 ? 6.652 23.188 7.312 1 97.81 178 GLU B C 1
ATOM 4184 O O . GLU B 1 178 ? 7.031 22.625 8.336 1 97.81 178 GLU B O 1
ATOM 4189 N N . SER B 1 179 ? 6.289 22.578 6.238 1 97.75 179 SER B N 1
ATOM 4190 C CA . SER B 1 179 ? 6.617 21.172 6.012 1 97.75 179 SER B CA 1
ATOM 4191 C C . SER B 1 179 ? 8.031 21.016 5.469 1 97.75 179 SER B C 1
ATOM 4193 O O . SER B 1 179 ? 8.797 21.984 5.422 1 97.75 179 SER B O 1
ATOM 4195 N N . SER B 1 180 ? 8.383 19.797 5.07 1 98.25 180 SER B N 1
ATOM 4196 C CA . SER B 1 180 ? 9.711 19.578 4.508 1 98.25 180 SER B CA 1
ATOM 4197 C C . SER B 1 180 ? 9.992 20.531 3.355 1 98.25 180 SER B C 1
ATOM 4199 O O . SER B 1 180 ? 11.039 21.172 3.314 1 98.25 180 SER B O 1
ATOM 4201 N N . ALA B 1 181 ? 9.031 20.672 2.434 1 97.5 181 ALA B N 1
ATOM 4202 C CA . ALA B 1 181 ? 9.219 21.547 1.283 1 97.5 181 ALA B CA 1
ATOM 4203 C C . ALA B 1 181 ? 9.172 23.016 1.702 1 97.5 181 ALA B C 1
ATOM 4205 O O . ALA B 1 181 ? 9.844 23.859 1.104 1 97.5 181 ALA B O 1
ATOM 4206 N N . GLY B 1 182 ? 8.422 23.328 2.74 1 97.88 182 GLY B N 1
ATOM 4207 C CA . GLY B 1 182 ? 8.211 24.703 3.176 1 97.88 182 GLY B CA 1
ATOM 4208 C C . GLY B 1 182 ? 9.391 25.266 3.947 1 97.88 182 GLY B C 1
ATOM 4209 O O . GLY B 1 182 ? 9.453 26.469 4.199 1 97.88 182 GLY B O 1
ATOM 4210 N N . LEU B 1 183 ? 10.391 24.438 4.258 1 98.19 183 LEU B N 1
ATOM 4211 C CA . LEU B 1 183 ? 11.539 24.875 5.039 1 98.19 183 LEU B CA 1
ATOM 4212 C C . LEU B 1 183 ? 12.273 26.016 4.332 1 98.19 183 LEU B C 1
ATOM 4214 O O . LEU B 1 183 ? 12.898 26.859 4.984 1 98.19 183 LEU B O 1
ATOM 4218 N N . ILE B 1 184 ? 12.125 26.078 3.051 1 97 184 ILE B N 1
ATOM 4219 C CA . ILE B 1 184 ? 12.883 27.031 2.252 1 97 184 ILE B CA 1
ATOM 4220 C C . ILE B 1 184 ? 12.414 28.453 2.564 1 97 184 ILE B C 1
ATOM 4222 O O . ILE B 1 184 ? 13.102 29.422 2.258 1 97 184 ILE B O 1
ATOM 4226 N N . TYR B 1 185 ? 11.25 28.641 3.141 1 97.69 185 TYR B N 1
ATOM 4227 C CA . TYR B 1 185 ? 10.688 29.969 3.381 1 97.69 185 TYR B CA 1
ATOM 4228 C C . TYR B 1 185 ? 11.156 30.516 4.719 1 97.69 185 TYR B C 1
ATOM 4230 O O . TYR B 1 185 ? 11.039 31.719 4.973 1 97.69 185 TYR B O 1
ATOM 4238 N N . ARG B 1 186 ? 11.703 29.656 5.625 1 96.94 186 ARG B N 1
ATOM 4239 C CA . ARG B 1 186 ? 12.203 30.094 6.922 1 96.94 186 ARG B CA 1
ATOM 4240 C C . ARG B 1 186 ? 11.266 31.125 7.547 1 96.94 186 ARG B C 1
ATOM 4242 O O . ARG B 1 186 ? 11.703 32.219 7.922 1 96.94 186 ARG B O 1
ATOM 4249 N N . VAL B 1 187 ? 10.008 30.766 7.648 1 97.75 187 VAL B N 1
ATOM 4250 C CA . VAL B 1 187 ? 8.992 31.688 8.141 1 97.75 187 VAL B CA 1
ATOM 4251 C C . VAL B 1 187 ? 9.383 32.188 9.539 1 97.75 187 VAL B C 1
ATOM 4253 O O . VAL B 1 187 ? 9.469 31.406 10.477 1 97.75 187 VAL B O 1
ATOM 4256 N N . PRO B 1 188 ? 9.562 33.469 9.766 1 94.31 188 PRO B N 1
ATOM 4257 C CA . PRO B 1 188 ? 10.242 33.969 10.961 1 94.31 188 PRO B CA 1
ATOM 4258 C C . PRO B 1 188 ? 9.383 33.844 12.219 1 94.31 188 PRO B C 1
ATOM 4260 O O . PRO B 1 188 ? 9.914 33.688 13.32 1 94.31 188 PRO B O 1
ATOM 4263 N N . PHE B 1 189 ? 8.094 33.906 12.055 1 95.31 189 PHE B N 1
ATOM 4264 C CA . PHE B 1 189 ? 7.254 34 13.242 1 95.31 189 PHE B CA 1
ATOM 4265 C C . PHE B 1 189 ? 6.816 32.625 13.711 1 95.31 189 PHE B C 1
ATOM 4267 O O . PHE B 1 189 ? 6.121 32.5 14.727 1 95.31 189 PHE B O 1
ATOM 4274 N N . THR B 1 190 ? 7.184 31.562 12.992 1 97.88 190 THR B N 1
ATOM 4275 C CA . THR B 1 190 ? 6.848 30.219 13.438 1 97.88 190 THR B CA 1
ATOM 4276 C C . THR B 1 190 ? 7.816 29.75 14.523 1 97.88 190 THR B C 1
ATOM 4278 O O . THR B 1 190 ? 8.984 30.141 14.523 1 97.88 190 THR B O 1
ATOM 4281 N N . THR B 1 191 ? 7.328 28.953 15.461 1 98.25 191 THR B N 1
ATOM 4282 C CA . THR B 1 191 ? 8.141 28.453 16.562 1 98.25 191 THR B CA 1
ATOM 4283 C C . THR B 1 191 ? 8.695 27.062 16.25 1 98.25 191 THR B C 1
ATOM 4285 O O . THR B 1 191 ? 9.719 26.656 16.797 1 98.25 191 THR B O 1
ATOM 4288 N N . HIS B 1 192 ? 8.016 26.328 15.43 1 98.81 192 HIS B N 1
ATOM 4289 C CA . HIS B 1 192 ? 8.352 24.953 15.094 1 98.81 192 HIS B CA 1
ATOM 4290 C C . HIS B 1 192 ? 8.234 24.719 13.586 1 98.81 192 HIS B C 1
ATOM 4292 O O . HIS B 1 192 ? 7.586 25.484 12.883 1 98.81 192 HIS B O 1
ATOM 4298 N N . VAL B 1 193 ? 8.93 23.688 13.141 1 98.81 193 VAL B N 1
ATOM 4299 C CA . VAL B 1 193 ? 8.719 23.156 11.805 1 98.81 193 VAL B CA 1
ATOM 4300 C C . VAL B 1 193 ? 8.148 21.734 11.898 1 98.81 193 VAL B C 1
ATOM 4302 O O . VAL B 1 193 ? 8.453 21 12.836 1 98.81 193 VAL B O 1
ATOM 4305 N N . ARG B 1 194 ? 7.27 21.359 11.016 1 98.62 194 ARG B N 1
ATOM 4306 C CA . ARG B 1 194 ? 6.594 20.078 10.984 1 98.62 194 ARG B CA 1
ATOM 4307 C C . ARG B 1 194 ? 7.043 19.25 9.781 1 98.62 194 ARG B C 1
ATOM 4309 O O . ARG B 1 194 ? 6.449 19.328 8.703 1 98.62 194 ARG B O 1
ATOM 4316 N N . VAL B 1 195 ? 7.988 18.359 9.945 1 98.56 195 VAL B N 1
ATOM 4317 C CA . VAL B 1 195 ? 8.727 17.797 8.812 1 98.56 195 VAL B CA 1
ATOM 4318 C C . VAL B 1 195 ? 8.617 16.266 8.836 1 98.56 195 VAL B C 1
ATOM 4320 O O . VAL B 1 195 ? 8.602 15.656 9.906 1 98.56 195 VAL B O 1
ATOM 4323 N N . GLY B 1 196 ? 8.508 15.656 7.621 1 98.12 196 GLY B N 1
ATOM 4324 C CA . GLY B 1 196 ? 8.469 14.211 7.449 1 98.12 196 GLY B CA 1
ATOM 4325 C C . GLY B 1 196 ? 9.461 13.703 6.418 1 98.12 196 GLY B C 1
ATOM 4326 O O . GLY B 1 196 ? 10.516 13.172 6.773 1 98.12 196 GLY B O 1
ATOM 4327 N N . LEU B 1 197 ? 9.406 14.102 5.223 1 98 197 LEU B N 1
ATOM 4328 C CA . LEU B 1 197 ? 10.102 13.578 4.055 1 98 197 LEU B CA 1
ATOM 4329 C C . LEU B 1 197 ? 11.602 13.844 4.152 1 98 197 LEU B C 1
ATOM 4331 O O . LEU B 1 197 ? 12.414 12.969 3.852 1 98 197 LEU B O 1
ATOM 4335 N N . ALA B 1 198 ? 11.938 15.008 4.57 1 98.62 198 ALA B N 1
ATOM 4336 C CA . ALA B 1 198 ? 13.336 15.438 4.629 1 98.62 198 ALA B CA 1
ATOM 4337 C C . ALA B 1 198 ? 14.109 14.633 5.668 1 98.62 198 ALA B C 1
ATOM 4339 O O . ALA B 1 198 ? 15.328 14.5 5.566 1 98.62 198 ALA B O 1
ATOM 4340 N N . ILE B 1 199 ? 13.398 14.086 6.645 1 98.75 199 ILE B N 1
ATOM 4341 C CA . ILE B 1 199 ? 14.023 13.273 7.684 1 98.75 199 ILE B CA 1
ATOM 4342 C C . ILE B 1 199 ? 14.695 12.055 7.051 1 98.75 199 ILE B C 1
ATOM 4344 O O . ILE B 1 199 ? 15.734 11.594 7.527 1 98.75 199 ILE B O 1
ATOM 4348 N N . TYR B 1 200 ? 14.172 11.617 5.918 1 98.62 200 TYR B N 1
ATOM 4349 C CA . TYR B 1 200 ? 14.656 10.398 5.281 1 98.62 200 TYR B CA 1
ATOM 4350 C C . TYR B 1 200 ? 15.633 10.727 4.156 1 98.62 200 TYR B C 1
ATOM 4352 O O . TYR B 1 200 ? 16.047 9.836 3.406 1 98.62 200 TYR B O 1
ATOM 4360 N N . GLY B 1 201 ? 15.93 11.961 4.012 1 98.12 201 GLY B N 1
ATOM 4361 C CA . GLY B 1 201 ? 16.922 12.375 3.035 1 98.12 201 GLY B CA 1
ATOM 4362 C C . GLY B 1 201 ? 16.344 12.625 1.657 1 98.12 201 GLY B C 1
ATOM 4363 O O . GLY B 1 201 ? 17.094 12.773 0.684 1 98.12 201 GLY B O 1
ATOM 4364 N N . GLU B 1 202 ? 15.047 12.641 1.54 1 97.31 202 GLU B N 1
ATOM 4365 C CA . GLU B 1 202 ? 14.383 12.992 0.29 1 97.31 202 GLU B CA 1
ATOM 4366 C C . GLU B 1 202 ? 14.25 14.508 0.146 1 97.31 202 GLU B C 1
ATOM 4368 O O . GLU B 1 202 ? 13.797 15.188 1.071 1 97.31 202 GLU B O 1
ATOM 4373 N N . LYS B 1 203 ? 14.648 15.039 -0.974 1 95.81 203 LYS B N 1
ATOM 4374 C CA . LYS B 1 203 ? 14.539 16.469 -1.251 1 95.81 203 LYS B CA 1
ATOM 4375 C C . LYS B 1 203 ? 13.227 16.797 -1.967 1 95.81 203 LYS B C 1
ATOM 4377 O O . LYS B 1 203 ? 13.031 16.406 -3.119 1 95.81 203 LYS B O 1
ATOM 4382 N N . PRO B 1 204 ? 12.383 17.547 -1.329 1 95.38 204 PRO B N 1
ATOM 4383 C CA . PRO B 1 204 ? 11.047 17.766 -1.882 1 95.38 204 PRO B CA 1
ATOM 4384 C C . PRO B 1 204 ? 11.055 18.672 -3.107 1 95.38 204 PRO B C 1
ATOM 4386 O O . PRO B 1 204 ? 10.07 18.734 -3.854 1 95.38 204 PRO B O 1
ATOM 4389 N N . LEU B 1 205 ? 12.094 19.422 -3.273 1 94.81 205 LEU B N 1
ATOM 4390 C CA . LEU B 1 205 ? 12.219 20.359 -4.383 1 94.81 205 LEU B CA 1
ATOM 4391 C C . LEU B 1 205 ? 13.57 20.203 -5.078 1 94.81 205 LEU B C 1
ATOM 4393 O O . LEU B 1 205 ? 14.539 19.75 -4.469 1 94.81 205 LEU B O 1
ATOM 4397 N N . LYS B 1 206 ? 13.727 20.5 -6.383 1 88.69 206 LYS B N 1
ATOM 4398 C CA . LYS B 1 206 ? 14.961 20.391 -7.148 1 88.69 206 LYS B CA 1
ATOM 4399 C C . LYS B 1 206 ? 16.078 21.219 -6.508 1 88.69 206 LYS B C 1
ATOM 4401 O O . LYS B 1 206 ? 17.188 20.719 -6.328 1 88.69 206 LYS B O 1
ATOM 4406 N N . ASP B 1 207 ? 15.844 22.484 -6.133 1 89.56 207 ASP B N 1
ATOM 4407 C CA . ASP B 1 207 ? 16.859 23.375 -5.555 1 89.56 207 ASP B CA 1
ATOM 4408 C C . ASP B 1 207 ? 16.703 23.469 -4.039 1 89.56 207 ASP B C 1
ATOM 4410 O O . ASP B 1 207 ? 16.828 24.547 -3.465 1 89.56 207 ASP B O 1
ATOM 4414 N N . TYR B 1 208 ? 16.562 22.266 -3.521 1 94.56 208 TYR B N 1
ATOM 4415 C CA . TYR B 1 208 ? 16.422 22.203 -2.072 1 94.56 208 TYR B CA 1
ATOM 4416 C C . TYR B 1 208 ? 17.734 22.5 -1.374 1 94.56 208 TYR B C 1
ATOM 4418 O O . TYR B 1 208 ? 18.734 21.812 -1.608 1 94.56 208 TYR B O 1
ATOM 4426 N N . PRO B 1 209 ? 17.828 23.422 -0.508 1 95.81 209 PRO B N 1
ATOM 4427 C CA . PRO B 1 209 ? 19.109 23.922 -0.004 1 95.81 209 PRO B CA 1
ATOM 4428 C C . PRO B 1 209 ? 19.672 23.078 1.141 1 95.81 209 PRO B C 1
ATOM 4430 O O . PRO B 1 209 ? 20.828 23.266 1.541 1 95.81 209 PRO B O 1
ATOM 4433 N N . LEU B 1 210 ? 18.906 22.203 1.732 1 97.31 210 LEU B N 1
ATOM 4434 C CA . LEU B 1 210 ? 19.375 21.422 2.877 1 97.31 210 LEU B CA 1
ATOM 4435 C C . LEU B 1 210 ? 20.25 20.25 2.422 1 97.31 210 LEU B C 1
ATOM 4437 O O . LEU B 1 210 ? 19.938 19.609 1.42 1 97.31 210 LEU B O 1
ATOM 4441 N N . GLU B 1 211 ? 21.234 19.969 3.168 1 96.56 211 GLU B N 1
ATOM 4442 C CA . GLU B 1 211 ? 22.125 18.859 2.867 1 96.56 211 GLU B CA 1
ATOM 4443 C C . GLU B 1 211 ? 21.688 17.578 3.564 1 96.56 211 GLU B C 1
ATOM 4445 O O . GLU B 1 211 ? 22.469 16.938 4.277 1 96.56 211 GLU B O 1
ATOM 4450 N N . VAL B 1 212 ? 20.531 17.219 3.271 1 97.88 212 VAL B N 1
ATOM 4451 C CA . VAL B 1 212 ? 20.031 15.961 3.822 1 97.88 212 VAL B CA 1
ATOM 4452 C C . VAL B 1 212 ? 20.562 14.789 2.998 1 97.88 212 VAL B C 1
ATOM 4454 O O . VAL B 1 212 ? 20.812 14.93 1.8 1 97.88 212 VAL B O 1
ATOM 4457 N N . LYS B 1 213 ? 20.719 13.594 3.617 1 98 213 LYS B N 1
ATOM 4458 C CA . LYS B 1 213 ? 21.312 12.406 2.996 1 98 213 LYS B CA 1
ATOM 4459 C C . LYS B 1 213 ? 20.297 11.266 2.916 1 98 213 LYS B C 1
ATOM 4461 O O . LYS B 1 213 ? 19.578 11.016 3.875 1 98 213 LYS B O 1
ATOM 4466 N N . PRO B 1 214 ? 20.281 10.586 1.738 1 98.06 214 PRO B N 1
ATOM 4467 C CA . PRO B 1 214 ? 19.422 9.398 1.66 1 98.06 214 PRO B CA 1
ATOM 4468 C C . PRO B 1 214 ? 19.672 8.414 2.799 1 98.06 214 PRO B C 1
ATOM 4470 O O . PRO B 1 214 ? 20.812 8.008 3.033 1 98.06 214 PRO B O 1
ATOM 4473 N N . ALA B 1 215 ? 18.562 8.016 3.484 1 98.5 215 ALA B N 1
ATOM 4474 C CA . ALA B 1 215 ? 18.734 7.281 4.738 1 98.5 215 ALA B CA 1
ATOM 4475 C C . ALA B 1 215 ? 18.109 5.891 4.645 1 98.5 215 ALA B C 1
ATOM 4477 O O . ALA B 1 215 ? 17.922 5.219 5.664 1 98.5 215 ALA B O 1
ATOM 4478 N N . LEU B 1 216 ? 17.75 5.438 3.439 1 98.75 216 LEU B N 1
ATOM 4479 C CA . LEU B 1 216 ? 17.031 4.176 3.291 1 98.75 216 LEU B CA 1
ATOM 4480 C C . LEU B 1 216 ? 17.656 3.32 2.195 1 98.75 216 LEU B C 1
ATOM 4482 O O . LEU B 1 216 ? 18.094 3.842 1.169 1 98.75 216 LEU B O 1
ATOM 4486 N N . ARG B 1 217 ? 17.734 2.039 2.426 1 98.69 217 ARG B N 1
ATOM 4487 C CA . ARG B 1 217 ? 18.047 1.03 1.419 1 98.69 217 ARG B CA 1
ATOM 4488 C C . ARG B 1 217 ? 16.969 -0.041 1.363 1 98.69 217 ARG B C 1
ATOM 4490 O O . ARG B 1 217 ? 16.594 -0.609 2.393 1 98.69 217 ARG B O 1
ATOM 4497 N N . LEU B 1 218 ? 16.438 -0.234 0.235 1 98.88 218 LEU B N 1
ATOM 4498 C CA . LEU B 1 218 ? 15.422 -1.262 0 1 98.88 218 LEU B CA 1
ATOM 4499 C C . LEU B 1 218 ? 15.938 -2.32 -0.968 1 98.88 218 LEU B C 1
ATOM 4501 O O . LEU B 1 218 ? 16.297 -2.006 -2.105 1 98.88 218 LEU B O 1
ATOM 4505 N N . ARG B 1 219 ? 15.992 -3.529 -0.546 1 98.62 219 ARG B N 1
ATOM 4506 C CA . ARG B 1 219 ? 16.5 -4.598 -1.399 1 98.62 219 ARG B CA 1
ATOM 4507 C C . ARG B 1 219 ? 15.609 -5.836 -1.311 1 98.62 219 ARG B C 1
ATOM 4509 O O . ARG B 1 219 ? 14.867 -6.004 -0.343 1 98.62 219 ARG B O 1
ATOM 4516 N N . ALA B 1 220 ? 15.664 -6.707 -2.311 1 98.69 220 ALA B N 1
ATOM 4517 C CA . ALA B 1 220 ? 14.891 -7.941 -2.393 1 98.69 220 ALA B CA 1
ATOM 4518 C C . ALA B 1 220 ? 15.703 -9.055 -3.051 1 98.69 220 ALA B C 1
ATOM 4520 O O . ALA B 1 220 ? 16.688 -8.789 -3.738 1 98.69 220 ALA B O 1
ATOM 4521 N N . ARG B 1 221 ? 15.25 -10.281 -2.869 1 98.25 221 ARG B N 1
ATOM 4522 C CA . ARG B 1 221 ? 16 -11.453 -3.314 1 98.25 221 ARG B CA 1
ATOM 4523 C C . ARG B 1 221 ? 15.625 -11.828 -4.742 1 98.25 221 ARG B C 1
ATOM 4525 O O . ARG B 1 221 ? 14.453 -11.766 -5.121 1 98.25 221 ARG B O 1
ATOM 4532 N N . LEU B 1 222 ? 16.641 -12.242 -5.488 1 98.5 222 LEU B N 1
ATOM 4533 C CA . LEU B 1 222 ? 16.375 -13.023 -6.688 1 98.5 222 LEU B CA 1
ATOM 4534 C C . LEU B 1 222 ? 15.914 -14.43 -6.324 1 98.5 222 LEU B C 1
ATOM 4536 O O . LEU B 1 222 ? 16.641 -15.172 -5.66 1 98.5 222 LEU B O 1
ATOM 4540 N N . ILE B 1 223 ? 14.703 -14.812 -6.82 1 97.88 223 ILE B N 1
ATOM 4541 C CA . ILE B 1 223 ? 14.195 -16.125 -6.422 1 97.88 223 ILE B CA 1
ATOM 4542 C C . ILE B 1 223 ? 14.289 -17.094 -7.594 1 97.88 223 ILE B C 1
ATOM 4544 O O . ILE B 1 223 ? 14.102 -18.297 -7.426 1 97.88 223 ILE B O 1
ATOM 4548 N N . SER B 1 224 ? 14.594 -16.594 -8.75 1 98.06 224 SER B N 1
ATOM 4549 C CA . SER B 1 224 ? 14.836 -17.422 -9.93 1 98.06 224 SER B CA 1
ATOM 4550 C C . SER B 1 224 ? 15.695 -16.688 -10.953 1 98.06 224 SER B C 1
ATOM 4552 O O . SER B 1 224 ? 15.578 -15.477 -11.109 1 98.06 224 SER B O 1
ATOM 4554 N N . VAL B 1 225 ? 16.594 -17.344 -11.484 1 98.25 225 VAL B N 1
ATOM 4555 C CA . VAL B 1 225 ? 17.391 -16.875 -12.609 1 98.25 225 VAL B CA 1
ATOM 4556 C C . VAL B 1 225 ? 17.422 -17.953 -13.703 1 98.25 225 VAL B C 1
ATOM 4558 O O . VAL B 1 225 ? 17.75 -19.109 -13.438 1 98.25 225 VAL B O 1
ATOM 4561 N N . LYS B 1 226 ? 16.984 -17.578 -14.906 1 97.5 226 LYS B N 1
ATOM 4562 C CA . LYS B 1 226 ? 17 -18.531 -16 1 97.5 226 LYS B CA 1
ATOM 4563 C C . LYS B 1 226 ? 17.266 -17.844 -17.344 1 97.5 226 LYS B C 1
ATOM 4565 O O . LYS B 1 226 ? 17.188 -16.625 -17.438 1 97.5 226 LYS B O 1
ATOM 4570 N N . GLU B 1 227 ? 17.562 -18.672 -18.328 1 97.38 227 GLU B N 1
ATOM 4571 C CA . GLU B 1 227 ? 17.75 -18.156 -19.688 1 97.38 227 GLU B CA 1
ATOM 4572 C C . GLU B 1 227 ? 16.484 -18.344 -20.516 1 97.38 227 GLU B C 1
ATOM 4574 O O . GLU B 1 227 ? 15.906 -19.422 -20.547 1 97.38 227 GLU B O 1
ATOM 4579 N N . LEU B 1 228 ? 16.062 -17.297 -21.125 1 98.19 228 LEU B N 1
ATOM 4580 C CA . LEU B 1 228 ? 14.961 -17.344 -22.078 1 98.19 228 LEU B CA 1
ATOM 4581 C C . LEU B 1 228 ? 15.461 -17.219 -23.516 1 98.19 228 LEU B C 1
ATOM 4583 O O . LEU B 1 228 ? 16.391 -16.453 -23.781 1 98.19 228 LEU B O 1
ATOM 4587 N N . PRO B 1 229 ? 14.891 -17.953 -24.422 1 97.44 229 PRO B N 1
ATOM 4588 C CA . PRO B 1 229 ? 15.273 -17.797 -25.828 1 97.44 229 PRO B CA 1
ATOM 4589 C C . PRO B 1 229 ? 14.766 -16.484 -26.438 1 97.44 229 PRO B C 1
ATOM 4591 O O . PRO B 1 229 ? 14.039 -15.742 -25.781 1 97.44 229 PRO B O 1
ATOM 4594 N N . GLU B 1 230 ? 15.234 -16.234 -27.641 1 97.94 230 GLU B N 1
ATOM 4595 C CA . GLU B 1 230 ? 14.688 -15.133 -28.422 1 97.94 230 GLU B CA 1
ATOM 4596 C C . GLU B 1 230 ? 13.203 -15.344 -28.703 1 97.94 230 GLU B C 1
ATOM 4598 O O . GLU B 1 230 ? 12.742 -16.484 -28.812 1 97.94 230 GLU B O 1
ATOM 4603 N N . ASN B 1 231 ? 12.469 -14.203 -28.703 1 98.12 231 ASN B N 1
ATOM 4604 C CA . ASN B 1 231 ? 11.055 -14.18 -29.047 1 98.12 231 ASN B CA 1
ATOM 4605 C C . ASN B 1 231 ? 10.203 -14.852 -27.984 1 98.12 231 ASN B C 1
ATOM 4607 O O . ASN B 1 231 ? 9.258 -15.578 -28.312 1 98.12 231 ASN B O 1
ATOM 4611 N N . TYR B 1 232 ? 10.578 -14.742 -26.797 1 98.31 232 TYR B N 1
ATOM 4612 C CA . TYR B 1 232 ? 9.828 -15.281 -25.672 1 98.31 232 TYR B CA 1
ATOM 4613 C C . TYR B 1 232 ? 9.156 -14.164 -24.891 1 98.31 232 TYR B C 1
ATOM 4615 O O . TYR B 1 232 ? 9.781 -13.148 -24.578 1 98.31 232 TYR B O 1
ATOM 4623 N N . PRO B 1 233 ? 7.844 -14.289 -24.594 1 98.62 233 PRO B N 1
ATOM 4624 C CA . PRO B 1 233 ? 7.164 -13.242 -23.828 1 98.62 233 PRO B CA 1
ATOM 4625 C C . PRO B 1 233 ? 7.539 -13.25 -22.359 1 98.62 233 PRO B C 1
ATOM 4627 O O . PRO B 1 233 ? 7.953 -14.281 -21.828 1 98.62 233 PRO B O 1
ATOM 4630 N N . VAL B 1 234 ? 7.453 -12.086 -21.75 1 98.81 234 VAL B N 1
ATOM 4631 C CA . VAL B 1 234 ? 7.789 -11.961 -20.344 1 98.81 234 VAL B CA 1
ATOM 4632 C C . VAL B 1 234 ? 6.605 -11.383 -19.578 1 98.81 234 VAL B C 1
ATOM 4634 O O . VAL B 1 234 ? 6.125 -10.289 -19.891 1 98.81 234 VAL B O 1
ATOM 4637 N N . SER B 1 235 ? 6.113 -12.117 -18.578 1 98.69 235 SER B N 1
ATOM 4638 C CA . SER B 1 235 ? 5.117 -11.68 -17.609 1 98.69 235 SER B CA 1
ATOM 4639 C C . SER B 1 235 ? 3.738 -11.555 -18.25 1 98.69 235 SER B C 1
ATOM 4641 O O . SER B 1 235 ? 3.471 -12.172 -19.297 1 98.69 235 SER B O 1
ATOM 4643 N N . TYR B 1 236 ? 2.809 -10.93 -17.531 1 98.31 236 TYR B N 1
ATOM 4644 C CA . TYR B 1 236 ? 1.423 -10.781 -17.969 1 98.31 236 TYR B CA 1
ATOM 4645 C C . TYR B 1 236 ? 1.331 -9.883 -19.203 1 98.31 236 TYR B C 1
ATOM 4647 O O . TYR B 1 236 ? 2.039 -8.875 -19.297 1 98.31 236 TYR B O 1
ATOM 4655 N N . GLY B 1 237 ? 0.424 -10.234 -20.047 1 97.62 237 GLY B N 1
ATOM 4656 C CA . GLY B 1 237 ? 0.052 -9.391 -21.172 1 97.62 237 GLY B CA 1
ATOM 4657 C C . GLY B 1 237 ? 1.065 -9.406 -22.297 1 97.62 237 GLY B C 1
ATOM 4658 O O . GLY B 1 237 ? 0.848 -8.805 -23.344 1 97.62 237 GLY B O 1
ATOM 4659 N N . ARG B 1 238 ? 2.205 -10.109 -22.031 1 97.81 238 ARG B N 1
ATOM 4660 C CA . ARG B 1 238 ? 3.256 -10.234 -23.047 1 97.81 238 ARG B CA 1
ATOM 4661 C C . ARG B 1 238 ? 3.676 -8.867 -23.562 1 97.81 238 ARG B C 1
ATOM 4663 O O . ARG B 1 238 ? 3.791 -8.664 -24.781 1 97.81 238 ARG B O 1
ATOM 4670 N N . THR B 1 239 ? 3.814 -7.914 -22.641 1 98.38 239 THR B N 1
ATOM 4671 C CA . THR B 1 239 ? 4.125 -6.543 -23.016 1 98.38 239 THR B CA 1
ATOM 4672 C C . THR B 1 239 ? 5.605 -6.395 -23.359 1 98.38 239 THR B C 1
ATOM 4674 O O . THR B 1 239 ? 6.039 -5.336 -23.812 1 98.38 239 THR B O 1
ATOM 4677 N N . TYR B 1 240 ? 6.359 -7.414 -23.094 1 98.75 240 TYR B N 1
ATOM 4678 C CA . TYR B 1 240 ? 7.773 -7.496 -23.453 1 98.75 240 TYR B CA 1
ATOM 4679 C C . TYR B 1 240 ? 8.094 -8.836 -24.094 1 98.75 240 TYR B C 1
ATOM 4681 O O . TYR B 1 240 ? 7.699 -9.891 -23.594 1 98.75 240 TYR B O 1
ATOM 4689 N N . ILE B 1 241 ? 8.789 -8.844 -25.188 1 98.75 241 ILE B N 1
ATOM 4690 C CA . ILE B 1 241 ? 9.266 -10.031 -25.891 1 98.75 241 ILE B CA 1
ATOM 4691 C C . ILE B 1 241 ? 10.781 -9.969 -26.047 1 98.75 241 ILE B C 1
ATOM 4693 O O . ILE B 1 241 ? 11.328 -8.969 -26.516 1 98.75 241 ILE B O 1
ATOM 4697 N N . THR B 1 242 ? 11.414 -11.008 -25.594 1 98.62 242 THR B N 1
ATOM 4698 C CA . THR B 1 242 ? 12.875 -11.023 -25.703 1 98.62 242 THR B CA 1
ATOM 4699 C C . THR B 1 242 ? 13.305 -10.883 -27.156 1 98.62 242 THR B C 1
ATOM 4701 O O . THR B 1 242 ? 12.688 -11.461 -28.047 1 98.62 242 THR B O 1
ATOM 4704 N N . LYS B 1 243 ? 14.328 -10.102 -27.312 1 98.06 243 LYS B N 1
ATOM 4705 C CA . LYS B 1 243 ? 14.844 -9.883 -28.672 1 98.06 243 LYS B CA 1
ATOM 4706 C C . LYS B 1 243 ? 16.078 -10.742 -28.922 1 98.06 243 LYS B C 1
ATOM 4708 O O . LYS B 1 243 ? 16.516 -10.875 -30.062 1 98.06 243 LYS B O 1
ATOM 4713 N N . ARG B 1 244 ? 16.703 -11.297 -27.984 1 98.12 244 ARG B N 1
ATOM 4714 C CA . ARG B 1 244 ? 17.844 -12.203 -27.953 1 98.12 244 ARG B CA 1
ATOM 4715 C C . ARG B 1 244 ? 17.781 -13.133 -26.75 1 98.12 244 ARG B C 1
ATOM 4717 O O . ARG B 1 244 ? 16.891 -13 -25.906 1 98.12 244 ARG B O 1
ATOM 4724 N N . LYS B 1 245 ? 18.656 -14.062 -26.812 1 98.12 245 LYS B N 1
ATOM 4725 C CA . LYS B 1 245 ? 18.797 -14.852 -25.594 1 98.12 245 LYS B CA 1
ATOM 4726 C C . LYS B 1 245 ? 18.984 -13.953 -24.375 1 98.12 245 LYS B C 1
ATOM 4728 O O . LYS B 1 245 ? 19.844 -13.062 -24.375 1 98.12 245 LYS B O 1
ATOM 4733 N N . THR B 1 246 ? 18.172 -14.109 -23.328 1 98.62 246 THR B N 1
ATOM 4734 C CA . THR B 1 246 ? 18.109 -13.172 -22.219 1 98.62 246 THR B CA 1
ATOM 4735 C C . THR B 1 246 ? 18.203 -13.906 -20.875 1 98.62 246 THR B C 1
ATOM 4737 O O . THR B 1 246 ? 17.484 -14.883 -20.656 1 98.62 246 THR B O 1
ATOM 4740 N N . LYS B 1 247 ? 19.156 -13.469 -20.062 1 98.69 247 LYS B N 1
ATOM 4741 C CA . LYS B 1 247 ? 19.172 -13.945 -18.688 1 98.69 247 LYS B CA 1
ATOM 4742 C C . LYS B 1 247 ? 18.125 -13.242 -17.844 1 98.69 247 LYS B C 1
ATOM 4744 O O . LYS B 1 247 ? 18.281 -12.07 -17.5 1 98.69 247 LYS B O 1
ATOM 4749 N N . LEU B 1 248 ? 17.109 -13.945 -17.531 1 98.75 248 LEU B N 1
ATOM 4750 C CA . LEU B 1 248 ? 15.969 -13.383 -16.812 1 98.75 248 LEU B CA 1
ATOM 4751 C C . LEU B 1 248 ? 16.125 -13.586 -15.312 1 98.75 248 LEU B C 1
ATOM 4753 O O . LEU B 1 248 ? 16.422 -14.695 -14.859 1 98.75 248 LEU B O 1
ATOM 4757 N N . GLY B 1 249 ? 15.969 -12.508 -14.562 1 98.88 249 GLY B N 1
ATOM 4758 C CA . GLY B 1 249 ? 15.836 -12.594 -13.117 1 98.88 249 GLY B CA 1
ATOM 4759 C C . GLY B 1 249 ? 14.43 -12.32 -12.625 1 98.88 249 GLY B C 1
ATOM 4760 O O . GLY B 1 249 ? 13.75 -11.43 -13.141 1 98.88 249 GLY B O 1
ATOM 4761 N N . VAL B 1 250 ? 13.992 -13.117 -11.672 1 98.81 250 VAL B N 1
ATOM 4762 C CA . VAL B 1 250 ? 12.734 -12.859 -10.984 1 98.81 250 VAL B CA 1
ATOM 4763 C C . VAL B 1 250 ? 13.008 -12.375 -9.562 1 98.81 250 VAL B C 1
ATOM 4765 O O . VAL B 1 250 ? 13.539 -13.125 -8.734 1 98.81 250 VAL B O 1
ATOM 4768 N N . VAL B 1 251 ? 12.656 -11.164 -9.281 1 98.88 251 VAL B N 1
ATOM 4769 C CA . VAL B 1 251 ? 12.891 -10.523 -7.992 1 98.88 251 VAL B CA 1
ATOM 4770 C C . VAL B 1 251 ? 11.641 -10.656 -7.117 1 98.88 251 VAL B C 1
ATOM 4772 O O . VAL B 1 251 ? 10.523 -10.406 -7.574 1 98.88 251 VAL B O 1
ATOM 4775 N N . ALA B 1 252 ? 11.82 -11.055 -5.863 1 98.38 252 ALA B N 1
ATOM 4776 C CA . ALA B 1 252 ? 10.719 -11.266 -4.926 1 98.38 252 ALA B CA 1
ATOM 4777 C C . ALA B 1 252 ? 10.203 -9.93 -4.391 1 98.38 252 ALA B C 1
ATOM 4779 O O . ALA B 1 252 ? 10.188 -9.711 -3.176 1 98.38 252 ALA B O 1
ATOM 4780 N N . PHE B 1 253 ? 9.719 -9.117 -5.312 1 98.69 253 PHE B N 1
ATOM 4781 C CA . PHE B 1 253 ? 9.18 -7.793 -4.992 1 98.69 253 PHE B CA 1
ATOM 4782 C C . PHE B 1 253 ? 8.234 -7.316 -6.082 1 98.69 253 PHE B C 1
ATOM 4784 O O . PHE B 1 253 ? 8.641 -7.133 -7.23 1 98.69 253 PHE B O 1
ATOM 4791 N N . GLY B 1 254 ? 7.004 -7.152 -5.793 1 98.69 254 GLY B N 1
ATOM 4792 C CA . GLY B 1 254 ? 6.004 -6.707 -6.754 1 98.69 254 GLY B CA 1
ATOM 4793 C C . GLY B 1 254 ? 5.152 -5.562 -6.242 1 98.69 254 GLY B C 1
ATOM 4794 O O . GLY B 1 254 ? 5.555 -4.848 -5.32 1 98.69 254 GLY B O 1
ATOM 4795 N N . TYR B 1 255 ? 3.998 -5.379 -6.906 1 98.62 255 TYR B N 1
ATOM 4796 C CA . TYR B 1 255 ? 3.211 -4.207 -6.539 1 98.62 255 TYR B CA 1
ATOM 4797 C C . TYR B 1 255 ? 2.545 -4.402 -5.18 1 98.62 255 TYR B C 1
ATOM 4799 O O . TYR B 1 255 ? 2.191 -3.43 -4.512 1 98.62 255 TYR B O 1
ATOM 4807 N N . ALA B 1 256 ? 2.361 -5.625 -4.699 1 98.38 256 ALA B N 1
ATOM 4808 C CA . ALA B 1 256 ? 1.824 -5.848 -3.357 1 98.38 256 ALA B CA 1
ATOM 4809 C C . ALA B 1 256 ? 2.881 -5.578 -2.291 1 98.38 256 ALA B C 1
ATOM 4811 O O . ALA B 1 256 ? 2.566 -5.496 -1.102 1 98.38 256 ALA B O 1
ATOM 4812 N N . ASP B 1 257 ? 4.109 -5.445 -2.742 1 98.31 257 ASP B N 1
ATOM 4813 C CA . ASP B 1 257 ? 5.195 -5.117 -1.821 1 98.31 257 ASP B CA 1
ATOM 4814 C C . ASP B 1 257 ? 5.469 -3.617 -1.806 1 98.31 257 ASP B C 1
ATOM 4816 O O . ASP B 1 257 ? 6.035 -3.094 -0.844 1 98.31 257 ASP B O 1
ATOM 4820 N N . GLY B 1 258 ? 5.117 -2.955 -2.861 1 98 258 GLY B N 1
ATOM 4821 C CA . GLY B 1 258 ? 5.312 -1.515 -2.867 1 98 258 GLY B CA 1
ATOM 4822 C C . GLY B 1 258 ? 5.855 -0.993 -4.184 1 98 258 GLY B C 1
ATOM 4823 O O . GLY B 1 258 ? 6.055 0.213 -4.344 1 98 258 GLY B O 1
ATOM 4824 N N . LEU B 1 259 ? 6.129 -1.858 -5.184 1 98.5 259 LEU B N 1
ATOM 4825 C CA . LEU B 1 259 ? 6.629 -1.424 -6.484 1 98.5 259 LEU B CA 1
ATOM 4826 C C . LEU B 1 259 ? 5.48 -1.216 -7.469 1 98.5 259 LEU B C 1
ATOM 4828 O O . LEU B 1 259 ? 4.84 -2.18 -7.895 1 98.5 259 LEU B O 1
ATOM 4832 N N . MET B 1 260 ? 5.273 -0.018 -7.875 1 98.5 260 MET B N 1
ATOM 4833 C CA . MET B 1 260 ? 4.094 0.335 -8.656 1 98.5 260 MET B CA 1
ATOM 4834 C C . MET B 1 260 ? 4.137 -0.317 -10.031 1 98.5 260 MET B C 1
ATOM 4836 O O . MET B 1 260 ? 5.195 -0.37 -10.664 1 98.5 260 MET B O 1
ATOM 4840 N N . LYS B 1 261 ? 3.021 -0.684 -10.523 1 98.5 261 LYS B N 1
ATOM 4841 C CA . LYS B 1 261 ? 2.895 -1.325 -11.828 1 98.5 261 LYS B CA 1
ATOM 4842 C C . LYS B 1 261 ? 3.316 -0.38 -12.953 1 98.5 261 LYS B C 1
ATOM 4844 O O . LYS B 1 261 ? 3.748 -0.825 -14.016 1 98.5 261 LYS B O 1
ATOM 4849 N N . THR B 1 262 ? 3.193 0.927 -12.695 1 98.5 262 THR B N 1
ATOM 4850 C CA . THR B 1 262 ? 3.51 1.915 -13.719 1 98.5 262 THR B CA 1
ATOM 4851 C C . THR B 1 262 ? 4.996 1.881 -14.055 1 98.5 262 THR B C 1
ATOM 4853 O O . THR B 1 262 ? 5.422 2.451 -15.062 1 98.5 262 THR B O 1
ATOM 4856 N N . LEU B 1 263 ? 5.812 1.231 -13.281 1 98.81 263 LEU B N 1
ATOM 4857 C CA . LEU B 1 263 ? 7.25 1.139 -13.516 1 98.81 263 LEU B CA 1
ATOM 4858 C C . LEU B 1 263 ? 7.57 0.037 -14.516 1 98.81 263 LEU B C 1
ATOM 4860 O O . LEU B 1 263 ? 8.711 -0.094 -14.953 1 98.81 263 LEU B O 1
ATOM 4864 N N . SER B 1 264 ? 6.562 -0.744 -14.953 1 98.88 264 SER B N 1
ATOM 4865 C CA . SER B 1 264 ? 6.734 -1.85 -15.891 1 98.88 264 SER B CA 1
ATOM 4866 C C . SER B 1 264 ? 7.398 -1.38 -17.188 1 98.88 264 SER B C 1
ATOM 4868 O O . SER B 1 264 ? 6.941 -0.418 -17.812 1 98.88 264 SER B O 1
ATOM 4870 N N . ASN B 1 265 ? 8.438 -2.02 -17.578 1 98.81 265 ASN B N 1
ATOM 4871 C CA . ASN B 1 265 ? 9.156 -1.734 -18.812 1 98.81 265 ASN B CA 1
ATOM 4872 C C . ASN B 1 265 ? 9.703 -0.31 -18.828 1 98.81 265 ASN B C 1
ATOM 4874 O O . ASN B 1 265 ? 10 0.236 -19.891 1 98.81 265 ASN B O 1
ATOM 4878 N N . ARG B 1 266 ? 9.75 0.417 -17.656 1 98.31 266 ARG B N 1
ATOM 4879 C CA . ARG B 1 266 ? 10.047 1.846 -17.656 1 98.31 266 ARG B CA 1
ATOM 4880 C C . ARG B 1 266 ? 11.234 2.154 -16.75 1 98.31 266 ARG B C 1
ATOM 4882 O O . ARG B 1 266 ? 11.891 3.186 -16.906 1 98.31 266 ARG B O 1
ATOM 4889 N N . SER B 1 267 ? 11.531 1.317 -15.844 1 98.56 267 SER B N 1
ATOM 4890 C CA . SER B 1 267 ? 12.547 1.582 -14.828 1 98.56 267 SER B CA 1
ATOM 4891 C C . SER B 1 267 ? 13.531 0.425 -14.719 1 98.56 267 SER B C 1
ATOM 4893 O O . SER B 1 267 ? 13.695 -0.35 -15.656 1 98.56 267 SER B O 1
ATOM 4895 N N . PHE B 1 268 ? 14.336 0.419 -13.672 1 98.81 268 PHE B N 1
ATOM 4896 C CA . PHE B 1 268 ? 15.375 -0.579 -13.461 1 98.81 268 PHE B CA 1
ATOM 4897 C C . PHE B 1 268 ? 15.594 -0.828 -11.977 1 98.81 268 PHE B C 1
ATOM 4899 O O . PHE B 1 268 ? 15.086 -0.082 -11.133 1 98.81 268 PHE B O 1
ATOM 4906 N N . LEU B 1 269 ? 16.156 -1.848 -11.633 1 98.81 269 LEU B N 1
ATOM 4907 C CA . LEU B 1 269 ? 16.734 -2.133 -10.32 1 98.81 269 LEU B CA 1
ATOM 4908 C C . LEU B 1 269 ? 18.25 -2.139 -10.375 1 98.81 269 LEU B C 1
ATOM 4910 O O . LEU B 1 269 ? 18.844 -1.829 -11.414 1 98.81 269 LEU B O 1
ATOM 4914 N N . ILE B 1 270 ? 18.906 -2.342 -9.188 1 98.75 270 ILE B N 1
ATOM 4915 C CA . ILE B 1 270 ? 20.359 -2.211 -9.164 1 98.75 270 ILE B CA 1
ATOM 4916 C C . ILE B 1 270 ? 20.984 -3.492 -8.617 1 98.75 270 ILE B C 1
ATOM 4918 O O . ILE B 1 270 ? 20.625 -3.941 -7.523 1 98.75 270 ILE B O 1
ATOM 4922 N N . PHE B 1 271 ? 21.828 -4.156 -9.383 1 98.62 271 PHE B N 1
ATOM 4923 C CA . PHE B 1 271 ? 22.625 -5.312 -8.969 1 98.62 271 PHE B CA 1
ATOM 4924 C C . PHE B 1 271 ? 24.109 -5.016 -9.062 1 98.62 271 PHE B C 1
ATOM 4926 O O . PHE B 1 271 ? 24.641 -4.84 -10.164 1 98.62 271 PHE B O 1
ATOM 4933 N N . GLU B 1 272 ? 24.734 -4.93 -7.918 1 97.12 272 GLU B N 1
ATOM 4934 C CA . GLU B 1 272 ? 26.172 -4.664 -7.848 1 97.12 272 GLU B CA 1
ATOM 4935 C C . GLU B 1 272 ? 26.531 -3.398 -8.617 1 97.12 272 GLU B C 1
ATOM 4937 O O . GLU B 1 272 ? 27.469 -3.408 -9.43 1 97.12 272 GLU B O 1
ATOM 4942 N N . GLY B 1 273 ? 25.781 -2.443 -8.375 1 96.19 273 GLY B N 1
ATOM 4943 C CA . GLY B 1 273 ? 26.062 -1.124 -8.914 1 96.19 273 GLY B CA 1
ATOM 4944 C C . GLY B 1 273 ? 25.609 -0.96 -10.352 1 96.19 273 GLY B C 1
ATOM 4945 O O . GLY B 1 273 ? 25.672 0.14 -10.906 1 96.19 273 GLY B O 1
ATOM 4946 N N . ARG B 1 274 ? 25.094 -2.006 -10.953 1 97.19 274 ARG B N 1
ATOM 4947 C CA . ARG B 1 274 ? 24.656 -1.967 -12.344 1 97.19 274 ARG B CA 1
ATOM 4948 C C . ARG B 1 274 ? 23.141 -1.897 -12.43 1 97.19 274 ARG B C 1
ATOM 4950 O O . ARG B 1 274 ? 22.438 -2.576 -11.68 1 97.19 274 ARG B O 1
ATOM 4957 N N . LYS B 1 275 ? 22.719 -1.104 -13.414 1 98.31 275 LYS B N 1
ATOM 4958 C CA . LYS B 1 275 ? 21.281 -1.056 -13.68 1 98.31 275 LYS B CA 1
ATOM 4959 C C . LYS B 1 275 ? 20.812 -2.328 -14.383 1 98.31 275 LYS B C 1
ATOM 4961 O O . LYS B 1 275 ? 21.422 -2.771 -15.352 1 98.31 275 LYS B O 1
ATOM 4966 N N . VAL B 1 276 ? 19.812 -2.916 -13.891 1 98.81 276 VAL B N 1
ATOM 4967 C CA . VAL B 1 276 ? 19.172 -4.066 -14.523 1 98.81 276 VAL B CA 1
ATOM 4968 C C . VAL B 1 276 ? 17.719 -3.727 -14.859 1 98.81 276 VAL B C 1
ATOM 4970 O O . VAL B 1 276 ? 16.875 -3.637 -13.969 1 98.81 276 VAL B O 1
ATOM 4973 N N . PRO B 1 277 ? 17.359 -3.617 -16.094 1 98.88 277 PRO B N 1
ATOM 4974 C CA . PRO B 1 277 ? 16.062 -3.109 -16.531 1 98.88 277 PRO B CA 1
ATOM 4975 C C . PRO B 1 277 ? 14.906 -4.02 -16.125 1 98.88 277 PRO B C 1
ATOM 4977 O O . PRO B 1 277 ? 15.039 -5.246 -16.172 1 98.88 277 PRO B O 1
ATOM 4980 N N . ILE B 1 278 ? 13.859 -3.41 -15.672 1 98.94 278 ILE B N 1
ATOM 4981 C CA . ILE B 1 278 ? 12.602 -4.133 -15.492 1 98.94 278 ILE B CA 1
ATOM 4982 C C . ILE B 1 278 ? 12.008 -4.473 -16.859 1 98.94 278 ILE B C 1
ATOM 4984 O O . ILE B 1 278 ? 11.781 -3.588 -17.688 1 98.94 278 ILE B O 1
ATOM 4988 N N . ILE B 1 279 ? 11.734 -5.742 -17.109 1 98.94 279 ILE B N 1
ATOM 4989 C CA . ILE B 1 279 ? 11.172 -6.156 -18.391 1 98.94 279 ILE B CA 1
ATOM 4990 C C . ILE B 1 279 ? 9.875 -6.93 -18.156 1 98.94 279 ILE B C 1
ATOM 4992 O O . ILE B 1 279 ? 9.844 -7.891 -17.375 1 98.94 279 ILE B O 1
ATOM 4996 N N . GLY B 1 280 ? 8.789 -6.535 -18.844 1 98.81 280 GLY B N 1
ATOM 4997 C CA . GLY B 1 280 ? 7.465 -7.094 -18.609 1 98.81 280 GLY B CA 1
ATOM 4998 C C . GLY B 1 280 ? 6.711 -6.398 -17.5 1 98.81 280 GLY B C 1
ATOM 4999 O O . GLY B 1 280 ? 7.277 -5.586 -16.766 1 98.81 280 GLY B O 1
ATOM 5000 N N . ASN B 1 281 ? 5.457 -6.758 -17.375 1 98.81 281 ASN B N 1
ATOM 5001 C CA . ASN B 1 281 ? 4.613 -6.164 -16.344 1 98.81 281 ASN B CA 1
ATOM 5002 C C . ASN B 1 281 ? 5.023 -6.625 -14.945 1 98.81 281 ASN B C 1
ATOM 5004 O O . ASN B 1 281 ? 5.23 -7.816 -14.711 1 98.81 281 ASN B O 1
ATOM 5008 N N . ILE B 1 282 ? 5.145 -5.676 -14.078 1 98.88 282 ILE B N 1
ATOM 5009 C CA . ILE B 1 282 ? 5.336 -5.992 -12.672 1 98.88 282 ILE B CA 1
ATOM 5010 C C . ILE B 1 282 ? 4.121 -6.75 -12.141 1 98.88 282 ILE B C 1
ATOM 5012 O O . ILE B 1 282 ? 2.979 -6.387 -12.43 1 98.88 282 ILE B O 1
ATOM 5016 N N . THR B 1 283 ? 4.344 -7.824 -11.422 1 98.62 283 THR B N 1
ATOM 5017 C CA . THR B 1 283 ? 3.26 -8.641 -10.891 1 98.62 283 THR B CA 1
ATOM 5018 C C . THR B 1 283 ? 3.09 -8.414 -9.391 1 98.62 283 THR B C 1
ATOM 5020 O O . THR B 1 283 ? 3.707 -7.508 -8.82 1 98.62 283 THR B O 1
ATOM 5023 N N . MET B 1 284 ? 2.217 -9.141 -8.773 1 98.38 284 MET B N 1
ATOM 5024 C CA . MET B 1 284 ? 1.811 -8.875 -7.395 1 98.38 284 MET B CA 1
ATOM 5025 C C . MET B 1 284 ? 2.986 -9.039 -6.438 1 98.38 284 MET B C 1
ATOM 5027 O O . MET B 1 284 ? 3.246 -8.164 -5.613 1 98.38 284 MET B O 1
ATOM 5031 N N . ASP B 1 285 ? 3.773 -10.109 -6.695 1 98.06 285 ASP B N 1
ATOM 5032 C CA . ASP B 1 285 ? 4.785 -10.477 -5.711 1 98.06 285 ASP B CA 1
ATOM 5033 C C . ASP B 1 285 ? 6.176 -10.516 -6.34 1 98.06 285 ASP B C 1
ATOM 5035 O O . ASP B 1 285 ? 7.16 -10.812 -5.664 1 98.06 285 ASP B O 1
ATOM 5039 N N . MET B 1 286 ? 6.223 -10.18 -7.668 1 98.5 286 MET B N 1
ATOM 5040 C CA . MET B 1 286 ? 7.473 -10.422 -8.391 1 98.5 286 MET B CA 1
ATOM 5041 C C . MET B 1 286 ? 7.691 -9.367 -9.469 1 98.5 286 MET B C 1
ATOM 5043 O O . MET B 1 286 ? 6.727 -8.805 -10 1 98.5 286 MET B O 1
ATOM 5047 N N . THR B 1 287 ? 8.93 -9.156 -9.727 1 98.88 287 THR B N 1
ATOM 5048 C CA . THR B 1 287 ? 9.367 -8.297 -10.82 1 98.88 287 THR B CA 1
ATOM 5049 C C . THR B 1 287 ? 10.43 -8.992 -11.664 1 98.88 287 THR B C 1
ATOM 5051 O O . THR B 1 287 ? 11.359 -9.594 -11.125 1 98.88 287 THR B O 1
ATOM 5054 N N . MET B 1 288 ? 10.25 -8.969 -12.969 1 98.94 288 MET B N 1
ATOM 5055 C CA . MET B 1 288 ? 11.227 -9.547 -13.891 1 98.94 288 MET B CA 1
ATOM 5056 C C . MET B 1 288 ? 12.242 -8.5 -14.328 1 98.94 288 MET B C 1
ATOM 5058 O O . MET B 1 288 ? 11.875 -7.371 -14.656 1 98.94 288 MET B O 1
ATOM 5062 N N . VAL B 1 289 ? 13.477 -8.883 -14.312 1 98.94 289 VAL B N 1
ATOM 5063 C CA . VAL B 1 289 ? 14.539 -7.969 -14.719 1 98.94 289 VAL B CA 1
ATOM 5064 C C . VAL B 1 289 ? 15.461 -8.664 -15.719 1 98.94 289 VAL B C 1
ATOM 5066 O O . VAL B 1 289 ? 15.57 -9.891 -15.727 1 98.94 289 VAL B O 1
ATOM 5069 N N . ASP B 1 290 ? 16.062 -7.922 -16.609 1 98.94 290 ASP B N 1
ATOM 5070 C CA . ASP B 1 290 ? 17.094 -8.398 -17.516 1 98.94 290 ASP B CA 1
ATOM 5071 C C . ASP B 1 290 ? 18.469 -8.398 -16.844 1 98.94 290 ASP B C 1
ATOM 5073 O O . ASP B 1 290 ? 19.047 -7.336 -16.609 1 98.94 290 ASP B O 1
ATOM 5077 N N . LEU B 1 291 ? 18.969 -9.555 -16.594 1 98.81 291 LEU B N 1
ATOM 5078 C CA . LEU B 1 291 ? 20.234 -9.711 -15.883 1 98.81 291 LEU B CA 1
ATOM 5079 C C . LEU B 1 291 ? 21.375 -9.977 -16.859 1 98.81 291 LEU B C 1
ATOM 5081 O O . LEU B 1 291 ? 22.469 -10.391 -16.453 1 98.81 291 LEU B O 1
ATOM 5085 N N . SER B 1 292 ? 21.141 -9.812 -18.141 1 98.56 292 SER B N 1
ATOM 5086 C CA . SER B 1 292 ? 22.172 -10.062 -19.141 1 98.56 292 SER B CA 1
ATOM 5087 C C . SER B 1 292 ? 23.453 -9.305 -18.812 1 98.56 292 SER B C 1
ATOM 5089 O O . SER B 1 292 ? 23.406 -8.125 -18.453 1 98.56 292 SER B O 1
ATOM 5091 N N . GLY B 1 293 ? 24.562 -9.984 -18.906 1 97.31 293 GLY B N 1
ATOM 5092 C CA . GLY B 1 293 ? 25.844 -9.367 -18.656 1 97.31 293 GLY B CA 1
ATOM 5093 C C . GLY B 1 293 ? 26.25 -9.383 -17.188 1 97.31 293 GLY B C 1
ATOM 5094 O O . GLY B 1 293 ? 27.281 -8.844 -16.812 1 97.31 293 GLY B O 1
ATOM 5095 N N . THR B 1 294 ? 25.406 -10 -16.328 1 98.38 294 THR B N 1
ATOM 5096 C CA . THR B 1 294 ? 25.734 -10.078 -14.906 1 98.38 294 THR B CA 1
ATOM 5097 C C . THR B 1 294 ? 26.016 -11.523 -14.5 1 98.38 294 THR B C 1
ATOM 5099 O O . THR B 1 294 ? 25.734 -12.453 -15.258 1 98.38 294 THR B O 1
ATOM 5102 N N . GLU B 1 295 ? 26.531 -11.703 -13.297 1 98.12 295 GLU B N 1
ATOM 5103 C CA . GLU B 1 295 ? 26.766 -13.023 -12.727 1 98.12 295 GLU B CA 1
ATOM 5104 C C . GLU B 1 295 ? 25.75 -13.344 -11.641 1 98.12 295 GLU B C 1
ATOM 5106 O O . GLU B 1 295 ? 26 -14.18 -10.773 1 98.12 295 GLU B O 1
ATOM 5111 N N . ALA B 1 296 ? 24.672 -12.633 -11.688 1 98.5 296 ALA B N 1
ATOM 5112 C CA . ALA B 1 296 ? 23.641 -12.789 -10.656 1 98.5 296 ALA B CA 1
ATOM 5113 C C . ALA B 1 296 ? 23.109 -14.219 -10.617 1 98.5 296 ALA B C 1
ATOM 5115 O O . ALA B 1 296 ? 22.984 -14.867 -11.664 1 98.5 296 ALA B O 1
ATOM 5116 N N . ARG B 1 297 ? 22.812 -14.703 -9.469 1 97.75 297 ARG B N 1
ATOM 5117 C CA . ARG B 1 297 ? 22.25 -16.031 -9.25 1 97.75 297 ARG B CA 1
ATOM 5118 C C . ARG B 1 297 ? 21.078 -15.977 -8.281 1 97.75 297 ARG B C 1
ATOM 5120 O O . ARG B 1 297 ? 20.891 -14.984 -7.578 1 97.75 297 ARG B O 1
ATOM 5127 N N . THR B 1 298 ? 20.312 -17.047 -8.297 1 97.75 298 THR B N 1
ATOM 5128 C CA . THR B 1 298 ? 19.234 -17.172 -7.344 1 97.75 298 THR B CA 1
ATOM 5129 C C . THR B 1 298 ? 19.734 -17 -5.914 1 97.75 298 THR B C 1
ATOM 5131 O O . THR B 1 298 ? 20.75 -17.594 -5.539 1 97.75 298 THR B O 1
ATOM 5134 N N . GLY B 1 299 ? 19.094 -16.172 -5.168 1 97.31 299 GLY B N 1
ATOM 5135 C CA . GLY B 1 299 ? 19.484 -15.914 -3.793 1 97.31 299 GLY B CA 1
ATOM 5136 C C . GLY B 1 299 ? 20.141 -14.562 -3.611 1 97.31 299 GLY B C 1
ATOM 5137 O O . GLY B 1 299 ? 20.203 -14.039 -2.498 1 97.31 299 GLY B O 1
ATOM 5138 N N . ASP B 1 300 ? 20.688 -13.984 -4.684 1 98.25 300 ASP B N 1
ATOM 5139 C CA . ASP B 1 300 ? 21.359 -12.688 -4.609 1 98.25 300 ASP B CA 1
ATOM 5140 C C . ASP B 1 300 ? 20.375 -11.57 -4.285 1 98.25 300 ASP B C 1
ATOM 5142 O O . ASP B 1 300 ? 19.172 -11.719 -4.492 1 98.25 300 ASP B O 1
ATOM 5146 N N . TRP B 1 301 ? 20.906 -10.469 -3.75 1 98.44 301 TRP B N 1
ATOM 5147 C CA . TRP B 1 301 ? 20.125 -9.281 -3.443 1 98.44 301 TRP B CA 1
ATOM 5148 C C . TRP B 1 301 ? 20.188 -8.281 -4.594 1 98.44 301 TRP B C 1
ATOM 5150 O O . TRP B 1 301 ? 21.234 -8.078 -5.199 1 98.44 301 TRP B O 1
ATOM 5160 N N . VAL B 1 302 ? 19.047 -7.676 -4.871 1 98.62 302 VAL B N 1
ATOM 5161 C CA . VAL B 1 302 ? 18.969 -6.551 -5.797 1 98.62 302 VAL B CA 1
ATOM 5162 C C . VAL B 1 302 ? 18.328 -5.352 -5.098 1 98.62 302 VAL B C 1
ATOM 5164 O O . VAL B 1 302 ? 17.422 -5.512 -4.285 1 98.62 302 VAL B O 1
ATOM 5167 N N . TYR B 1 303 ? 18.797 -4.125 -5.422 1 98.81 303 TYR B N 1
ATOM 5168 C CA . TYR B 1 303 ? 18.312 -2.92 -4.758 1 98.81 303 TYR B CA 1
ATOM 5169 C C . TYR B 1 303 ? 17.219 -2.252 -5.578 1 98.81 303 TYR B C 1
ATOM 5171 O O . TYR B 1 303 ? 17.344 -2.119 -6.801 1 98.81 303 TYR B O 1
ATOM 5179 N N . ILE B 1 304 ? 16.172 -1.909 -4.887 1 98.81 304 ILE B N 1
ATOM 5180 C CA . ILE B 1 304 ? 15.148 -1.029 -5.449 1 98.81 304 ILE B CA 1
ATOM 5181 C C . ILE B 1 304 ? 15.523 0.427 -5.191 1 98.81 304 ILE B C 1
ATOM 5183 O O . ILE B 1 304 ? 15.414 1.271 -6.086 1 98.81 304 ILE B O 1
ATOM 5187 N N . VAL B 1 305 ? 15.891 0.677 -3.965 1 98.5 305 VAL B N 1
ATOM 5188 C CA . VAL B 1 305 ? 16.344 1.98 -3.49 1 98.5 305 VAL B CA 1
ATOM 5189 C C . VAL B 1 305 ? 17.641 1.82 -2.689 1 98.5 305 VAL B C 1
ATOM 5191 O O . VAL B 1 305 ? 17.781 0.872 -1.915 1 98.5 305 VAL B O 1
ATOM 5194 N N . ASN B 1 306 ? 18.516 2.678 -2.953 1 97.31 306 ASN B N 1
ATOM 5195 C CA . ASN B 1 306 ? 19.719 2.789 -2.129 1 97.31 306 ASN B CA 1
ATOM 5196 C C . ASN B 1 306 ? 20.234 4.223 -2.086 1 97.31 306 ASN B C 1
ATOM 5198 O O . ASN B 1 306 ? 19.5 5.164 -2.367 1 97.31 306 ASN B O 1
ATOM 5202 N N . GLU B 1 307 ? 21.422 4.418 -1.629 1 92.62 307 GLU B N 1
ATOM 5203 C CA . GLU B 1 307 ? 21.953 5.766 -1.434 1 92.62 307 GLU B CA 1
ATOM 5204 C C . GLU B 1 307 ? 22.141 6.48 -2.77 1 92.62 307 GLU B C 1
ATOM 5206 O O . GLU B 1 307 ? 22.125 7.711 -2.83 1 92.62 307 GLU B O 1
ATOM 5211 N N . GLU B 1 308 ? 22.266 5.746 -3.791 1 92.06 308 GLU B N 1
ATOM 5212 C CA . GLU B 1 308 ? 22.484 6.324 -5.113 1 92.06 308 GLU B CA 1
ATOM 5213 C C . GLU B 1 308 ? 21.156 6.645 -5.801 1 92.06 308 GLU B C 1
ATOM 5215 O O . GLU B 1 308 ? 21.078 7.578 -6.605 1 92.06 308 GLU B O 1
ATOM 5220 N N . ARG B 1 309 ? 20.172 5.914 -5.574 1 96.31 309 ARG B N 1
ATOM 5221 C CA . ARG B 1 309 ? 18.844 6.117 -6.117 1 96.31 309 ARG B CA 1
ATOM 5222 C C . ARG B 1 309 ? 17.781 6.055 -5.02 1 96.31 309 ARG B C 1
ATOM 5224 O O . ARG B 1 309 ? 17.297 4.973 -4.672 1 96.31 309 ARG B O 1
ATOM 5231 N N . SER B 1 310 ? 17.359 7.234 -4.605 1 97.38 310 SER B N 1
ATOM 5232 C CA . SER B 1 310 ? 16.391 7.32 -3.531 1 97.38 310 SER B CA 1
ATOM 5233 C C . SER B 1 310 ? 14.969 7.121 -4.059 1 97.38 310 SER B C 1
ATOM 5235 O O . SER B 1 310 ? 14.781 6.754 -5.223 1 97.38 310 SER B O 1
ATOM 5237 N N . PHE B 1 311 ? 13.969 7.301 -3.236 1 98.38 311 PHE B N 1
ATOM 5238 C CA . PHE B 1 311 ? 12.57 7.133 -3.619 1 98.38 311 PHE B CA 1
ATOM 5239 C C . PHE B 1 311 ? 12.133 8.242 -4.566 1 98.38 311 PHE B C 1
ATOM 5241 O O . PHE B 1 311 ? 11.211 8.062 -5.359 1 98.38 311 PHE B O 1
ATOM 5248 N N . THR B 1 312 ? 12.781 9.438 -4.539 1 97.5 312 THR B N 1
ATOM 5249 C CA . THR B 1 312 ? 12.383 10.57 -5.359 1 97.5 312 THR B CA 1
ATOM 5250 C C . THR B 1 312 ? 12.562 10.258 -6.844 1 97.5 312 THR B C 1
ATOM 5252 O O . THR B 1 312 ? 11.617 10.359 -7.625 1 97.5 312 THR B O 1
ATOM 5255 N N . PRO B 1 313 ? 13.781 9.812 -7.32 1 97.31 313 PRO B N 1
ATOM 5256 C CA . PRO B 1 313 ? 13.906 9.43 -8.734 1 97.31 313 PRO B CA 1
ATOM 5257 C C . PRO B 1 313 ? 13.023 8.242 -9.102 1 97.31 313 PRO B C 1
ATOM 5259 O O . PRO B 1 313 ? 12.5 8.18 -10.219 1 97.31 313 PRO B O 1
ATOM 5262 N N . LEU B 1 314 ? 12.867 7.266 -8.188 1 98.44 314 LEU B N 1
ATOM 5263 C CA . LEU B 1 314 ? 11.977 6.141 -8.445 1 98.44 314 LEU B CA 1
ATOM 5264 C C . LEU B 1 314 ? 10.547 6.621 -8.695 1 98.44 314 LEU B C 1
ATOM 5266 O O . LEU B 1 314 ? 9.875 6.141 -9.609 1 98.44 314 LEU B O 1
ATOM 5270 N N . ALA B 1 315 ? 10.109 7.559 -7.887 1 98.31 315 ALA B N 1
ATOM 5271 C CA . ALA B 1 315 ? 8.766 8.117 -8.008 1 98.31 315 ALA B CA 1
ATOM 5272 C C . ALA B 1 315 ? 8.602 8.859 -9.336 1 98.31 315 ALA B C 1
ATOM 5274 O O . ALA B 1 315 ? 7.535 8.805 -9.953 1 98.31 315 ALA B O 1
ATOM 5275 N N . ARG B 1 316 ? 9.625 9.547 -9.711 1 97.44 316 ARG B N 1
ATOM 5276 C CA . ARG B 1 316 ? 9.586 10.227 -11.008 1 97.44 316 ARG B CA 1
ATOM 5277 C C . ARG B 1 316 ? 9.344 9.227 -12.141 1 97.44 316 ARG B C 1
ATOM 5279 O O . ARG B 1 316 ? 8.508 9.469 -13.008 1 97.44 316 ARG B O 1
ATOM 5286 N N . ASP B 1 317 ? 10.07 8.078 -12.102 1 98.19 317 ASP B N 1
ATOM 5287 C CA . ASP B 1 317 ? 9.867 7.039 -13.102 1 98.19 317 ASP B CA 1
ATOM 5288 C C . ASP B 1 317 ? 8.43 6.527 -13.086 1 98.19 317 ASP B C 1
ATOM 5290 O O . ASP B 1 317 ? 7.883 6.156 -14.125 1 98.19 317 ASP B O 1
ATOM 5294 N N . ALA B 1 318 ? 7.855 6.527 -11.922 1 98.31 318 ALA B N 1
ATOM 5295 C CA . ALA B 1 318 ? 6.52 5.961 -11.742 1 98.31 318 ALA B CA 1
ATOM 5296 C C . ALA B 1 318 ? 5.441 6.992 -12.062 1 98.31 318 ALA B C 1
ATOM 5298 O O . ALA B 1 318 ? 4.258 6.652 -12.141 1 98.31 318 ALA B O 1
ATOM 5299 N N . GLY B 1 319 ? 5.781 8.266 -12.156 1 97.62 319 GLY B N 1
ATOM 5300 C CA . GLY B 1 319 ? 4.82 9.32 -12.414 1 97.62 319 GLY B CA 1
ATOM 5301 C C . GLY B 1 319 ? 4.059 9.75 -11.18 1 97.62 319 GLY B C 1
ATOM 5302 O O . GLY B 1 319 ? 2.875 10.086 -11.258 1 97.62 319 GLY B O 1
ATOM 5303 N N . THR B 1 320 ? 4.684 9.695 -10.055 1 97.94 320 THR B N 1
ATOM 5304 C CA . THR B 1 320 ? 4.051 10.07 -8.789 1 97.94 320 THR B CA 1
ATOM 5305 C C . THR B 1 320 ? 5.062 10.719 -7.852 1 97.94 320 THR B C 1
ATOM 5307 O O . THR B 1 320 ? 6.031 11.336 -8.305 1 97.94 320 THR B O 1
ATOM 5310 N N . ILE B 1 321 ? 4.82 10.711 -6.543 1 97.5 321 ILE B N 1
ATOM 5311 C CA . ILE B 1 321 ? 5.676 11.344 -5.547 1 97.5 321 ILE B CA 1
ATOM 5312 C C . ILE B 1 321 ? 6.258 10.289 -4.613 1 97.5 321 ILE B C 1
ATOM 5314 O O . ILE B 1 321 ? 5.695 9.195 -4.477 1 97.5 321 ILE B O 1
ATOM 5318 N N . PRO B 1 322 ? 7.375 10.555 -4.004 1 98 322 PRO B N 1
ATOM 5319 C CA . PRO B 1 322 ? 8.016 9.539 -3.162 1 98 322 PRO B CA 1
ATOM 5320 C C . PRO B 1 322 ? 7.121 9.078 -2.012 1 98 322 PRO B C 1
ATOM 5322 O O . PRO B 1 322 ? 7.145 7.902 -1.642 1 98 322 PRO B O 1
ATOM 5325 N N . TYR B 1 323 ? 6.262 9.969 -1.518 1 97.75 323 TYR B N 1
ATOM 5326 C CA . TYR B 1 323 ? 5.379 9.617 -0.411 1 97.75 323 TYR B CA 1
ATOM 5327 C C . TYR B 1 323 ? 4.477 8.445 -0.779 1 97.75 323 TYR B C 1
ATOM 5329 O O . TYR B 1 323 ? 4.266 7.543 0.03 1 97.75 323 TYR B O 1
ATOM 5337 N N . GLU B 1 324 ? 3.955 8.516 -1.946 1 98.38 324 GLU B N 1
ATOM 5338 C CA . GLU B 1 324 ? 3.004 7.473 -2.33 1 98.38 324 GLU B CA 1
ATOM 5339 C C . GLU B 1 324 ? 3.68 6.105 -2.396 1 98.38 324 GLU B C 1
ATOM 5341 O O . GLU B 1 324 ? 3.143 5.117 -1.893 1 98.38 324 GLU B O 1
ATOM 5346 N N . ILE B 1 325 ? 4.879 6.039 -2.977 1 98.38 325 ILE B N 1
ATOM 5347 C CA . ILE B 1 325 ? 5.602 4.773 -3.078 1 98.38 325 ILE B CA 1
ATOM 5348 C C . ILE B 1 325 ? 5.98 4.281 -1.684 1 98.38 325 ILE B C 1
ATOM 5350 O O . ILE B 1 325 ? 5.785 3.109 -1.357 1 98.38 325 ILE B O 1
ATOM 5354 N N . MET B 1 326 ? 6.48 5.18 -0.867 1 98.56 326 MET B N 1
ATOM 5355 C CA . MET B 1 326 ? 6.922 4.832 0.48 1 98.56 326 MET B CA 1
ATOM 5356 C C . MET B 1 326 ? 5.766 4.277 1.306 1 98.56 326 MET B C 1
ATOM 5358 O O . MET B 1 326 ? 5.902 3.238 1.955 1 98.56 326 MET B O 1
ATOM 5362 N N . CYS B 1 327 ? 4.633 4.906 1.206 1 98.19 327 CYS B N 1
ATOM 5363 C CA . CYS B 1 327 ? 3.473 4.523 2.006 1 98.19 327 CYS B CA 1
ATOM 5364 C C . CYS B 1 327 ? 2.941 3.16 1.579 1 98.19 327 CYS B C 1
ATOM 5366 O O . CYS B 1 327 ? 2.219 2.506 2.334 1 98.19 327 CYS B O 1
ATOM 5368 N N . ASN B 1 328 ? 3.287 2.725 0.419 1 97.31 328 ASN B N 1
ATOM 5369 C CA . ASN B 1 328 ? 2.756 1.474 -0.114 1 97.31 328 ASN B CA 1
ATOM 5370 C C . ASN B 1 328 ? 3.664 0.293 0.218 1 97.31 328 ASN B C 1
ATOM 5372 O O . ASN B 1 328 ? 3.35 -0.851 -0.118 1 97.31 328 ASN B O 1
ATOM 5376 N N . LEU B 1 329 ? 4.785 0.561 0.894 1 98.25 329 LEU B N 1
ATOM 5377 C CA . LEU B 1 329 ? 5.617 -0.557 1.33 1 98.25 329 LEU B CA 1
ATOM 5378 C C . LEU B 1 329 ? 4.863 -1.439 2.318 1 98.25 329 LEU B C 1
ATOM 5380 O O . LEU B 1 329 ? 4.438 -0.97 3.375 1 98.25 329 LEU B O 1
ATOM 5384 N N . SER B 1 330 ? 4.73 -2.672 1.975 1 96.88 330 SER B N 1
ATOM 5385 C CA . SER B 1 330 ? 3.838 -3.557 2.717 1 96.88 330 SER B CA 1
ATOM 5386 C C . SER B 1 330 ? 4.531 -4.141 3.943 1 96.88 330 SER B C 1
ATOM 5388 O O . SER B 1 330 ? 5.723 -3.912 4.156 1 96.88 330 SER B O 1
ATOM 5390 N N . ARG B 1 331 ? 3.77 -4.871 4.746 1 92.88 331 ARG B N 1
ATOM 5391 C CA . ARG B 1 331 ? 4.262 -5.516 5.957 1 92.88 331 ARG B CA 1
ATOM 5392 C C . ARG B 1 331 ? 5.18 -6.688 5.621 1 92.88 331 ARG B C 1
ATOM 5394 O O . ARG B 1 331 ? 5.879 -7.207 6.492 1 92.88 331 ARG B O 1
ATOM 5401 N N . ARG B 1 332 ? 5.172 -7.094 4.355 1 95 332 ARG B N 1
ATOM 5402 C CA . ARG B 1 332 ? 6.039 -8.18 3.914 1 95 332 ARG B CA 1
ATOM 5403 C C . ARG B 1 332 ? 7.5 -7.754 3.918 1 95 332 ARG B C 1
ATOM 5405 O O . ARG B 1 332 ? 8.398 -8.594 3.895 1 95 332 ARG B O 1
ATOM 5412 N N . VAL B 1 333 ? 7.738 -6.461 3.889 1 97.62 333 VAL B N 1
ATOM 5413 C CA . VAL B 1 333 ? 9.094 -5.918 3.877 1 97.62 333 VAL B CA 1
ATOM 5414 C C . VAL B 1 333 ? 9.609 -5.789 5.309 1 97.62 333 VAL B C 1
ATOM 5416 O O . VAL B 1 333 ? 9.039 -5.051 6.117 1 97.62 333 VAL B O 1
ATOM 5419 N N . GLU B 1 334 ? 10.617 -6.5 5.625 1 97.56 334 GLU B N 1
ATOM 5420 C CA . GLU B 1 334 ? 11.211 -6.406 6.953 1 97.56 334 GLU B CA 1
ATOM 5421 C C . GLU B 1 334 ? 11.938 -5.074 7.141 1 97.56 334 GLU B C 1
ATOM 5423 O O . GLU B 1 334 ? 12.648 -4.621 6.238 1 97.56 334 GLU B O 1
ATOM 5428 N N . ARG B 1 335 ? 11.703 -4.414 8.227 1 98.44 335 ARG B N 1
ATOM 5429 C CA . ARG B 1 335 ? 12.375 -3.158 8.555 1 98.44 335 ARG B CA 1
ATOM 5430 C C . ARG B 1 335 ? 13.516 -3.387 9.539 1 98.44 335 ARG B C 1
ATOM 5432 O O . ARG B 1 335 ? 13.32 -3.99 10.594 1 98.44 335 ARG B O 1
ATOM 5439 N N . LEU B 1 336 ? 14.68 -2.949 9.172 1 98.19 336 LEU B N 1
ATOM 5440 C CA . LEU B 1 336 ? 15.875 -3.129 10 1 98.19 336 LEU B CA 1
ATOM 5441 C C . LEU B 1 336 ? 16.594 -1.802 10.203 1 98.19 336 LEU B C 1
ATOM 5443 O O . LEU B 1 336 ? 16.922 -1.111 9.234 1 98.19 336 LEU B O 1
ATOM 5447 N N . VAL B 1 337 ? 16.828 -1.456 11.453 1 98.56 337 VAL B N 1
ATOM 5448 C CA . VAL B 1 337 ? 17.641 -0.289 11.758 1 98.56 337 VAL B CA 1
ATOM 5449 C C . VAL B 1 337 ? 19.125 -0.666 11.688 1 98.56 337 VAL B C 1
ATOM 5451 O O . VAL B 1 337 ? 19.562 -1.631 12.32 1 98.56 337 VAL B O 1
ATOM 5454 N N . ILE B 1 338 ? 19.812 0.028 10.859 1 98.06 338 ILE B N 1
ATOM 5455 C CA . ILE B 1 338 ? 21.25 -0.194 10.727 1 98.06 338 ILE B CA 1
ATOM 5456 C C . ILE B 1 338 ? 22.016 0.87 11.516 1 98.06 338 ILE B C 1
ATOM 5458 O O . ILE B 1 338 ? 21.859 2.066 11.258 1 98.06 338 ILE B O 1
ATOM 5462 N N . LYS B 1 339 ? 22.812 0.345 12.445 1 94.44 339 LYS B N 1
ATOM 5463 C CA . LYS B 1 339 ? 23.641 1.256 13.242 1 94.44 339 LYS B CA 1
ATOM 5464 C C . LYS B 1 339 ? 25.078 1.257 12.758 1 94.44 339 LYS B C 1
ATOM 5466 O O . LYS B 1 339 ? 25.578 0.25 12.242 1 94.44 339 LYS B O 1
ATOM 5471 N N . LYS B 1 340 ? 25.641 2.367 12.664 1 80.56 340 LYS B N 1
ATOM 5472 C CA . LYS B 1 340 ? 27.078 2.326 12.375 1 80.56 340 LYS B CA 1
ATOM 5473 C C . LYS B 1 340 ? 27.828 1.549 13.453 1 80.56 340 LYS B C 1
ATOM 5475 O O . LYS B 1 340 ? 27.516 1.671 14.641 1 80.56 340 LYS B O 1
ATOM 5480 N N . ARG B 1 341 ? 28.688 0.647 13.078 1 49.78 341 ARG B N 1
ATOM 5481 C CA . ARG B 1 341 ? 29.641 0.014 13.984 1 49.78 341 ARG B CA 1
ATOM 5482 C C . ARG B 1 341 ? 30.672 1.02 14.477 1 49.78 341 ARG B C 1
ATOM 5484 O O . ARG B 1 341 ? 31.062 1.94 13.75 1 49.78 341 ARG B O 1
#